Protein 9Q8F (pdb70)

B-factor: mean 22.37, std 14.83, range [6.51, 126.3]

Nearest PDB structures (foldseek):
  4dja-assembly1_A  TM=9.814E-01  e=3.054E-59  Agrobacterium fabrum str. C58
  3zxs-assembly2_B  TM=9.815E-01  e=7.595E-59  Cereibacter sphaeroides 2.4.1
  6dd6-assembly1_A  TM=9.814E-01  e=4.226E-57  Agrobacterium tumefaciens
  3zxs-assembly3_C  TM=9.795E-01  e=2.106E-57  Cereibacter sphaeroides 2.4.1
  5kcm-assembly2_B  TM=9.807E-01  e=3.064E-57  Agrobacterium fabrum str. C58

InterPro domains:
  IPR007357 Photolyase PhrB-like [PF04244] (6-226)
  IPR014729 Rossmann-like alpha/beta/alpha sandwich fold [G3DSA:3.40.50.620] (7-228)
  IPR036134 Cryptochrome/DNA photolyase, FAD-binding domain-like superfamily [SSF48173] (228-494)
  IPR052551 UV-induced DNA damage repair photolyase [PTHR38657] (4-504)

Solvent-accessible surface area: 21246 Å² total; per-residue (Å²): 174,33,10,6,0,10,2,0,16,17,22,2,4,8,73,78,0,10,0,6,99,82,27,51,76,98,102,10,20,1,0,0,8,1,5,103,76,46,6,61,62,48,87,24,0,23,3,10,9,0,0,28,10,0,0,2,40,23,2,0,98,64,0,95,94,114,43,21,70,14,54,37,4,44,15,112,47,134,98,30,78,12,35,7,7,20,0,0,101,47,0,19,138,64,78,72,15,63,85,0,5,1,1,5,13,15,42,83,40,24,6,43,95,1,116,86,33,116,22,107,28,85,48,53,47,51,83,14,103,33,33,25,9,44,62,77,89,2,32,75,34,8,142,78,104,249,80,15,76,22,41,104,2,0,73,76,6,2,126,127,29,39,4,0,28,70,71,125,107,8,1,59,57,138,48,25,58,65,49,178,119,51,113,63,19,48,145,79,66,179,10,43,158,21,70,69,17,106,49,31,118,44,1,89,68,0,23,82,24,0,43,160,48,7,108,100,8,28,8,66,9,132,69,6,5,2,2,1,24,49,120,25,0,56,37,3,2,58,26,0,13,74,88,5,0,49,34,10,15,87,37,24,37,0,1,11,134,152,53,22,24,3,22,19,14,5,8,35,2,2,11,14,0,11,12,16,53,5,46,68,0,0,138,77,0,24,36,0,63,113,109,68,132,11,59,26,88,1,0,0,2,6,0,12,50,11,0,0,59,32,2,0,1,12,5,0,0,35,67,77,22,44,86,2,27,134,121,38,34,22,106,17,117,6,150,28,1,46,23,1,91,73,11,156,25,85,4,24,11,0,26,15,0,0,98,10,0,54,53,61,1,12,1,2,90,10,4,48,14,12,0,0,0,0,0,0,11,7,3,21,5,52,5,82,32,2,9,51,1,10,4,7,0,2,1,13,11,42,19,8,25,13,8,0,39,5,7,2,9,5,12,3,5,9,23,12,49,3,7,11,72,3,56,18,9,21,1,63,36,3,37,128,2,0,72,6,22,191,55,28,119,44,52,22,175,100,70,84,39,110,67,3,14,2,2,14,0,0,20,32,5,5,0,23,138,24,19,158,115,1,67,77,40,55,102,12,132,176,25,24,126,61,4,98,144,17,87,114,79,61,49,77,32,0,71,131,33,0,118,47,20,24,68,161,27,44,3,50,92

Secondary structure (DSSP, 8-state):
---EEEE--TT---TT-TTTTT--TTT-EEEEE--HHHHHTTT--HHHHHHHHHHHHHHHHHHHHTT--EEEE-TT-TT--SSHHHHHHHHHHHS--SEEEEE--S-HHHHHHHHT---SS-EEEE--TTSSS-HHHHHHHHTT-SS--HHHHHHHHHHHH-TTEETTEEGGG-S----S---PPPTT-PPPP-------HHHHHHHHHHHHH-TTSSS--TT-----SHHHHHHHHHHIIIIIGGGTTTTTT-B-TT---TT----HHHHTTTSS-HHHHHHHHHHHHHTTSS-HHHHHHHHIIIIIIIHHHHHHHHHHTTGGGG--TT---BPPPTHHHH---S-HHHHHHHHHHHHHS---HHHIIIIIIHHHHHHTB-HHHHHHHHHHH-TT--HHHHHIIIIIIIT-TTTTTTTSS-----HHHHHHHBS-GGGSSSBTT--SSTTB-HHHHHHHHHHHHTHHHHHTTSS-HHHHHHHHHS-HHHHHHHHHHHHHHHHHTTS--

Radius of gyration: 23.61 Å; Cα contacts (8 Å, |Δi|>4): 884; chains: 1; bounding box: 49×53×78 Å

Structure (mmCIF, N/CA/C/O backbone):
data_9Q8F
#
_entry.id   9Q8F
#
_cell.length_a   48.984
_cell.length_b   102.102
_cell.length_c   102.944
_cell.angle_alpha   90.000
_cell.angle_beta   90.000
_cell.angle_gamma   90.000
#
_symmetry.space_group_name_H-M   'P 21 21 21'
#
loop_
_entity.id
_entity.type
_entity.pdbx_description
1 polymer 'Cryptochrome/photolyase family protein'
2 non-polymer 'FLAVIN-ADENINE DINUCLEOTIDE'
3 non-polymer 1-deoxy-1-(6,7-dimethyl-2,4-dioxo-3,4-dihydropteridin-8(2H)-yl)-D-ribitol
4 non-polymer 'IRON/SULFUR CLUSTER'
5 non-polymer GLYCEROL
6 non-polymer 'CHLORIDE ION'
7 non-polymer 'SULFATE ION'
8 non-polymer 'MAGNESIUM ION'
9 water water
#
loop_
_atom_site.group_PDB
_atom_site.id
_atom_site.type_symbol
_atom_site.label_atom_id
_atom_site.label_alt_id
_atom_site.label_comp_id
_atom_site.label_asym_id
_atom_site.label_entity_id
_atom_site.label_seq_id
_atom_site.pdbx_PDB_ins_code
_atom_site.Cartn_x
_atom_site.Cartn_y
_atom_site.Cartn_z
_atom_site.occupancy
_atom_site.B_iso_or_equiv
_atom_site.auth_seq_id
_atom_site.auth_comp_id
_atom_site.auth_asym_id
_atom_site.auth_atom_id
_atom_site.pdbx_PDB_model_num
ATOM 1 N N . MET A 1 1 ? -22.37299 18.58988 -52.66901 1.000 67.50220 1 MET A N 1
ATOM 2 C CA . MET A 1 1 ? -21.35928 17.59003 -53.11708 1.000 46.03550 1 MET A CA 1
ATOM 3 C C . MET A 1 1 ? -19.95578 18.16543 -53.00805 1.000 42.51318 1 MET A C 1
ATOM 4 O O . MET A 1 1 ? -19.04377 17.74990 -53.72349 1.000 46.48059 1 MET A O 1
ATOM 20 N N . ALA A 1 2 ? -19.78432 19.13687 -52.11173 1.000 27.97462 2 ALA A N 1
ATOM 21 C CA . ALA A 1 2 ? -18.47971 19.76576 -51.95600 1.000 27.72851 2 ALA A CA 1
ATOM 22 C C . ALA A 1 2 ? -17.53680 18.95146 -51.07799 1.000 24.06187 2 ALA A C 1
ATOM 23 O O . ALA A 1 2 ? -16.32126 19.16280 -51.14237 1.000 48.89522 2 ALA A O 1
ATOM 30 N N . GLY A 1 3 ? -18.06190 18.04546 -50.24970 1.000 20.99002 3 GLY A N 1
ATOM 31 C CA . GLY A 1 3 ? -17.22904 17.22319 -49.39173 1.000 23.57579 3 GLY A CA 1
ATOM 32 C C . GLY A 1 3 ? -17.21938 17.69295 -47.94862 1.000 20.24784 3 GLY A C 1
ATOM 33 O O . GLY A 1 3 ? -17.79003 18.72153 -47.57551 1.000 21.38066 3 GLY A O 1
ATOM 37 N N . ALA A 1 4 ? -16.50902 16.92090 -47.13764 1.000 17.42537 4 ALA A N 1
ATOM 38 C CA . ALA A 1 4 ? -16.44403 17.13272 -45.70187 1.000 15.84544 4 ALA A CA 1
ATOM 39 C C . ALA A 1 4 ? -15.04500 17.53503 -45.26648 1.000 15.93103 4 ALA A C 1
ATOM 40 O O . ALA A 1 4 ? -14.04475 17.01521 -45.77682 1.000 16.17989 4 ALA A O 1
ATOM 47 N N . LEU A 1 5 ? -14.99664 18.46346 -44.31721 1.000 15.75414 5 LEU A N 1
ATOM 48 C CA . LEU A 1 5 ? -13.77819 18.79502 -43.58537 1.000 14.38161 5 LEU A CA 1
ATOM 49 C C . LEU A 1 5 ? -13.72991 17.91831 -42.34136 1.000 14.37353 5 LEU A C 1
ATOM 50 O O . LEU A 1 5 ? -14.60319 18.02824 -41.47308 1.000 15.37218 5 LEU A O 1
ATOM 66 N N . ARG A 1 6 ? -12.70162 17.07361 -42.23935 1.000 13.87361 6 ARG A N 1
ATOM 67 C CA . ARG A 1 6 ? -12.59051 16.08384 -41.17133 1.000 13.02367 6 ARG A CA 1
ATOM 68 C C . ARG A 1 6 ? -11.46995 16.50904 -40.22909 1.000 12.47262 6 ARG A C 1
ATOM 69 O O . ARG A 1 6 ? -10.29209 16.49594 -40.60358 1.000 13.64307 6 ARG A O 1
ATOM 90 N N . LEU A 1 7 ? -11.84437 16.86482 -39.00076 1.000 12.19073 7 LEU A N 1
ATOM 91 C CA . LEU A 1 7 ? -10.88900 17.30443 -37.99313 1.000 11.70941 7 LEU A CA 1
ATOM 92 C C . LEU A 1 7 ? -10.25027 16.11614 -37.29223 1.000 11.28650 7 LEU A C 1
ATOM 93 O O . LEU A 1 7 ? -10.95678 15.20954 -36.84350 1.000 11.37423 7 LEU A O 1
ATOM 109 N N . VAL A 1 8 ? -8.92205 16.14935 -37.16371 1.000 10.99640 8 VAL A N 1
ATOM 110 C CA . VAL A 1 8 ? -8.14981 15.16708 -36.39528 1.000 10.58621 8 VAL A CA 1
ATOM 111 C C . VAL A 1 8 ? -7.29074 15.91372 -35.37485 1.000 10.22350 8 VAL A C 1
ATOM 112 O O . VAL A 1 8 ? -6.41711 16.70496 -35.75616 1.000 10.24312 8 VAL A O 1
ATOM 125 N N . LEU A 1 9 ? -7.54069 15.66438 -34.08137 1.000 9.92712 9 LEU A N 1
ATOM 126 C CA . LEU A 1 9 ? -6.78094 16.27006 -32.99421 1.000 9.68827 9 LEU A CA 1
ATOM 127 C C . LEU A 1 9 ? -5.53415 15.44348 -32.68892 1.000 9.31055 9 LEU A C 1
ATOM 128 O O . LEU A 1 9 ? -5.34704 14.33125 -33.18757 1.000 11.11458 9 LEU A O 1
ATOM 144 N N . GLY A 1 10 ? -4.68524 16.00766 -31.82629 1.000 9.06866 10 GLY A N 1
ATOM 145 C CA . GLY A 1 10 ? -3.39450 15.41539 -31.53974 1.000 9.21809 10 GLY A CA 1
ATOM 146 C C . GLY A 1 10 ? -3.44292 14.09723 -30.80474 1.000 8.86701 10 GLY A C 1
ATOM 147 O O . GLY A 1 10 ? -2.42530 13.38464 -30.78570 1.000 9.77430 10 GLY A O 1
ATOM 151 N N . ASP A 1 11 ? -4.58055 13.75399 -30.18455 1.000 8.60489 11 ASP A N 1
ATOM 152 C CA . ASP A 1 11 ? -4.71084 12.45784 -29.52982 1.000 8.42788 11 ASP A CA 1
ATOM 153 C C . ASP A 1 11 ? -5.61334 11.52889 -30.32729 1.000 8.64791 11 ASP A C 1
ATOM 154 O O . ASP A 1 11 ? -6.10723 10.53239 -29.79013 1.000 9.14653 11 ASP A O 1
ATOM 163 N N . GLN A 1 12 ? -5.77053 11.79613 -31.62326 1.000 8.93881 12 GLN A N 1
ATOM 164 C CA . GLN A 1 12 ? -6.69952 11.08099 -32.48938 1.000 9.23519 12 GLN A CA 1
ATOM 165 C C . GLN A 1 12 ? -5.98504 10.42712 -33.66524 1.000 9.40594 12 GLN A C 1
ATOM 166 O O . GLN A 1 12 ? -6.54498 10.29799 -34.75884 1.000 9.75528 12 GLN A O 1
ATOM 180 N N . LEU A 1 13 ? -4.76334 9.94785 -33.42205 1.000 9.19376 13 LEU A N 1
ATOM 181 C CA . LEU A 1 13 ? -3.85944 9.50077 -34.48231 1.000 9.34980 13 LEU A CA 1
ATOM 182 C C . LEU A 1 13 ? -4.03504 8.00331 -34.76225 1.000 11.02700 13 LEU A C 1
ATOM 183 O O . LEU A 1 13 ? -3.12019 7.18991 -34.61391 1.000 11.81525 13 LEU A O 1
ATOM 199 N N . SER A 1 14 ? -5.24761 7.65721 -35.20346 1.000 9.73130 14 SER A N 1
ATOM 200 C CA . SER A 1 14 ? -5.64691 6.27653 -35.46808 1.000 9.90629 14 SER A CA 1
ATOM 201 C C . SER A 1 14 ? -6.35041 6.16450 -36.81583 1.000 10.56919 14 SER A C 1
ATOM 202 O O . SER A 1 14 ? -7.23870 6.96569 -37.13006 1.000 11.82679 14 SER A O 1
ATOM 210 N N . ASP A 1 15 ? -5.96146 5.14802 -37.59811 1.000 13.86746 15 ASP A N 1
ATOM 211 C CA . ASP A 1 15 ? -6.58162 4.93905 -38.90029 1.000 13.67821 15 ASP A CA 1
ATOM 212 C C . ASP A 1 15 ? -8.09492 4.76259 -38.77690 1.000 13.49494 15 ASP A C 1
ATOM 213 O O . ASP A 1 15 ? -8.84893 5.17400 -39.67538 1.000 16.94981 15 ASP A O 1
ATOM 222 N N . ASN A 1 16 ? -8.53317 4.13129 -37.69250 1.000 14.12187 16 ASN A N 1
ATOM 223 C CA . ASN A 1 16 ? -9.91653 3.78478 -37.41196 1.000 16.05972 16 ASN A CA 1
ATOM 224 C C . ASN A 1 16 ? -10.70104 4.87829 -36.70762 1.000 17.57229 16 ASN A C 1
ATOM 225 O O . ASN A 1 16 ? -11.82086 4.62524 -36.25587 1.000 16.21758 16 ASN A O 1
ATOM 236 N N . LEU A 1 17 ? -10.15276 6.08493 -36.60132 1.000 12.15426 17 LEU A N 1
ATOM 237 C CA . LEU A 1 17 ? -10.87982 7.15784 -35.93358 1.000 11.12866 17 LEU A CA 1
ATOM 238 C C . LEU A 1 17 ? -12.24911 7.35883 -36.56410 1.000 11.33788 17 LEU A C 1
ATOM 239 O O . LEU A 1 17 ? -12.38966 7.36536 -37.78389 1.000 13.98766 17 LEU A O 1
ATOM 255 N N . SER A 1 18 ? -13.26791 7.56038 -35.72580 1.000 11.42952 18 SER A N 1
ATOM 256 C CA . SER A 1 18 ? -14.61225 7.61016 -36.27800 1.000 13.53447 18 SER A CA 1
ATOM 257 C C . SER A 1 18 ? -14.77858 8.73820 -37.29856 1.000 14.02287 18 SER A C 1
ATOM 258 O O . SER A 1 18 ? -15.56897 8.59106 -38.23024 1.000 14.75540 18 SER A O 1
ATOM 266 N N . ALA A 1 19 ? -14.05437 9.85981 -37.15411 1.000 12.59399 19 ALA A N 1
ATOM 267 C CA . ALA A 1 19 ? -14.14005 10.94803 -38.13482 1.000 14.23736 19 ALA A CA 1
ATOM 268 C C . ALA A 1 19 ? -13.52032 10.61045 -39.49066 1.000 15.30522 19 ALA A C 1
ATOM 269 O O . ALA A 1 19 ? -13.74347 11.37029 -40.44476 1.000 16.53200 19 ALA A O 1
ATOM 276 N N . LEU A 1 20 ? -12.78825 9.49702 -39.61709 1.000 14.78859 20 LEU A N 1
ATOM 277 C CA . LEU A 1 20 ? -12.09611 9.16504 -40.86168 1.000 14.82533 20 LEU A CA 1
ATOM 278 C C . LEU A 1 20 ? -12.68216 7.98732 -41.62971 1.000 22.26547 20 LEU A C 1
ATOM 279 O O . LEU A 1 20 ? -12.43549 7.88862 -42.82867 1.000 21.51660 20 LEU A O 1
ATOM 295 N N . VAL A 1 21 ? -13.44234 7.09482 -40.98934 1.000 24.30429 21 VAL A N 1
ATOM 296 C CA . VAL A 1 21 ? -13.57879 5.74649 -41.54311 1.000 29.22774 21 VAL A CA 1
ATOM 297 C C . VAL A 1 21 ? -14.41625 5.68376 -42.81560 1.000 28.02197 21 VAL A C 1
ATOM 298 O O . VAL A 1 21 ? -14.33474 4.68582 -43.55180 1.000 26.15567 21 VAL A O 1
ATOM 311 N N . ASP A 1 22 ? -15.22080 6.70968 -43.10018 1.000 23.78360 22 ASP A N 1
ATOM 312 C CA . ASP A 1 22 ? -16.07092 6.73457 -44.28438 1.000 18.45957 22 ASP A CA 1
ATOM 313 C C . ASP A 1 22 ? -15.71428 7.89047 -45.21661 1.000 18.16842 22 ASP A C 1
ATOM 314 O O . ASP A 1 22 ? -16.56790 8.39044 -45.94484 1.000 22.45573 22 ASP A O 1
ATOM 323 N N . ALA A 1 23 ? -14.45150 8.30708 -45.21239 1.000 20.57482 23 ALA A N 1
ATOM 324 C CA . ALA A 1 23 ? -14.03058 9.45792 -46.00427 1.000 19.37624 23 ALA A CA 1
ATOM 325 C C . ALA A 1 23 ? -14.16835 9.22212 -47.50609 1.000 17.63624 23 ALA A C 1
ATOM 326 O O . ALA A 1 23 ? -13.94632 8.11563 -48.00980 1.000 21.01688 23 ALA A O 1
ATOM 333 N N . ASP A 1 24 ? -14.55368 10.27827 -48.21472 1.000 16.76106 24 ASP A N 1
ATOM 334 C CA . ASP A 1 24 ? -14.52925 10.34795 -49.68293 1.000 16.90427 24 ASP A CA 1
ATOM 335 C C . ASP A 1 24 ? -13.20895 11.02294 -50.03423 1.000 18.75850 24 ASP A C 1
ATOM 336 O O . ASP A 1 24 ? -13.08176 12.24742 -49.93347 1.000 18.78907 24 ASP A O 1
ATOM 345 N N . LEU A 1 25 ? -12.20726 10.22292 -50.39521 1.000 18.67193 25 LEU A N 1
ATOM 346 C CA . LEU A 1 25 ? -10.86142 10.76406 -50.59262 1.000 17.61037 25 LEU A CA 1
ATOM 347 C C . LEU A 1 25 ? -10.79955 11.79068 -51.71782 1.000 17.94762 25 LEU A C 1
ATOM 348 O O . LEU A 1 25 ? -9.89749 12.64106 -51.72754 1.000 21.42006 25 LEU A O 1
ATOM 364 N N . SER A 1 26 ? -11.74250 11.74501 -52.64747 1.000 21.41808 26 SER A N 1
ATOM 365 C CA . SER A 1 26 ? -11.73445 12.62187 -53.80535 1.000 22.16395 26 SER A CA 1
ATOM 366 C C . SER A 1 26 ? -12.39962 13.97097 -53.55954 1.000 20.82751 26 SER A C 1
ATOM 367 O O . SER A 1 26 ? -12.28595 14.85576 -54.41925 1.000 24.55526 26 SER A O 1
ATOM 375 N N . ARG A 1 27 ? -13.07252 14.15635 -52.41782 1.000 18.59256 27 ARG A N 1
ATOM 376 C CA . ARG A 1 27 ? -13.76250 15.40401 -52.11781 1.000 17.83243 27 ARG A CA 1
ATOM 377 C C . ARG A 1 27 ? -13.40050 15.96874 -50.74758 1.000 17.18580 27 ARG A C 1
ATOM 378 O O . ARG A 1 27 ? -13.44776 17.18958 -50.54939 1.000 21.18657 27 ARG A O 1
ATOM 399 N N . ASP A 1 28 ? -13.03165 15.11000 -49.79492 1.000 16.52838 28 ASP A N 1
ATOM 400 C CA . ASP A 1 28 ? -12.87444 15.54680 -48.41149 1.000 16.23765 28 ASP A CA 1
ATOM 401 C C . ASP A 1 28 ? -11.45784 16.06519 -48.14479 1.000 15.95679 28 ASP A C 1
ATOM 402 O O . ASP A 1 28 ? -10.51611 15.81925 -48.90437 1.000 17.39260 28 ASP A O 1
ATOM 411 N N . GLN A 1 29 ? -11.31581 16.79191 -47.03210 1.000 15.11486 29 GLN A N 1
ATOM 412 C CA . GLN A 1 29 ? -10.01827 17.23150 -46.54269 1.000 14.49570 29 GLN A CA 1
ATOM 413 C C . GLN A 1 29 ? -9.91753 16.96377 -45.05026 1.000 13.85632 29 GLN A C 1
ATOM 414 O O . GLN A 1 29 ? -10.87900 17.18554 -44.31444 1.000 14.68747 29 GLN A O 1
ATOM 428 N N . VAL A 1 30 ? -8.74310 16.50668 -44.60856 1.000 13.41388 30 VAL A N 1
ATOM 429 C CA . VAL A 1 30 ? -8.43205 16.36395 -43.18585 1.000 12.82704 30 VAL A CA 1
ATOM 430 C C . VAL A 1 30 ? -7.72747 17.63472 -42.70607 1.000 14.31034 30 VAL A C 1
ATOM 431 O O . VAL A 1 30 ? -6.82478 18.14146 -43.37775 1.000 15.89236 30 VAL A O 1
ATOM 444 N N . LEU A 1 31 ? -8.14542 18.16374 -41.55173 1.000 12.33547 31 LEU A N 1
ATOM 445 C CA . LEU A 1 31 ? -7.48879 19.30724 -40.91742 1.000 12.10958 31 LEU A CA 1
ATOM 446 C C . LEU A 1 31 ? -6.76055 18.83350 -39.66885 1.000 11.55613 31 LEU A C 1
ATOM 447 O O . LEU A 1 31 ? -7.36886 18.19440 -38.80607 1.000 11.34731 31 LEU A O 1
ATOM 463 N N . MET A 1 32 ? -5.46853 19.16328 -39.56456 1.000 11.35170 32 MET A N 1
ATOM 464 C CA . MET A 1 32 ? -4.65225 18.87973 -38.39035 1.000 10.87441 32 MET A CA 1
ATOM 465 C C . MET A 1 32 ? -3.90067 20.15358 -38.04343 1.000 11.95834 32 MET A C 1
ATOM 466 O O . MET A 1 32 ? -3.26772 20.74733 -38.92541 1.000 11.74600 32 MET A O 1
ATOM 480 N N . VAL A 1 33 ? -3.97833 20.57047 -36.77853 1.000 10.81044 33 VAL A N 1
ATOM 481 C CA . VAL A 1 33 ? -3.46422 21.85610 -36.30175 1.000 10.83527 33 VAL A CA 1
ATOM 482 C C . VAL A 1 33 ? -2.51196 21.64917 -35.12736 1.000 10.87585 33 VAL A C 1
ATOM 483 O O . VAL A 1 33 ? -2.88208 21.02747 -34.12682 1.000 10.69713 33 VAL A O 1
ATOM 496 N N . GLU A 1 34 ? -1.32023 22.24578 -35.20259 1.000 11.02324 34 GLU A N 1
ATOM 497 C CA . GLU A 1 34 ? -0.44763 22.36005 -34.03738 1.000 11.21360 34 GLU A CA 1
ATOM 498 C C . GLU A 1 34 ? -0.86029 23.63953 -33.33453 1.000 11.75507 34 GLU A C 1
ATOM 499 O O . GLU A 1 34 ? -0.59067 24.73633 -33.83093 1.000 11.92527 34 GLU A O 1
ATOM 511 N N . SER A 1 35 ? -1.59099 23.48908 -32.22924 1.000 10.87650 35 SER A N 1
ATOM 512 C CA . SER A 1 35 ? -2.33367 24.57399 -31.59740 1.000 11.39467 35 SER A CA 1
ATOM 513 C C . SER A 1 35 ? -1.63381 25.04285 -30.33130 1.000 11.42906 35 SER A C 1
ATOM 514 O O . SER A 1 35 ? -1.48258 24.27486 -29.37253 1.000 10.71310 35 SER A O 1
ATOM 522 N N . ARG A 1 36 ? -1.26445 26.32203 -30.31039 1.000 10.09848 36 ARG A N 1
ATOM 523 C CA . ARG A 1 36 ? -0.66855 26.88058 -29.10924 1.000 9.96866 36 ARG A CA 1
ATOM 524 C C . ARG A 1 36 ? -1.68775 27.09515 -27.99092 1.000 10.59564 36 ARG A C 1
ATOM 525 O O . ARG A 1 36 ? -1.29635 27.07522 -26.81978 1.000 11.84902 36 ARG A O 1
ATOM 546 N N . VAL A 1 37 ? -2.98344 27.23962 -28.29394 1.000 9.94802 37 VAL A N 1
ATOM 547 C CA . VAL A 1 37 ? -3.97828 27.19907 -27.21973 1.000 10.61398 37 VAL A CA 1
ATOM 548 C C . VAL A 1 37 ? -3.88626 25.87407 -26.47338 1.000 11.74008 37 VAL A C 1
ATOM 549 O O . VAL A 1 37 ? -3.85411 25.83591 -25.23382 1.000 12.49526 37 VAL A O 1
ATOM 562 N N . GLU A 1 38 ? -3.88945 24.76999 -27.21906 1.000 11.29456 38 GLU A N 1
ATOM 563 C CA . GLU A 1 38 ? -3.85746 23.45612 -26.57995 1.000 9.43313 38 GLU A CA 1
ATOM 564 C C . GLU A 1 38 ? -2.51395 23.18598 -25.91470 1.000 13.75743 38 GLU A C 1
ATOM 565 O O . GLU A 1 38 ? -2.46720 22.55468 -24.85118 1.000 15.26800 38 GLU A O 1
ATOM 577 N N . ALA A 1 39 ? -1.41269 23.65193 -26.51006 1.000 12.31536 39 ALA A N 1
ATOM 578 C CA . ALA A 1 39 ? -0.09372 23.43045 -25.92593 1.000 12.67889 39 ALA A CA 1
ATOM 579 C C . ALA A 1 39 ? 0.12621 24.19287 -24.63107 1.000 13.24273 39 ALA A C 1
ATOM 580 O O . ALA A 1 39 ? 1.01519 23.82258 -23.85659 1.000 12.99062 39 ALA A O 1
ATOM 587 N N . THR A 1 40 ? -0.60898 25.27515 -24.40057 1.000 9.41652 40 THR A N 1
ATOM 588 C CA . THR A 1 40 ? -0.35632 26.14504 -23.26038 1.000 9.39356 40 THR A CA 1
ATOM 589 C C . THR A 1 40 ? -1.52869 26.25641 -22.29483 1.000 9.96165 40 THR A C 1
ATOM 590 O O . THR A 1 40 ? -1.37447 26.88486 -21.23788 1.000 12.66124 40 THR A O 1
ATOM 601 N N . ALA A 1 41 ? -2.67891 25.64894 -22.58814 1.000 12.52919 41 ALA A N 1
ATOM 602 C CA . ALA A 1 41 ? -3.79314 25.69092 -21.63324 1.000 12.48391 41 ALA A CA 1
ATOM 603 C C . ALA A 1 41 ? -3.32851 25.23500 -20.25132 1.000 13.15332 41 ALA A C 1
ATOM 604 O O . ALA A 1 41 ? -3.63427 25.86457 -19.23185 1.000 16.35043 41 ALA A O 1
ATOM 611 N N . TRP A 1 42 ? -2.58446 24.13705 -20.20739 1.000 12.13039 42 TRP A N 1
ATOM 612 C CA . TRP A 1 42 ? -1.55462 23.92676 -19.20039 1.000 11.74294 42 TRP A CA 1
ATOM 613 C C . TRP A 1 42 ? -0.22790 23.95524 -19.94385 1.000 10.64492 42 TRP A C 1
ATOM 614 O O . TRP A 1 42 ? -0.17146 23.56700 -21.11218 1.000 13.51418 42 TRP A O 1
ATOM 635 N N . LYS A 1 43 ? 0.84347 24.40040 -19.28967 1.000 12.82462 43 LYS A N 1
ATOM 636 C CA . LYS A 1 43 ? 2.13505 24.49366 -19.98853 1.000 13.91247 43 LYS A CA 1
ATOM 637 C C . LYS A 1 43 ? 2.80233 23.11143 -19.90840 1.000 11.47529 43 LYS A C 1
ATOM 638 O O . LYS A 1 43 ? 3.66735 22.83272 -19.07766 1.000 11.39811 43 LYS A O 1
ATOM 657 N N . HIS A 1 44 ? 2.40515 22.26112 -20.83965 1.000 9.75378 44 HIS A N 1
ATOM 658 C CA . HIS A 1 44 ? 2.78109 20.85204 -20.80987 1.000 9.29051 44 HIS A CA 1
ATOM 659 C C . HIS A 1 44 ? 4.28437 20.64191 -20.88653 1.000 8.87492 44 HIS A C 1
ATOM 660 O O . HIS A 1 44 ? 5.02780 21.39375 -21.54206 1.000 10.04001 44 HIS A O 1
ATOM 674 N N . HIS A 1 45 ? 4.71926 19.55222 -20.25617 1.000 8.32262 45 HIS A N 1
ATOM 675 C CA . HIS A 1 45 ? 6.09175 19.07131 -20.36987 1.000 7.86366 45 HIS A CA 1
ATOM 676 C C . HIS A 1 45 ? 6.59873 19.18073 -21.79381 1.000 8.18557 45 HIS A C 1
ATOM 677 O O . HIS A 1 45 ? 5.90822 18.80407 -22.74760 1.000 9.10489 45 HIS A O 1
ATOM 691 N N . LYS A 1 46 ? 7.83380 19.66841 -21.92401 1.000 8.98790 46 LYS A N 1
ATOM 692 C CA . LYS A 1 46 ? 8.45737 19.71956 -23.24096 1.000 8.58356 46 LYS A CA 1
ATOM 693 C C . LYS A 1 46 ? 8.33753 18.39156 -23.99502 1.000 8.29201 46 LYS A C 1
ATOM 694 O O . LYS A 1 46 ? 8.11177 18.37747 -25.21303 1.000 10.69473 46 LYS A O 1
ATOM 713 N N . GLN A 1 47 ? 8.51666 17.25487 -23.30722 1.000 8.76989 47 GLN A N 1
ATOM 714 C CA . GLN A 1 47 ? 8.44326 15.97084 -24.01622 1.000 7.78280 47 GLN A CA 1
ATOM 715 C C . GLN A 1 47 ? 7.04027 15.65196 -24.50392 1.000 7.69655 47 GLN A C 1
ATOM 716 O O . GLN A 1 47 ? 6.87795 14.92373 -25.49244 1.000 9.64011 47 GLN A O 1
ATOM 730 N N . ALA A 1 48 ? 6.01482 16.10715 -23.78076 1.000 7.84283 48 ALA A N 1
ATOM 731 C CA . ALA A 1 48 ? 4.65554 15.90217 -24.25883 1.000 8.85094 48 ALA A CA 1
ATOM 732 C C . ALA A 1 48 ? 4.42764 16.64555 -25.56511 1.000 8.20644 48 ALA A C 1
ATOM 733 O O . ALA A 1 48 ? 3.79633 16.11418 -26.48659 1.000 9.35895 48 ALA A O 1
ATOM 740 N N . LEU A 1 49 ? 4.92443 17.88808 -25.65810 1.000 8.26331 49 LEU A N 1
ATOM 741 C CA . LEU A 1 49 ? 4.80773 18.65086 -26.89774 1.000 8.66100 49 LEU A CA 1
ATOM 742 C C . LEU A 1 49 ? 5.52105 17.94821 -28.04625 1.000 9.90391 49 LEU A C 1
ATOM 743 O O . LEU A 1 49 ? 4.99014 17.85575 -29.16045 1.000 10.73884 49 LEU A O 1
ATOM 759 N N . VAL A 1 50 ? 6.73968 17.45486 -27.80055 1.000 9.38225 50 VAL A N 1
ATOM 760 C CA . VAL A 1 50 ? 7.49398 16.75477 -28.84809 1.000 9.86080 50 VAL A CA 1
ATOM 761 C C . VAL A 1 50 ? 6.73010 15.52383 -29.31383 1.000 11.17226 50 VAL A C 1
ATOM 762 O O . VAL A 1 50 ? 6.60095 15.25698 -30.51657 1.000 10.08882 50 VAL A O 1
ATOM 775 N N . LEU A 1 51 ? 6.25123 14.72865 -28.35684 1.000 9.44426 51 LEU A N 1
ATOM 776 C CA . LEU A 1 51 ? 5.54366 13.50312 -28.68945 1.000 8.04966 51 LEU A CA 1
ATOM 777 C C . LEU A 1 51 ? 4.34595 13.78274 -29.58342 1.000 8.81731 51 LEU A C 1
ATOM 778 O O . LEU A 1 51 ? 4.19469 13.17340 -30.64312 1.000 8.79091 51 LEU A O 1
ATOM 794 N N . VAL A 1 52 ? 3.46953 14.69546 -29.15623 1.000 8.04155 52 VAL A N 1
ATOM 795 C CA . VAL A 1 52 ? 2.23119 14.90518 -29.89359 1.000 8.19870 52 VAL A CA 1
ATOM 796 C C . VAL A 1 52 ? 2.52622 15.48800 -31.26846 1.000 8.43998 52 VAL A C 1
ATOM 797 O O . VAL A 1 52 ? 2.00699 15.01002 -32.27630 1.000 9.37232 52 VAL A O 1
ATOM 810 N N . TRP A 1 53 ? 3.37878 16.50796 -31.34743 1.000 9.61569 53 TRP A N 1
ATOM 811 C CA . TRP A 1 53 ? 3.57925 17.13576 -32.65443 1.000 9.42950 53 TRP A CA 1
ATOM 812 C C . TRP A 1 53 ? 4.39416 16.24100 -33.59910 1.000 8.89460 53 TRP A C 1
ATOM 813 O O . TRP A 1 53 ? 4.09371 16.16335 -34.80777 1.000 9.84895 53 TRP A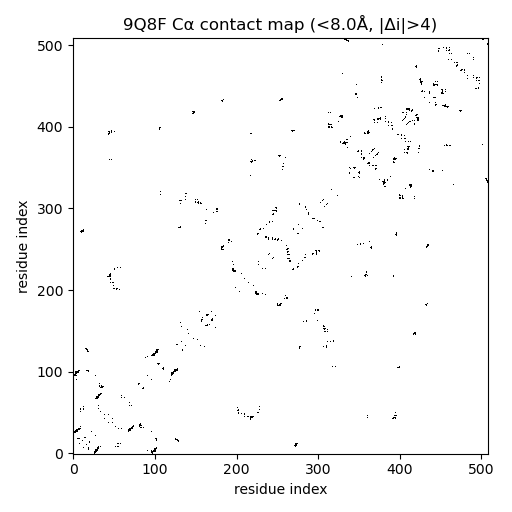 O 1
ATOM 834 N N . SER A 1 54 ? 5.38845 15.51335 -33.09053 1.000 10.00229 54 SER A N 1
ATOM 835 C CA . SER A 1 54 ? 6.05675 14.55374 -33.96963 1.000 11.33314 54 SER A CA 1
ATOM 836 C C . SER A 1 54 ? 5.08649 13.48423 -34.47004 1.000 10.54920 54 SER A C 1
ATOM 837 O O . SER A 1 54 ? 5.07978 13.14008 -35.66018 1.000 10.42533 54 SER A O 1
ATOM 845 N N . ALA A 1 55 ? 4.27153 12.91504 -33.56563 1.000 9.57522 55 ALA A N 1
ATOM 846 C CA . ALA A 1 55 ? 3.34734 11.86551 -33.97251 1.000 8.79388 55 ALA A CA 1
ATOM 847 C C . ALA A 1 55 ? 2.32419 12.41196 -34.95999 1.000 9.04767 55 ALA A C 1
ATOM 848 O O . ALA A 1 55 ? 1.92591 11.72392 -35.90300 1.000 9.27182 55 ALA A O 1
ATOM 855 N N . MET A 1 56 ? 1.89503 13.65343 -34.74993 1.000 9.96924 56 MET A N 1
ATOM 856 C CA . MET A 1 56 ? 0.89876 14.29114 -35.61300 1.000 9.32254 56 MET A CA 1
ATOM 857 C C . MET A 1 56 ? 1.45039 14.44939 -37.02920 1.000 9.64404 56 MET A C 1
ATOM 858 O O . MET A 1 56 ? 0.79616 14.09078 -38.02055 1.000 11.22680 56 MET A O 1
ATOM 872 N N . ARG A 1 57 ? 2.67851 14.95534 -37.14174 1.000 10.77700 57 ARG A N 1
ATOM 873 C CA . ARG A 1 57 ? 3.27565 15.13240 -38.45971 1.000 9.96150 57 ARG A CA 1
ATOM 874 C C . ARG A 1 57 ? 3.36896 13.80767 -39.20384 1.000 12.63578 57 ARG A C 1
ATOM 875 O O . ARG A 1 57 ? 3.13521 13.74808 -40.41914 1.000 12.78161 57 ARG A O 1
ATOM 896 N N . GLN A 1 58 ? 3.74101 12.73455 -38.50193 1.000 10.37984 58 GLN A N 1
ATOM 897 C CA . GLN A 1 58 ? 3.89774 11.44827 -39.17356 1.000 10.05274 58 GLN A CA 1
ATOM 898 C C . GLN A 1 58 ? 2.54865 10.84157 -39.54000 1.000 11.42254 58 GLN A C 1
ATOM 899 O O . GLN A 1 58 ? 2.41946 10.21203 -40.59777 1.000 13.76415 58 GLN A O 1
ATOM 913 N N . PHE A 1 59 ? 1.52747 11.02362 -38.69533 1.000 10.70207 59 PHE A N 1
ATOM 914 C CA . PHE A 1 59 ? 0.19175 10.55534 -39.05309 1.000 10.41486 59 PHE A CA 1
ATOM 915 C C . PHE A 1 59 ? -0.31397 11.23894 -40.30623 1.000 13.47479 59 PHE A C 1
ATOM 916 O O . PHE A 1 59 ? -0.92974 10.59584 -41.16270 1.000 12.09389 59 PHE A O 1
ATOM 933 N N . ALA A 1 60 ? -0.09106 12.55031 -40.41114 1.000 11.76273 60 ALA A N 1
ATOM 934 C CA . ALA A 1 60 ? -0.49593 13.26957 -41.61008 1.000 11.74971 60 ALA A CA 1
ATOM 935 C C . ALA A 1 60 ? 0.15364 12.66588 -42.85021 1.000 13.72462 60 ALA A C 1
ATOM 936 O O . ALA A 1 60 ? -0.50578 12.48856 -43.87878 1.000 15.27517 60 ALA A O 1
ATOM 943 N N . GLU A 1 61 ? 1.43849 12.31752 -42.76058 1.000 13.24407 61 GLU A N 1
ATOM 944 C CA . GLU A 1 61 ? 2.12170 11.69563 -43.89191 1.000 15.57056 61 GLU A CA 1
ATOM 945 C C . GLU A 1 61 ? 1.51801 10.33691 -44.21658 1.000 15.03534 61 GLU A C 1
ATOM 946 O O . GLU A 1 61 ? 1.37412 9.97525 -45.39129 1.000 17.41063 61 GLU A O 1
ATOM 958 N N A ARG A 1 62 ? 1.12890 9.57157 -43.18916 0.747 11.96931 62 ARG A N 1
ATOM 959 N N B ARG A 1 62 ? 1.18227 9.55616 -43.19166 0.253 12.97046 62 ARG A N 1
ATOM 960 C CA A ARG A 1 62 ? 0.50681 8.26827 -43.41895 0.747 12.44863 62 ARG A CA 1
ATOM 961 C CA B ARG A 1 62 ? 0.50386 8.29131 -43.43793 0.253 12.98969 62 ARG A CA 1
ATOM 962 C C A ARG A 1 62 ? -0.85553 8.42230 -44.09259 0.747 19.32646 62 ARG A C 1
ATOM 963 C C B ARG A 1 62 ? -0.78846 8.52671 -44.20435 0.253 18.04541 62 ARG A C 1
ATOM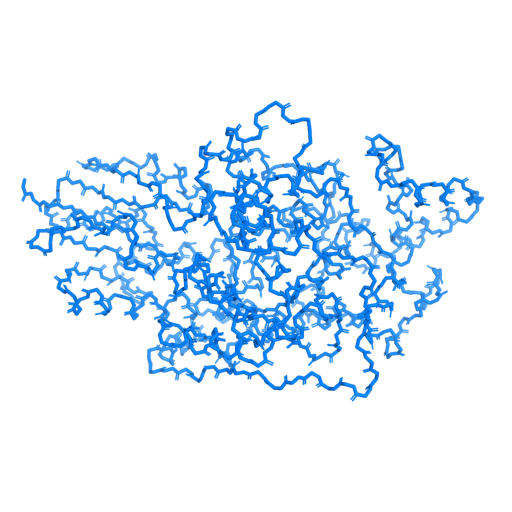 964 O O A ARG A 1 62 ? -1.22530 7.61692 -44.96341 0.747 17.82513 62 ARG A O 1
ATOM 965 O O B ARG A 1 62 ? -1.04241 7.89144 -45.23776 0.253 13.09244 62 ARG A O 1
ATOM 1006 N N . LEU A 1 63 ? -1.60328 9.47331 -43.72965 1.000 15.50267 63 LEU A N 1
ATOM 1007 C CA . LEU A 1 63 ? -2.87164 9.74597 -44.39519 1.000 15.00866 63 LEU A CA 1
ATOM 1008 C C . LEU A 1 63 ? -2.64738 10.13874 -45.85086 1.000 17.82414 63 LEU A C 1
ATOM 1009 O O . LEU A 1 63 ? -3.35420 9.66571 -46.74987 1.000 17.30151 63 LEU A O 1
ATOM 1026 N N . ARG A 1 64 ? -1.65190 10.98100 -46.11168 1.000 15.17664 64 ARG A N 1
ATOM 1027 C CA . ARG A 1 64 ? -1.38543 11.38312 -47.48766 1.000 18.53395 64 ARG A CA 1
ATOM 1028 C C . ARG A 1 64 ? -0.99915 10.18455 -48.34163 1.000 22.37252 64 ARG A C 1
ATOM 1029 O O . ARG A 1 64 ? -1.42350 10.07223 -49.50172 1.000 20.56600 64 ARG A O 1
ATOM 1050 N N . ALA A 1 65 ? -0.19934 9.27430 -47.77921 1.000 19.48684 65 ALA A N 1
ATOM 1051 C CA . ALA A 1 65 ? 0.19731 8.08310 -48.52669 1.000 18.54968 65 ALA A CA 1
ATOM 1052 C C . ALA A 1 65 ? -0.99059 7.19491 -48.85153 1.000 28.02661 65 ALA A C 1
ATOM 1053 O O . ALA A 1 65 ? -0.93811 6.42115 -49.81707 1.000 30.50155 65 ALA A O 1
ATOM 1060 N N . ARG A 1 66 ? -2.05218 7.26313 -48.05433 1.000 21.94094 66 ARG A N 1
ATOM 1061 C CA . ARG A 1 66 ? -3.27504 6.50718 -48.29230 1.000 23.04533 66 ARG A CA 1
ATOM 1062 C C . ARG A 1 66 ? -4.25165 7.25154 -49.19926 1.000 26.05116 66 ARG A C 1
ATOM 1063 O O . ARG A 1 66 ? -5.35334 6.74989 -49.44193 1.000 30.55788 66 ARG A O 1
ATOM 1084 N N . GLY A 1 67 ? -3.88490 8.44042 -49.68599 1.000 21.78136 67 GLY A N 1
ATOM 1085 C CA . GLY A 1 67 ? -4.71134 9.17346 -50.61778 1.000 23.27590 67 GLY A CA 1
ATOM 1086 C C . GLY A 1 67 ? -5.49572 10.34393 -50.06337 1.000 27.37826 67 GLY A C 1
ATOM 1087 O O . GLY A 1 67 ? -6.25325 10.96074 -50.82403 1.000 22.38104 67 GLY A O 1
ATOM 1091 N N . PHE A 1 68 ? -5.32646 10.68920 -48.78588 1.000 19.84536 68 PHE A N 1
ATOM 1092 C CA . PHE A 1 68 ? -6.05345 11.80801 -48.20389 1.000 20.87792 68 PHE A CA 1
ATOM 1093 C C . PHE A 1 68 ? -5.41860 13.14437 -48.57028 1.000 19.58198 68 PHE A C 1
ATOM 1094 O O . PHE A 1 68 ? -4.18930 13.28785 -48.58063 1.000 18.80529 68 PHE A O 1
ATOM 1111 N N . ASN A 1 69 ? -6.27006 14.14476 -48.78596 1.000 15.38093 69 ASN A N 1
ATOM 1112 C CA . ASN A 1 69 ? -5.86131 15.54468 -48.83025 1.000 14.94496 69 ASN A CA 1
ATOM 1113 C C . ASN A 1 69 ? -5.81913 16.05288 -47.39829 1.000 15.35433 69 ASN A C 1
ATOM 1114 O O . ASN A 1 69 ? -6.83283 16.01313 -46.70214 1.000 16.69636 69 ASN A O 1
ATOM 1125 N N . VAL A 1 70 ? -4.63776 16.44688 -46.92912 1.000 13.85357 70 VAL A N 1
ATOM 1126 C CA . VAL A 1 70 ? -4.44025 16.85932 -45.54137 1.000 13.00559 70 VAL A CA 1
ATOM 1127 C C . VAL A 1 70 ? -3.98343 18.30804 -45.52955 1.000 14.98377 70 VAL A C 1
ATOM 1128 O O . VAL A 1 70 ? -2.97985 18.65718 -46.16484 1.000 17.42318 70 VAL A O 1
ATOM 1141 N N . ARG A 1 71 ? -4.74168 19.15131 -44.84098 1.000 12.95188 71 ARG A N 1
ATOM 1142 C CA . ARG A 1 71 ? -4.33570 20.51883 -44.54634 1.000 12.90784 71 ARG A CA 1
ATOM 1143 C C . ARG A 1 71 ? -3.69359 20.49338 -43.16706 1.000 13.08566 71 ARG A C 1
ATOM 1144 O O . ARG A 1 71 ? -4.38349 20.27128 -42.16043 1.000 14.50360 71 ARG A O 1
ATOM 1165 N N . TYR A 1 72 ? -2.37090 20.63455 -43.12904 1.000 13.39338 72 TYR A N 1
ATOM 1166 C CA . TYR A 1 72 ? -1.58415 20.53047 -41.90199 1.000 12.45127 72 TYR A CA 1
ATOM 1167 C C . TYR A 1 72 ? -1.03305 21.90953 -41.56300 1.000 13.92903 72 TYR A C 1
ATOM 1168 O O . TYR A 1 72 ? -0.33724 22.52476 -42.38018 1.000 15.16772 72 TYR A O 1
ATOM 1186 N N . VAL A 1 73 ? -1.34835 22.40072 -40.37409 1.000 11.42497 73 VAL A N 1
ATOM 1187 C CA . VAL A 1 73 ? -0.95599 23.74534 -39.95719 1.000 11.67268 73 VAL A CA 1
ATOM 1188 C C . VAL A 1 73 ? 0.04143 23.62648 -38.80395 1.000 13.63213 73 VAL A C 1
ATOM 1189 O O . VAL A 1 73 ? -0.32579 23.25953 -37.67891 1.000 13.15892 73 VAL A O 1
ATOM 1202 N N . THR A 1 74 ? 1.30933 23.96170 -39.07001 1.000 13.22472 74 THR A N 1
ATOM 1203 C CA . THR A 1 74 ? 2.36065 23.74902 -38.08096 1.000 11.27687 74 THR A CA 1
ATOM 1204 C C . THR A 1 74 ? 2.47228 24.90900 -37.08466 1.000 13.48756 74 THR A C 1
ATOM 1205 O O . THR A 1 74 ? 1.90976 25.97834 -37.27720 1.000 14.11459 74 THR A O 1
ATOM 1216 N N . LEU A 1 75 ? 3.24024 24.66511 -36.00988 1.000 13.96987 75 LEU A N 1
ATOM 1217 C CA . LEU A 1 75 ? 3.45013 25.65294 -34.95003 1.000 16.73493 75 LEU A CA 1
ATOM 1218 C C . LEU A 1 75 ? 4.19859 26.87316 -35.45097 1.000 19.05029 75 LEU A C 1
ATOM 1219 O O . LEU A 1 75 ? 4.17542 27.91459 -34.77227 1.000 24.12035 75 LEU A O 1
ATOM 1235 N N . GLU A 1 76 ? 4.85035 26.77165 -36.61439 1.000 16.39927 76 GLU A N 1
ATOM 1236 C CA . GLU A 1 76 ? 5.65105 27.84475 -37.21114 1.000 22.55873 76 GLU A CA 1
ATOM 1237 C C . GLU A 1 76 ? 4.88467 28.64415 -38.25097 1.000 20.89111 76 GLU A C 1
ATOM 1238 O O . GLU A 1 76 ? 5.35629 29.70615 -38.67414 0.943 19.10607 76 GLU A O 1
ATOM 1250 N N . ASP A 1 77 ? 3.73088 28.16113 -38.68709 1.000 14.57995 77 ASP A N 1
ATOM 1251 C CA . ASP A 1 77 ? 2.98778 28.79350 -39.76398 1.000 12.42999 77 ASP A CA 1
ATOM 1252 C C . ASP A 1 77 ? 2.51955 30.17843 -39.33968 1.000 12.94802 77 ASP A C 1
ATOM 1253 O O . ASP A 1 77 ? 1.81751 30.29497 -38.32608 1.000 14.40995 77 ASP A O 1
ATOM 1262 N N . PRO A 1 78 ? 2.89116 31.24310 -40.05714 1.000 12.59161 78 PRO A N 1
ATOM 1263 C CA . PRO A 1 78 ? 2.59660 32.61230 -39.56041 1.000 12.81457 78 PRO A CA 1
ATOM 1264 C C . PRO A 1 78 ? 1.14598 33.01009 -39.66992 1.000 13.37021 78 PRO A C 1
ATOM 1265 O O . PRO A 1 78 ? 0.75622 34.04714 -39.10541 1.000 14.41856 78 PRO A O 1
ATOM 1276 N N A ASP A 1 79 ? 0.32558 32.24232 -40.39589 0.590 13.14661 79 ASP A N 1
ATOM 1277 N N B ASP A 1 79 ? 0.33094 32.22170 -40.35696 0.410 13.10923 79 ASP A N 1
ATOM 1278 C CA A ASP A 1 79 ? -1.10709 32.49634 -40.50592 0.590 13.31977 79 ASP A CA 1
ATOM 1279 C CA B ASP A 1 79 ? -1.09035 32.49053 -40.48344 0.410 13.31076 79 ASP A CA 1
ATOM 1280 C C A ASP A 1 79 ? -1.93668 31.64240 -39.54632 0.590 12.95875 79 ASP A C 1
ATOM 1281 C C B ASP A 1 79 ? -1.94118 31.59319 -39.59418 0.410 12.95962 79 ASP A C 1
ATOM 1282 O O A ASP A 1 79 ? -3.14912 31.86034 -39.43741 0.590 14.87961 79 ASP A O 1
ATOM 1283 O O B ASP A 1 79 ? -3.16713 31.73476 -39.57688 0.410 13.40348 79 ASP A O 1
ATOM 1300 N N . ASN A 1 80 ? -1.31981 30.68992 -38.85601 1.000 12.49935 80 ASN A N 1
ATOM 1301 C CA . ASN A 1 80 ? -2.03192 29.85105 -37.88527 1.000 12.15292 80 ASN A CA 1
ATOM 1302 C C . ASN A 1 80 ? -2.66488 30.71915 -36.80330 1.000 13.35954 80 ASN A C 1
ATOM 1303 O O . ASN A 1 80 ? -1.96936 31.49109 -36.13604 1.000 13.80249 80 ASN A O 1
ATOM 1315 N N . THR A 1 81 ? -3.99789 30.64337 -36.68132 1.000 12.28907 81 THR A N 1
ATOM 1316 C CA . THR A 1 81 ? -4.69063 31.44983 -35.68266 1.000 12.35630 81 THR A CA 1
ATOM 1317 C C . THR A 1 81 ? -4.38616 31.00747 -34.25938 1.000 14.31176 81 THR A C 1
ATOM 1318 O O . THR A 1 81 ? -4.61918 31.78973 -33.32812 1.000 14.91215 81 THR A O 1
ATOM 1329 N N . GLY A 1 82 ? -3.92378 29.76049 -34.06587 1.000 11.52686 82 GLY A N 1
ATOM 1330 C CA . GLY A 1 82 ? -3.53848 29.23865 -32.76980 1.000 11.60156 82 GLY A CA 1
ATOM 1331 C C . GLY A 1 82 ? -4.57515 28.35948 -32.10470 1.000 11.07542 82 GLY A C 1
ATOM 1332 O O . GLY A 1 82 ? -4.22559 27.62519 -31.16899 1.000 11.13179 82 GLY A O 1
ATOM 1336 N N . SER A 1 83 ? -5.81913 28.37499 -32.58264 1.000 11.46914 83 SER A N 1
ATOM 1337 C CA . SER A 1 83 ? -6.89170 27.61859 -31.95726 1.000 12.67519 83 SER A CA 1
ATOM 1338 C C . SER A 1 83 ? -7.54304 26.66058 -32.94610 1.000 11.70511 83 SER A C 1
ATOM 1339 O O . SER A 1 83 ? -7.52962 26.87714 -34.15576 1.000 13.33401 83 SER A O 1
ATOM 1347 N N A ILE A 1 84 ? -8.14872 25.60360 -32.40135 0.488 12.21114 84 ILE A N 1
ATOM 1348 N N B ILE A 1 84 ? -8.13604 25.59597 -32.40250 0.512 11.35599 84 ILE A N 1
ATOM 1349 C CA A ILE A 1 84 ? -8.89234 24.66253 -33.23413 0.488 11.50036 84 ILE A CA 1
ATOM 1350 C CA B ILE A 1 84 ? -8.89671 24.66558 -33.23096 0.512 11.54727 84 ILE A CA 1
ATOM 1351 C C A ILE A 1 84 ? -10.06039 25.36714 -33.92234 0.488 12.77614 84 ILE A C 1
ATOM 1352 C C B ILE A 1 84 ? -10.04696 25.38809 -33.92639 0.512 13.22503 84 ILE A C 1
ATOM 1353 O O A ILE A 1 84 ? -10.27286 25.22195 -35.13227 0.488 12.94860 84 ILE A O 1
ATOM 1354 O O B ILE A 1 84 ? -10.24182 25.26504 -35.14174 0.512 13.59836 84 ILE A O 1
ATOM 1385 N N . GLY A 1 85 ? -10.83599 26.14426 -33.16330 1.000 15.09682 85 GLY A N 1
ATOM 1386 C CA . GLY A 1 85 ? -11.95638 26.85425 -33.75667 1.000 15.20283 85 GLY A CA 1
ATOM 1387 C C . GLY A 1 85 ? -11.53551 27.85608 -34.81798 1.000 15.49902 85 GLY A C 1
ATOM 1388 O O . GLY A 1 85 ? -12.16180 27.95940 -35.87894 1.000 15.53981 85 GLY A O 1
ATOM 1393 N N . GLY A 1 86 ? -10.47306 28.61708 -34.55130 1.000 14.66841 86 GLY A N 1
ATOM 1394 C CA . GLY A 1 86 ? -10.01262 29.56882 -35.54343 1.000 13.83028 86 GLY A CA 1
ATOM 1395 C C . GLY A 1 86 ? -9.55530 28.89587 -36.82034 1.000 12.83791 86 GLY A C 1
ATOM 1396 O O . GLY A 1 86 ? -9.81066 29.38506 -37.92977 1.000 15.53970 86 GLY A O 1
ATOM 1400 N N . GLU A 1 87 ? -8.89021 27.75239 -36.67949 1.000 13.07937 87 GLU A N 1
ATOM 1401 C CA . GLU A 1 87 ? -8.39624 27.02349 -37.84289 1.000 12.49251 87 GLU A CA 1
ATOM 1402 C C . GLU A 1 87 ? -9.50502 26.30294 -38.60539 1.000 13.91022 87 GLU A C 1
ATOM 1403 O O . GLU A 1 87 ? -9.41655 26.17780 -39.83429 1.000 14.65838 87 GLU A O 1
ATOM 1415 N N . LEU A 1 88 ? -10.55476 25.83249 -37.92364 1.000 13.35202 88 LEU A N 1
ATOM 1416 C CA . LEU A 1 88 ? -11.73073 25.34425 -38.63768 1.000 13.09672 88 LEU A CA 1
ATOM 1417 C C . LEU A 1 88 ? -12.31042 26.43111 -39.52644 1.000 17.40347 88 LEU A C 1
ATOM 1418 O O . LEU A 1 88 ? -12.62409 26.19474 -40.69933 1.000 15.43426 88 LEU A O 1
ATOM 1434 N N . ARG A 1 89 ? -12.46365 27.63745 -38.97131 1.000 18.13259 89 ARG A N 1
ATOM 1435 C CA . ARG A 1 89 ? -13.01149 28.74891 -39.74719 1.000 16.98867 89 ARG A CA 1
ATOM 1436 C C . ARG A 1 89 ? -12.11319 29.09580 -40.92318 1.000 15.37247 89 ARG A C 1
ATOM 1437 O O . ARG A 1 89 ? -12.59633 29.33002 -42.03653 1.000 19.02890 89 ARG A O 1
ATOM 1458 N N . ARG A 1 90 ? -10.79910 29.12342 -40.70191 1.000 14.42770 90 ARG A N 1
ATOM 1459 C CA . ARG A 1 90 ? -9.88108 29.43809 -41.78876 1.000 15.81786 90 ARG A CA 1
ATOM 1460 C C . ARG A 1 90 ? -9.94342 28.38046 -42.88756 1.000 20.23332 90 ARG A C 1
ATOM 1461 O O . ARG A 1 90 ? -9.90820 28.70323 -44.07768 1.000 18.30681 90 ARG A O 1
ATOM 1482 N N . ALA A 1 91 ? -10.04442 27.10641 -42.51182 1.000 15.11941 91 ALA A N 1
ATOM 1483 C CA . ALA A 1 91 ? -10.12709 26.06462 -43.52208 1.000 15.12324 91 ALA A CA 1
ATOM 1484 C C . ALA A 1 91 ? -11.42201 26.15738 -44.31853 1.000 14.98004 91 ALA A C 1
ATOM 1485 O O . ALA A 1 91 ? -11.42719 25.92938 -45.53085 1.000 16.79637 91 ALA A O 1
ATOM 1492 N N . LEU A 1 92 ? -12.53213 26.45648 -43.65360 1.000 16.39825 92 LEU A N 1
ATOM 1493 C CA . LEU A 1 92 ? -13.80001 26.57022 -44.35968 1.000 17.39272 92 LEU A CA 1
ATOM 1494 C C . LEU A 1 92 ? -13.84641 27.77216 -45.30030 1.000 19.35459 92 LEU A C 1
ATOM 1495 O O . LEU A 1 92 ? -14.64579 27.77029 -46.24828 1.000 21.37851 92 LEU A O 1
ATOM 1511 N N . GLU A 1 93 ? -13.02397 28.80204 -45.06215 1.000 18.97474 93 GLU A N 1
ATOM 1512 C CA . GLU A 1 93 ? -13.00307 29.94384 -45.97313 1.000 19.88378 93 GLU A CA 1
ATOM 1513 C C . GLU A 1 93 ? -12.08500 29.70721 -47.16893 1.000 30.37397 93 GLU A C 1
ATOM 1514 O O . GLU A 1 93 ? -12.23979 30.37469 -48.20024 1.000 26.91474 93 GLU A O 1
ATOM 1526 N N . ALA A 1 94 ? -11.16837 28.74627 -47.07771 1.000 23.07736 94 ALA A N 1
ATOM 1527 C CA . ALA A 1 94 ? -10.23505 28.48953 -48.16597 1.000 20.00725 94 ALA A CA 1
ATOM 1528 C C . ALA A 1 94 ? -10.83702 27.69557 -49.31856 1.000 26.62519 94 ALA A C 1
ATOM 1529 O O . ALA A 1 94 ? -10.29047 27.74538 -50.42835 1.000 26.41893 94 ALA A O 1
ATOM 1536 N N . ARG A 1 95 ? -11.91418 26.94461 -49.08195 1.000 21.49312 95 ARG A N 1
ATOM 1537 C CA . ARG A 1 95 ? -12.57626 26.17832 -50.13406 1.000 22.05437 95 ARG A CA 1
ATOM 1538 C C . ARG A 1 95 ? -13.95869 25.76882 -49.64015 1.000 23.01728 95 ARG A C 1
ATOM 1539 O O . ARG A 1 95 ? -14.28184 25.89905 -48.45830 1.000 25.81953 95 ARG A O 1
ATOM 1560 N N . ALA A 1 96 ? -14.76812 25.25385 -50.56024 1.000 22.95398 96 ALA A N 1
ATOM 1561 C CA . ALA A 1 96 ? -16.13790 24.88295 -50.23575 1.000 23.11487 96 ALA A CA 1
ATOM 1562 C C . ALA A 1 96 ? -16.19067 23.51492 -49.56873 1.000 20.43999 96 ALA A C 1
ATOM 1563 O O . ALA A 1 96 ? -15.50897 22.58297 -49.99586 1.000 22.38539 96 ALA A O 1
ATOM 1570 N N . PHE A 1 97 ? -17.00035 23.41524 -48.50932 1.000 20.01513 97 PHE A N 1
ATOM 1571 C CA . PHE A 1 97 ? -17.33453 22.15989 -47.84951 1.000 20.15876 97 PHE A CA 1
ATOM 1572 C C . PHE A 1 97 ? -18.83203 22.12597 -47.56760 1.000 20.04666 97 PHE A C 1
ATOM 1573 O O . PHE A 1 97 ? -19.47157 23.17297 -47.43019 1.000 23.32989 97 PHE A O 1
ATOM 1590 N N . ASP A 1 98 ? -19.38627 20.91023 -47.44366 1.000 22.03154 98 ASP A N 1
ATOM 1591 C CA . ASP A 1 98 ? -20.77884 20.75029 -47.03944 1.000 27.34378 98 ASP A CA 1
ATOM 1592 C C . ASP A 1 98 ? -20.94875 20.63964 -45.53132 1.000 22.49957 98 ASP A C 1
ATOM 1593 O O . ASP A 1 98 ? -22.04586 20.89479 -45.01540 1.000 23.57534 98 ASP A O 1
ATOM 1602 N N . ARG A 1 99 ? -19.90572 20.23694 -44.81491 1.000 17.74510 99 ARG A N 1
ATOM 1603 C CA . ARG A 1 99 ? -20.04370 19.91348 -43.40531 1.000 17.88721 99 ARG A CA 1
ATOM 1604 C C . ARG A 1 99 ? -18.65577 19.71673 -42.82215 0.831 15.63093 99 ARG A C 1
ATOM 1605 O O . ARG A 1 99 ? -17.67982 19.47409 -43.54371 1.000 19.03956 99 ARG A O 1
ATOM 1626 N N . VAL A 1 100 ? -18.59595 19.80804 -41.50075 1.000 15.13902 100 VAL A N 1
ATOM 1627 C CA . VAL A 1 100 ? -17.44938 19.38072 -40.70580 1.000 15.06493 100 VAL A CA 1
ATOM 1628 C C . VAL A 1 100 ? -17.81826 18.07761 -40.01364 1.000 17.64427 100 VAL A C 1
ATOM 1629 O O . VAL A 1 100 ? -18.94316 17.92456 -39.52530 1.000 16.19885 100 VAL A O 1
ATOM 1642 N N . ILE A 1 101 ? -16.87943 17.14213 -39.97762 1.000 13.83957 101 ILE A N 1
ATOM 1643 C CA . ILE A 1 101 ? -17.01533 15.89916 -39.22209 1.000 13.53865 101 ILE A CA 1
ATOM 1644 C C . ILE A 1 101 ? -15.84717 15.81252 -38.24346 1.000 12.88456 101 ILE A C 1
ATOM 1645 O O . ILE A 1 101 ? -14.68925 16.03483 -38.61943 1.000 13.58937 101 ILE A O 1
ATOM 1661 N N . ARG A 1 102 ? -16.14535 15.47839 -36.98720 1.000 12.87874 102 ARG A N 1
ATOM 1662 C CA . ARG A 1 102 ? -15.09300 15.34311 -35.98029 1.000 12.46684 102 ARG A CA 1
ATOM 1663 C C . ARG A 1 102 ? -15.46546 14.24785 -34.99549 1.000 13.61169 102 ARG A C 1
ATOM 1664 O O . ARG A 1 102 ? -16.60098 13.77661 -34.96277 1.000 13.05700 102 ARG A O 1
ATOM 1685 N N . THR A 1 103 ? -14.48129 13.84586 -34.19457 1.000 11.23730 103 THR A N 1
ATOM 1686 C CA . THR A 1 103 ? -14.63558 12.86086 -33.12225 1.000 10.94927 103 THR A CA 1
ATOM 1687 C C . THR A 1 103 ? -14.56458 13.56033 -31.76744 1.000 10.63155 103 THR A C 1
ATOM 1688 O O . THR A 1 103 ? -13.64878 14.35147 -31.51182 1.000 10.40614 103 THR A O 1
ATOM 1699 N N . ALA A 1 104 ? -15.55621 13.28826 -30.91979 1.000 11.06102 104 ALA A N 1
ATOM 1700 C CA . ALA A 1 104 ? -15.58233 13.84714 -29.57636 1.000 10.98107 104 ALA A CA 1
ATOM 1701 C C . ALA A 1 104 ? -14.22724 13.65021 -28.90568 1.000 11.96110 104 ALA A C 1
ATOM 1702 O O . ALA A 1 104 ? -13.62441 12.57370 -29.00123 1.000 10.96310 104 ALA A O 1
ATOM 1709 N N . CYS A 1 105 ? -13.77789 14.68045 -28.17961 1.000 10.44158 105 CYS A N 1
ATOM 1710 C CA . CYS A 1 105 ? -12.43149 14.72258 -27.62590 1.000 10.51770 105 CYS A CA 1
ATOM 1711 C C . CYS A 1 105 ? -12.41235 14.36909 -26.14335 1.000 10.50849 105 CYS A C 1
ATOM 1712 O O . CYS A 1 105 ? -13.40200 13.89824 -25.57920 1.000 13.41783 105 CYS A O 1
ATOM 1720 N N . GLY A 1 106 ? -11.24513 14.52352 -25.52401 1.000 9.85254 106 GLY A N 1
ATOM 1721 C CA . GLY A 1 106 ? -11.05006 14.04805 -24.17596 1.000 10.33047 106 GLY A CA 1
ATOM 1722 C C . GLY A 1 106 ? -10.96843 15.13481 -23.12335 1.000 12.54431 106 GLY A C 1
ATOM 1723 O O . GLY A 1 106 ? -10.40688 14.90669 -22.05027 1.000 11.91639 106 GLY A O 1
ATOM 1727 N N . LYS A 1 107 ? -11.52835 16.30830 -23.40375 1.000 9.69733 107 LYS A N 1
ATOM 1728 C CA A LYS A 1 107 ? -11.51906 17.41909 -22.45594 0.380 11.56567 107 LYS A CA 1
ATOM 1729 C CA B LYS A 1 107 ? -11.51980 17.41817 -22.45619 0.620 11.54121 107 LYS A CA 1
ATOM 1730 C C . LYS A 1 107 ? -12.86853 18.11655 -22.53182 1.000 11.75938 107 LYS A C 1
ATOM 1731 O O . LYS A 1 107 ? -13.23801 18.64402 -23.58287 1.000 11.47355 107 LYS A O 1
ATOM 1768 N N . TRP A 1 108 ? -13.59740 18.12605 -21.41581 1.000 12.80103 108 TRP A N 1
ATOM 1769 C CA . TRP A 1 108 ? -14.96765 18.63589 -21.42875 1.000 11.13943 108 TRP A CA 1
ATOM 1770 C C . TRP A 1 108 ? -15.03370 20.07825 -21.92428 1.000 11.73454 108 TRP A C 1
ATOM 1771 O O . TRP A 1 108 ? -15.91324 20.42461 -22.71304 1.000 13.32723 108 TRP A O 1
ATOM 1792 N N . GLY A 1 109 ? -14.12528 20.93762 -21.46074 1.000 13.61285 109 GLY A N 1
ATOM 1793 C CA . GLY A 1 109 ? -14.18812 22.34251 -21.85564 1.000 14.24723 109 GLY A CA 1
ATOM 1794 C C . GLY A 1 109 ? -14.01538 22.56034 -23.34963 1.000 15.40764 109 GLY A C 1
ATOM 1795 O O . GLY A 1 109 ? -14.71000 23.39138 -23.95087 1.000 14.33698 109 GLY A O 1
ATOM 1799 N N . LEU A 1 110 ? -13.10686 21.79776 -23.97957 1.000 12.90113 110 LEU A N 1
ATOM 1800 C CA . LEU A 1 110 ? -12.92629 21.88795 -25.42482 1.000 12.06913 110 LEU A CA 1
ATOM 1801 C C . LEU A 1 110 ? -14.11305 21.27953 -26.16638 1.000 14.42754 110 LEU A C 1
ATOM 1802 O O . LEU A 1 110 ? -14.60029 21.85550 -27.14558 1.000 13.77802 110 LEU A O 1
ATOM 1818 N N . GLU A 1 111 ? -14.60138 20.12606 -25.70245 1.000 11.98425 111 GLU A N 1
ATOM 1819 C CA . GLU A 1 111 ? -15.79308 19.52445 -26.30269 1.000 10.81974 111 GLU A CA 1
ATOM 1820 C C . GLU A 1 111 ? -16.97547 20.49395 -26.25302 1.000 13.23423 111 GLU A C 1
ATOM 1821 O O . GLU A 1 111 ? -17.65981 20.70988 -27.25758 1.000 14.65336 111 GLU A O 1
ATOM 1833 N N A SER A 1 112 ? -17.20611 21.10783 -25.08992 0.845 13.78806 112 SER A N 1
ATOM 1834 N N B SER A 1 112 ? -17.20504 21.11606 -25.09459 0.155 12.80045 112 SER A N 1
ATOM 1835 C CA A SER A 1 112 ? -18.30367 22.05060 -24.93700 0.845 14.60300 112 SER A CA 1
ATOM 1836 C CA B SER A 1 112 ? -18.32782 22.03862 -24.96150 0.155 13.49851 112 SER A CA 1
ATOM 1837 C C A SER A 1 112 ? -18.14017 23.22727 -25.88257 0.845 16.16919 112 SER A C 1
ATOM 1838 C C B SER A 1 112 ? -18.14987 23.26155 -25.85393 0.155 13.25026 112 SER A C 1
ATOM 1839 O O A SER A 1 112 ? -19.10453 23.65246 -26.53598 0.845 17.42666 112 SER A O 1
ATOM 1840 O O B SER A 1 112 ? -19.12396 23.76253 -26.42947 0.155 16.46640 112 SER A O 1
ATOM 1855 N N . HIS A 1 113 ? -16.91666 23.75803 -25.98255 1.000 13.44926 113 HIS A N 1
ATOM 1856 C CA . HIS A 1 113 ? -16.66437 24.88699 -26.87032 1.000 16.02636 113 HIS A CA 1
ATOM 1857 C C . HIS A 1 113 ? -16.91842 24.51166 -28.32688 1.000 17.15149 113 HIS A C 1
ATOM 1858 O O . HIS A 1 113 ? -17.58788 25.25075 -29.06490 1.000 16.55586 113 HIS A O 1
ATOM 1873 N N . LEU A 1 114 ? -16.41521 23.34775 -28.76118 1.000 13.41215 114 LEU A N 1
ATOM 1874 C CA . LEU A 1 114 ? -16.58496 22.96776 -30.15797 1.000 14.84752 114 LEU A CA 1
ATOM 1875 C C . LEU A 1 114 ? -18.04989 22.69435 -30.48518 1.000 17.94955 114 LEU A C 1
ATOM 1876 O O . LEU A 1 114 ? -18.51530 23.00694 -31.58956 1.000 18.90862 114 LEU A O 1
ATOM 1892 N N . LEU A 1 115 ? -18.79857 22.11168 -29.54356 1.000 15.58457 115 LEU A N 1
ATOM 1893 C CA . LEU A 1 115 ? -20.21721 21.86521 -29.78442 1.000 18.20425 115 LEU A CA 1
ATOM 1894 C C . LEU A 1 115 ? -20.99204 23.16524 -29.96899 1.000 21.45912 115 LEU A C 1
ATOM 1895 O O . LEU A 1 115 ? -22.02015 23.17872 -30.65234 1.000 28.23014 115 LEU A O 1
ATOM 1911 N N . SER A 1 116 ? -20.51089 24.26445 -29.39413 1.000 18.13875 116 SER A N 1
ATOM 1912 C CA . SER A 1 116 ? -21.18407 25.56258 -29.44515 1.000 22.16045 116 SER A CA 1
ATOM 1913 C C . SER A 1 116 ? -20.70202 26.47484 -30.57002 1.000 28.79177 116 SER A C 1
ATOM 1914 O O . SER A 1 116 ? -21.23445 27.58579 -30.71702 1.000 23.00608 116 SER A O 1
ATOM 1922 N N . LEU A 1 117 ? -19.71272 26.05841 -31.35475 1.000 22.44828 117 LEU A N 1
ATOM 1923 C CA . LEU A 1 117 ? -19.16655 26.93050 -32.38327 1.000 21.86956 117 LEU A CA 1
ATOM 1924 C C . LEU A 1 117 ? -20.19777 27.21022 -33.46171 1.000 20.54329 117 LEU A C 1
ATOM 1925 O O . LEU A 1 117 ? -20.86713 26.30316 -33.95828 1.000 29.41526 117 LEU A O 1
ATOM 1941 N N . ASP A 1 118 ? -20.29785 28.47818 -33.85022 0.901 22.00041 118 ASP A N 1
ATOM 1942 C CA . ASP A 1 118 ? -21.18090 28.89801 -34.93092 0.901 25.61046 118 ASP A CA 1
ATOM 1943 C C . ASP A 1 118 ? -20.34774 28.91419 -36.20400 0.901 26.74721 118 ASP A C 1
ATOM 1944 O O . ASP A 1 118 ? -19.53378 29.81328 -36.41770 0.901 40.47933 118 ASP A O 1
ATOM 1953 N N . LEU A 1 119 ? -20.53290 27.90887 -37.03589 1.000 23.34632 119 LEU A N 1
ATOM 1954 C CA . LEU A 1 119 ? -19.81139 27.75287 -38.28009 1.000 19.51514 119 LEU A CA 1
ATOM 1955 C C . LEU A 1 119 ? -20.76851 27.89451 -39.45270 1.000 21.75476 119 LEU A C 1
ATOM 1956 O O . LEU A 1 119 ? -21.97860 27.70004 -39.30360 1.000 26.53159 119 LEU A O 1
ATOM 1972 N N . PRO A 1 120 ? -20.25652 28.21094 -40.64682 1.000 23.49881 120 PRO A N 1
ATOM 1973 C CA . PRO A 1 120 ? -21.14242 28.37162 -41.80823 1.000 28.16921 120 PRO A CA 1
ATOM 1974 C C . PRO A 1 120 ? -21.70020 27.07391 -42.35279 1.000 28.28118 120 PRO A C 1
ATOM 1975 O O . PRO A 1 120 ? -22.56262 27.12275 -43.24088 1.000 25.26174 120 PRO A O 1
ATOM 1986 N N . VAL A 1 121 ? -21.22747 25.92570 -41.87692 1.000 22.95094 121 VAL A N 1
ATOM 1987 C CA . VAL A 1 121 ? -21.76788 24.63139 -42.28311 1.000 22.29910 121 VAL A CA 1
ATOM 1988 C C . VAL A 1 121 ? -22.06907 23.81778 -41.03295 1.000 25.61270 121 VAL A C 1
ATOM 1989 O O . VAL A 1 121 ? -21.59965 24.14833 -39.93187 1.000 22.86589 121 VAL A O 1
ATOM 2002 N N . PRO A 1 122 ? -22.87078 22.76054 -41.17005 1.000 22.20032 122 PRO A N 1
ATOM 2003 C CA . PRO A 1 122 ? -23.12424 21.86254 -40.03563 1.000 22.42544 122 PRO A CA 1
ATOM 2004 C C . PRO A 1 122 ? -21.84988 21.16244 -39.57782 1.000 20.78638 122 PRO A C 1
ATOM 2005 O O . PRO A 1 122 ? -20.95548 20.88107 -40.37773 1.000 20.61590 122 PRO A O 1
ATOM 2016 N N . MET A 1 123 ? -21.78293 20.86640 -38.27623 1.000 20.12759 123 MET A N 1
ATOM 2017 C CA A MET A 1 123 ? -20.70138 20.06438 -37.70522 0.552 21.28949 123 MET A CA 1
ATOM 2018 C CA B MET A 1 123 ? -20.70800 20.06973 -37.69258 0.448 20.37787 123 MET A CA 1
ATOM 2019 C C . MET A 1 123 ? -21.31061 18.81936 -37.06755 1.000 23.05914 123 MET A C 1
ATOM 2020 O O . MET A 1 123 ? -22.17969 18.92130 -36.19501 1.000 25.50298 123 MET A O 1
ATOM 2047 N N . GLU A 1 124 ? -20.84223 17.64899 -37.50444 1.000 18.06099 124 GLU A N 1
ATOM 2048 C CA . GLU A 1 124 ? -21.26017 16.34504 -36.99821 1.000 18.23497 124 GLU A CA 1
ATOM 2049 C C . GLU A 1 124 ? -20.18453 15.80769 -36.05502 1.000 18.19861 124 GLU A C 1
ATOM 2050 O O . GLU A 1 124 ? -19.00891 15.73126 -36.43291 1.000 17.90693 124 GLU A O 1
ATOM 2062 N N . THR A 1 125 ? -20.58407 15.44751 -34.82997 1.000 15.01871 125 THR A N 1
ATOM 2063 C CA . THR A 1 125 ? -19.66248 14.95402 -33.80432 1.000 12.65847 125 THR A CA 1
ATOM 2064 C C . THR A 1 125 ? -19.96012 13.48017 -33.58209 1.000 14.99583 125 THR A C 1
ATOM 2065 O O . THR A 1 125 ? -21.10177 13.11819 -33.27834 1.000 17.81029 125 THR A O 1
ATOM 2076 N N . ARG A 1 126 ? -18.94223 12.64300 -33.73846 1.000 13.86800 126 ARG A N 1
ATOM 2077 C CA . ARG A 1 126 ? -19.05852 11.20410 -33.59796 1.000 12.39117 126 ARG A CA 1
ATOM 2078 C C . ARG A 1 126 ? -18.36024 10.75567 -32.32247 1.000 13.01604 126 ARG A C 1
ATOM 2079 O O . ARG A 1 126 ? -17.30686 11.29349 -31.94747 1.000 12.24188 126 ARG A O 1
ATOM 2100 N N . GLU A 1 127 ? -18.93371 9.75166 -31.66106 1.000 13.45275 127 GLU A N 1
ATOM 2101 C CA . GLU A 1 127 ? -18.29907 9.20598 -30.46917 1.000 11.14820 127 GLU A CA 1
ATOM 2102 C C . GLU A 1 127 ? -16.95326 8.58064 -30.81350 1.000 11.45352 127 GLU A C 1
ATOM 2103 O O . GLU A 1 127 ? -16.73857 8.08104 -31.92296 1.000 13.57522 127 GLU A O 1
ATOM 2115 N N . ASP A 1 128 ? -16.04137 8.61415 -29.84659 1.000 13.08963 128 ASP A N 1
ATOM 2116 C CA . ASP A 1 128 ? -14.71367 8.01057 -30.00562 1.000 11.63886 128 ASP A CA 1
ATOM 2117 C C . ASP A 1 128 ? -14.80965 6.52954 -29.65980 1.000 10.84912 128 ASP A C 1
ATOM 2118 O O . ASP A 1 128 ? -14.61784 6.12329 -28.50459 1.000 12.83637 128 ASP A O 1
ATOM 2127 N N . ASP A 1 129 ? -15.07481 5.71529 -30.67311 1.000 10.82491 129 ASP A N 1
ATOM 2128 C CA . ASP A 1 129 ? -15.24290 4.27580 -30.49198 1.000 11.86661 129 ASP A CA 1
ATOM 2129 C C . ASP A 1 129 ? -13.90662 3.49495 -30.43647 1.000 12.67057 129 ASP A C 1
ATOM 2130 O O . ASP A 1 129 ? -13.91352 2.24303 -30.50069 1.000 12.87722 129 ASP A O 1
ATOM 2139 N N . ARG A 1 130 ? -12.77948 4.18040 -30.22112 1.000 11.02088 130 ARG A N 1
ATOM 2140 C CA . ARG A 1 130 ? -11.55725 3.48285 -29.84956 1.000 11.21411 130 ARG A CA 1
ATOM 2141 C C . ARG A 1 130 ? -11.62885 2.97918 -28.41585 1.000 12.09218 130 ARG A C 1
ATOM 2142 O O . ARG A 1 130 ? -10.96825 1.98996 -28.08353 1.000 13.50182 130 ARG A O 1
ATOM 2163 N N . PHE A 1 131 ? -12.44242 3.61155 -27.57929 1.000 11.80181 131 PHE A N 1
ATOM 2164 C CA . PHE A 1 131 ? -12.65661 3.11948 -26.22707 1.000 10.78582 131 PHE A CA 1
ATOM 2165 C C . PHE A 1 131 ? -13.53842 1.88164 -26.24948 1.000 9.72792 131 PHE A C 1
ATOM 2166 O O . PHE A 1 131 ? -14.34781 1.66872 -27.15950 1.000 11.60848 131 PHE A O 1
ATOM 2183 N N . LEU A 1 132 ? -13.36225 1.04537 -25.22683 1.000 9.17133 132 LEU A N 1
ATOM 2184 C CA . LEU A 1 132 ? -14.08443 -0.21905 -25.14437 1.000 9.39701 132 LEU A CA 1
ATOM 2185 C C . LEU A 1 132 ? -15.47726 -0.08438 -24.54939 1.000 10.79640 132 LEU A C 1
ATOM 2186 O O . LEU A 1 132 ? -16.31997 -0.96699 -24.76771 1.000 15.04399 132 LEU A O 1
ATOM 2202 N N . CYS A 1 133 ? -15.74276 0.98818 -23.80157 1.000 9.40652 133 CYS A N 1
ATOM 2203 C CA . CYS A 1 133 ? -17.04444 1.27868 -23.21983 1.000 10.07051 133 CYS A CA 1
ATOM 2204 C C . CYS A 1 133 ? -17.46120 2.67329 -23.68518 1.000 9.95652 133 CYS A C 1
ATOM 2205 O O . CYS A 1 133 ? -16.70519 3.63447 -23.50725 1.000 10.52435 133 CYS A O 1
ATOM 2213 N N . SER A 1 134 ? -18.66313 2.79235 -24.25029 1.000 10.06990 134 SER A N 1
ATOM 2214 C CA . SER A 1 134 ? -19.11030 4.11790 -24.66918 1.000 10.20451 134 SER A CA 1
ATOM 2215 C C . SER A 1 134 ? -19.53409 4.95778 -23.46437 1.000 10.34928 134 SER A C 1
ATOM 2216 O O . SER A 1 134 ? -19.76139 4.44207 -22.36370 1.000 10.50738 134 SER A O 1
ATOM 2224 N N . ARG A 1 135 ? -19.61765 6.28016 -23.66432 1.000 12.61048 135 ARG A N 1
ATOM 2225 C CA . ARG A 1 135 ? -20.04305 7.13973 -22.56606 1.000 11.85337 135 ARG A CA 1
ATOM 2226 C C . ARG A 1 135 ? -21.44574 6.76260 -22.11574 1.000 14.03636 135 ARG A C 1
ATOM 2227 O O . ARG A 1 135 ? -21.73038 6.72304 -20.91386 1.000 14.60197 135 ARG A O 1
ATOM 2248 N N . ALA A 1 136 ? -22.32533 6.45828 -23.06844 1.000 15.97646 136 ALA A N 1
ATOM 2249 C CA . ALA A 1 136 ? -23.69331 6.07674 -22.73108 1.000 16.64011 136 ALA A CA 1
ATOM 2250 C C . ALA A 1 136 ? -23.75372 4.71641 -22.04272 1.000 15.03500 136 ALA A C 1
ATOM 2251 O O . ALA A 1 136 ? -24.56626 4.51364 -21.13040 1.000 16.47126 136 ALA A O 1
ATOM 2258 N N . GLN A 1 137 ? -22.94705 3.75811 -22.49638 1.000 15.04783 137 GLN A N 1
ATOM 2259 C CA . GLN A 1 137 ? -22.90669 2.45621 -21.82876 1.000 12.65566 137 GLN A CA 1
ATOM 2260 C C . GLN A 1 137 ? -22.46662 2.59512 -20.37658 1.000 13.04745 137 GLN A C 1
ATOM 2261 O O . GLN A 1 137 ? -22.99669 1.91028 -19.49250 1.000 14.04846 137 GLN A O 1
ATOM 2275 N N . PHE A 1 138 ? -21.51516 3.49160 -20.09943 1.000 12.56036 138 PHE A N 1
ATOM 2276 C CA . PHE A 1 138 ? -21.10520 3.65130 -18.70930 1.000 12.67657 138 PHE A CA 1
ATOM 2277 C C . PHE A 1 138 ? -22.23649 4.23803 -17.87748 1.000 13.16967 138 PHE A C 1
ATOM 2278 O O . PHE A 1 138 ? -22.48704 3.79190 -16.75047 1.000 13.42387 138 PHE A O 1
ATOM 2295 N N . ALA A 1 139 ? -22.89770 5.26870 -18.40000 1.000 14.05714 139 ALA A N 1
ATOM 2296 C CA . ALA A 1 139 ? -23.99351 5.89326 -17.67229 1.000 14.53220 139 ALA A CA 1
ATOM 2297 C C . ALA A 1 139 ? -25.07698 4.87502 -17.37717 1.000 16.30262 139 ALA A C 1
ATOM 2298 O O . ALA A 1 139 ? -25.65455 4.87640 -16.28590 1.000 18.85821 139 ALA A O 1
ATOM 2305 N N . ALA A 1 140 ? -25.32785 3.96297 -18.32238 1.000 16.16396 140 ALA A N 1
ATOM 2306 C CA . ALA A 1 140 ? -26.33259 2.92801 -18.09460 1.000 16.26931 140 ALA A CA 1
ATOM 2307 C C . ALA A 1 140 ? -25.90434 1.95409 -17.00202 1.000 15.17792 140 ALA A C 1
ATOM 2308 O O . ALA A 1 140 ? -26.72654 1.55305 -16.15900 1.000 17.81992 140 ALA A O 1
ATOM 2315 N N . TRP A 1 141 ? -24.62401 1.56520 -16.99956 1.000 13.95473 141 TRP A N 1
ATOM 2316 C CA . TRP A 1 141 ? -24.10620 0.69243 -15.95523 1.000 14.44360 141 TRP A CA 1
ATOM 2317 C C . TRP A 1 141 ? -24.23147 1.36986 -14.59318 1.000 16.23923 141 TRP A C 1
ATOM 2318 O O . TRP A 1 141 ? -24.59153 0.73066 -13.59831 1.000 14.90878 141 TRP A O 1
ATOM 2339 N N . ALA A 1 142 ? -23.93656 2.67538 -14.52885 1.000 14.21494 142 ALA A N 1
ATOM 2340 C CA . ALA A 1 142 ? -23.80743 3.35258 -13.24317 1.000 14.42663 142 ALA A CA 1
ATOM 2341 C C . ALA A 1 142 ? -25.14115 3.70283 -12.62258 1.000 14.95081 142 ALA A C 1
ATOM 2342 O O . ALA A 1 142 ? -25.19603 3.99673 -11.42003 1.000 16.48645 142 ALA A O 1
ATOM 2349 N N A GLU A 1 143 ? -26.21298 3.68618 -13.40589 0.392 16.28749 143 GLU A N 1
ATOM 2350 N N B GLU A 1 143 ? -26.21074 3.66527 -13.40312 0.608 16.23262 143 GLU A N 1
ATOM 2351 C CA A GLU A 1 143 ? -27.49212 4.20077 -12.93589 0.392 18.71873 143 GLU A CA 1
ATOM 2352 C CA B GLU A 1 143 ? -27.49086 4.17078 -12.93281 0.608 18.43096 143 GLU A CA 1
ATOM 2353 C C A GLU A 1 143 ? -28.01020 3.39704 -11.74911 0.392 17.68954 143 GLU A C 1
ATOM 2354 C C B GLU A 1 143 ? -27.99407 3.38293 -11.73033 0.608 17.11473 143 GLU A C 1
ATOM 2355 O O A GLU A 1 143 ? -28.03882 2.16386 -11.77814 0.392 21.43273 143 GLU A O 1
ATOM 2356 O O B GLU A 1 143 ? -28.00180 2.14928 -11.73193 0.608 18.75514 143 GLU A O 1
ATOM 2379 N N . GLY A 1 144 ? -28.41738 4.10806 -10.69741 1.000 20.78077 144 GLY A N 1
ATOM 2380 C CA . GLY A 1 144 ? -28.95425 3.48089 -9.50662 1.000 16.68935 144 GLY A CA 1
ATOM 2381 C C . GLY 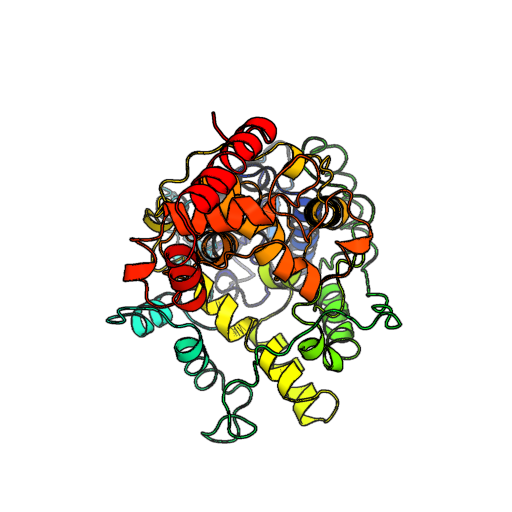A 1 144 ? -27.93504 2.99242 -8.50222 1.000 18.56905 144 GLY A C 1
ATOM 2382 O O . GLY A 1 144 ? -28.33004 2.50959 -7.43131 1.000 18.08419 144 GLY A O 1
ATOM 2387 N N . ARG A 1 145 ? -26.64355 3.08568 -8.80315 1.000 16.10642 145 ARG A N 1
ATOM 2388 C CA . ARG A 1 145 ? -25.60707 2.57166 -7.92563 1.000 15.94684 145 ARG A CA 1
ATOM 2389 C C . ARG A 1 145 ? -25.24399 3.62212 -6.88773 1.000 18.07111 145 ARG A C 1
ATOM 2390 O O . ARG A 1 145 ? -24.80675 4.71868 -7.24174 1.000 20.86788 145 ARG A O 1
ATOM 2411 N N . ARG A 1 146 ? -25.40744 3.28015 -5.60769 1.000 19.31926 146 ARG A N 1
ATOM 2412 C CA . ARG A 1 146 ? -25.03105 4.21599 -4.55377 1.000 21.07339 146 ARG A CA 1
ATOM 2413 C C . ARG A 1 146 ? -23.52963 4.46205 -4.55424 1.000 20.50806 146 ARG A C 1
ATOM 2414 O O . ARG A 1 146 ? -23.07450 5.58664 -4.30656 1.000 27.29126 146 ARG A O 1
ATOM 2435 N N . GLU A 1 147 ? -22.74390 3.43158 -4.83116 1.000 17.54209 147 GLU A N 1
ATOM 2436 C CA . GLU A 1 147 ? -21.30068 3.58096 -4.94270 1.000 21.33413 147 GLU A CA 1
ATOM 2437 C C . GLU A 1 147 ? -20.84953 2.83661 -6.19034 1.000 18.47611 147 GLU A C 1
ATOM 2438 O O . GLU A 1 147 ? -21.42159 1.80267 -6.55936 1.000 18.27481 147 GLU A O 1
ATOM 2450 N N . LEU A 1 148 ? -19.86938 3.41181 -6.89071 1.000 15.39969 148 LEU A N 1
ATOM 2451 C CA . LEU A 1 148 ? -19.35678 2.85619 -8.14018 1.000 14.03365 148 LEU A CA 1
ATOM 2452 C C . LEU A 1 148 ? -18.10552 2.05729 -7.81065 1.000 16.64737 148 LEU A C 1
ATOM 2453 O O . LEU A 1 148 ? -17.07927 2.63158 -7.43266 1.000 24.02578 148 LEU A O 1
ATOM 2469 N N . ARG A 1 149 ? -18.20399 0.74246 -7.92940 0.998 14.85347 149 ARG A N 1
ATOM 2470 C CA . ARG A 1 149 ? -17.12424 -0.17389 -7.57525 0.998 15.90948 149 ARG A CA 1
ATOM 2471 C C . ARG A 1 149 ? -16.48158 -0.69798 -8.85075 0.998 15.23902 149 ARG A C 1
ATOM 2472 O O . ARG A 1 149 ? -17.12818 -1.41511 -9.62037 0.998 15.08781 149 ARG A O 1
ATOM 2493 N N . MET A 1 150 ? -15.20726 -0.35452 -9.04980 1.000 16.26777 150 MET A N 1
ATOM 2494 C CA . MET A 1 150 ? -14.53281 -0.68758 -10.30182 1.000 14.48688 150 MET A CA 1
ATOM 2495 C C . MET A 1 150 ? -14.62910 -2.18565 -10.57967 1.000 14.34966 150 MET A C 1
ATOM 2496 O O . MET A 1 150 ? -14.84020 -2.60323 -11.72981 1.000 15.93410 150 MET A O 1
ATOM 2510 N N . GLU A 1 151 ? -14.49478 -3.01360 -9.53977 1.000 14.62402 151 GLU A N 1
ATOM 2511 C CA . GLU A 1 151 ? -14.47391 -4.46479 -9.73842 1.000 17.17480 151 GLU A CA 1
ATOM 2512 C C . GLU A 1 151 ? -15.72423 -4.96605 -10.45487 0.866 14.83683 151 GLU A C 1
ATOM 2513 O O . GLU A 1 151 ? -15.64246 -5.85783 -11.31025 0.902 15.93272 151 GLU A O 1
ATOM 2525 N N . PHE A 1 152 ? -16.89892 -4.44302 -10.09798 1.000 15.24573 152 PHE A N 1
ATOM 2526 C CA . PHE A 1 152 ? -18.12344 -4.90622 -10.74888 1.000 14.48668 152 PHE A CA 1
ATOM 2527 C C . PHE A 1 152 ? -18.21571 -4.42098 -12.19104 1.000 13.66244 152 PHE A C 1
ATOM 2528 O O . PHE A 1 152 ? -18.64573 -5.17026 -13.08510 1.000 14.39939 152 PHE A O 1
ATOM 2545 N N . PHE A 1 153 ? -17.77628 -3.18617 -12.44475 1.000 13.47752 153 PHE A N 1
ATOM 2546 C CA . PHE A 1 153 ? -17.66050 -2.69869 -13.81723 1.000 12.35585 153 PHE A CA 1
ATOM 2547 C C . PHE A 1 153 ? -16.70012 -3.56450 -14.62175 1.000 11.91487 153 PHE A C 1
ATOM 2548 O O . PHE A 1 153 ? -16.98881 -3.93804 -15.76393 1.000 11.79069 153 PHE A O 1
ATOM 2565 N N . TYR A 1 154 ? -15.56576 -3.90506 -14.01794 1.000 11.68571 154 TYR A N 1
ATOM 2566 C CA . TYR A 1 154 ? -14.55078 -4.71269 -14.68517 1.000 11.25861 154 TYR A CA 1
ATOM 2567 C C . TYR A 1 154 ? -15.09685 -6.06994 -15.09924 1.000 11.32200 154 TYR A C 1
ATOM 2568 O O . TYR A 1 154 ? -14.82784 -6.54612 -16.21336 1.000 11.04157 154 TYR A O 1
ATOM 2586 N N . ARG A 1 155 ? -15.84596 -6.72400 -14.21245 1.000 11.68809 155 ARG A N 1
ATOM 2587 C CA . ARG A 1 155 ? -16.41198 -8.02035 -14.57333 1.000 11.77210 155 ARG A CA 1
ATOM 2588 C C . ARG A 1 155 ? -17.32135 -7.90520 -15.78814 1.000 11.82308 155 ARG A C 1
ATOM 2589 O O . ARG A 1 155 ? -17.32099 -8.78011 -16.66410 1.000 12.62974 155 ARG A O 1
ATOM 2610 N N A GLU A 1 156 ? -18.12294 -6.83839 -15.85266 0.528 13.47512 156 GLU A N 1
ATOM 2611 N N B GLU A 1 156 ? -18.12091 -6.83467 -15.86189 0.472 13.97024 156 GLU A N 1
ATOM 2612 C CA A GLU A 1 156 ? -18.96095 -6.62460 -17.02699 0.528 15.11766 156 GLU A CA 1
ATOM 2613 C CA B GLU A 1 156 ? -18.96098 -6.64208 -17.04006 0.472 14.59704 156 GLU A CA 1
ATOM 2614 C C A GLU A 1 156 ? -18.11162 -6.41675 -18.27846 0.528 11.64126 156 GLU A C 1
ATOM 2615 C C B GLU A 1 156 ? -18.11275 -6.41349 -18.28932 0.472 11.92490 156 GLU A C 1
ATOM 2616 O O A GLU A 1 156 ? -18.45797 -6.91032 -19.35823 0.528 12.37922 156 GLU A O 1
ATOM 2617 O O B GLU A 1 156 ? -18.46151 -6.88450 -19.37840 0.472 14.22119 156 GLU A O 1
ATOM 2640 N N . MET A 1 157 ? -16.99643 -5.68450 -18.15679 1.000 11.34861 157 MET A N 1
ATOM 2641 C CA . MET A 1 157 ? -16.12156 -5.44179 -19.30661 1.000 10.90428 157 MET A CA 1
ATOM 2642 C C . MET A 1 157 ? -15.45144 -6.73392 -19.77950 1.000 11.35300 157 MET A C 1
ATOM 2643 O O . MET A 1 157 ? -15.22818 -6.92427 -20.98008 1.000 12.35126 157 MET A O 1
ATOM 2657 N N . ARG A 1 158 ? -15.08633 -7.60898 -18.84213 1.000 10.64991 158 ARG A N 1
ATOM 2658 C CA . ARG A 1 158 ? -14.56052 -8.92444 -19.20904 1.000 10.85044 158 ARG A CA 1
ATOM 2659 C C . ARG A 1 158 ? -15.57908 -9.70167 -20.02874 1.000 11.85088 158 ARG A C 1
ATOM 2660 O O . ARG A 1 158 ? -15.24646 -10.25331 -21.08205 1.000 14.19323 158 ARG A O 1
ATOM 2681 N N A ARG A 1 159 ? -16.82942 -9.76178 -19.55171 0.564 13.45217 159 ARG A N 1
ATOM 2682 N N B ARG A 1 159 ? -16.82439 -9.77529 -19.55310 0.436 13.38317 159 ARG A N 1
ATOM 2683 C CA A ARG A 1 159 ? -17.86622 -10.48877 -20.28133 0.564 14.88615 159 ARG A CA 1
ATOM 2684 C CA B ARG A 1 159 ? -17.84769 -10.49437 -20.30663 0.436 14.44957 159 ARG A CA 1
ATOM 2685 C C A ARG A 1 159 ? -18.11654 -9.87056 -21.65362 0.564 19.84442 159 ARG A C 1
ATOM 2686 C C B ARG A 1 159 ? -18.06597 -9.86926 -21.67823 0.436 22.12990 159 ARG A C 1
ATOM 2687 O O A ARG A 1 159 ? -18.29091 -10.59720 -22.64288 0.564 25.38270 159 ARG A O 1
ATOM 2688 O O B ARG A 1 159 ? -18.17691 -10.58522 -22.68558 0.436 19.71203 159 ARG A O 1
ATOM 2729 N N . LYS A 1 160 ? -18.11391 -8.53639 -21.73887 1.000 17.80254 160 LYS A N 1
ATOM 2730 C CA . LYS A 1 160 ? -18.42357 -7.85201 -22.99424 1.000 20.88471 160 LYS A CA 1
ATOM 2731 C C . LYS A 1 160 ? -17.31386 -8.02892 -24.01564 1.000 20.66888 160 LYS A C 1
ATOM 2732 O O . LYS A 1 160 ? -17.57884 -8.28701 -25.19851 1.000 24.54937 160 LYS A O 1
ATOM 2752 N N . THR A 1 161 ? -16.06624 -7.84528 -23.59265 1.000 15.20854 161 THR A N 1
ATOM 2753 C CA . THR A 1 161 ? -14.93159 -7.98002 -24.49679 1.000 13.60129 161 THR A CA 1
ATOM 2754 C C . THR A 1 161 ? -14.55839 -9.42530 -24.79095 1.000 17.09468 161 THR A C 1
ATOM 2755 O O . THR A 1 161 ? -13.90829 -9.67047 -25.81147 1.000 20.66269 161 THR A O 1
ATOM 2766 N N . GLY A 1 162 ? -14.93566 -10.37844 -23.93401 1.000 15.54011 162 GLY A N 1
ATOM 2767 C CA . GLY A 1 162 ? -14.48947 -11.74825 -24.05656 1.000 15.01174 162 GLY A CA 1
ATOM 2768 C C . GLY A 1 162 ? -13.06213 -11.98110 -23.62250 1.000 14.27604 162 GLY A C 1
ATOM 2769 O O . GLY A 1 162 ? -12.54924 -13.10241 -23.77027 1.000 16.34067 162 GLY A O 1
ATOM 2773 N N . LEU A 1 163 ? -12.41219 -10.96675 -23.07444 1.000 11.84739 163 LEU A N 1
ATOM 2774 C CA . LEU A 1 163 ? -11.01794 -11.11758 -22.69913 1.000 11.20696 163 LEU A CA 1
ATOM 2775 C C . LEU A 1 163 ? -10.90041 -12.04515 -21.48838 1.000 10.14952 163 LEU A C 1
ATOM 2776 O O . LEU A 1 163 ? -11.60028 -11.88396 -20.48074 1.000 12.07168 163 LEU A O 1
ATOM 2792 N N . LEU A 1 164 ? -9.98679 -13.00617 -21.58255 1.000 10.74600 164 LEU A N 1
ATOM 2793 C CA . LEU A 1 164 ? -9.72363 -13.98451 -20.51856 1.000 10.65785 164 LEU A CA 1
ATOM 2794 C C . LEU A 1 164 ? -10.99737 -14.67532 -20.05585 1.000 10.60162 164 LEU A C 1
ATOM 2795 O O . LEU A 1 164 ? -11.20510 -14.94325 -18.85798 1.000 11.77904 164 LEU A O 1
ATOM 2811 N N . MET A 1 165 ? -11.85051 -15.00107 -21.01764 1.000 13.13254 165 MET A N 1
ATOM 2812 C CA . MET A 1 165 ? -13.04491 -15.79189 -20.75430 1.000 12.97152 165 MET A CA 1
ATOM 2813 C C . MET A 1 165 ? -12.86196 -17.17042 -21.36489 1.000 15.21402 165 MET A C 1
ATOM 2814 O O . MET A 1 165 ? -12.40706 -17.29058 -22.50490 1.000 15.90049 165 MET A O 1
ATOM 2828 N N . ASP A 1 166 ? -13.17808 -18.20677 -20.59412 1.000 15.33567 166 ASP A N 1
ATOM 2829 C CA . ASP A 1 166 ? -13.18443 -19.59680 -21.08202 1.000 15.60122 166 ASP A CA 1
ATOM 2830 C C . ASP A 1 166 ? -14.65546 -20.00161 -21.06698 1.000 18.02947 166 ASP A C 1
ATOM 2831 O O . ASP A 1 166 ? -15.20667 -20.36078 -20.02282 1.000 18.94058 166 ASP A O 1
ATOM 2840 N N . GLY A 1 167 ? -15.30677 -19.88080 -22.21854 1.000 20.17839 167 GLY A N 1
ATOM 2841 C CA . GLY A 1 167 ? -16.75579 -19.96739 -22.21097 1.000 24.21920 167 GLY A CA 1
ATOM 2842 C C . GLY A 1 167 ? -17.32802 -18.82272 -21.40431 1.000 23.96873 167 GLY A C 1
ATOM 2843 O O . GLY A 1 167 ? -16.88155 -17.67334 -21.50245 1.000 24.64283 167 GLY A O 1
ATOM 2847 N N . ASP A 1 168 ? -18.30942 -19.13306 -20.56548 1.000 26.78671 168 ASP A N 1
ATOM 2848 C CA . ASP A 1 168 ? -18.96017 -18.11770 -19.75185 1.000 24.39265 168 ASP A CA 1
ATOM 2849 C C . ASP A 1 168 ? -18.28822 -17.91389 -18.39180 1.000 20.21069 168 ASP A C 1
ATOM 2850 O O . ASP A 1 168 ? -18.82497 -17.18202 -17.55698 1.000 25.77618 168 ASP A O 1
ATOM 2859 N N A GLN A 1 169 ? -17.11932 -18.52311 -18.15897 0.555 21.13245 169 GLN A N 1
ATOM 2860 N N B GLN A 1 169 ? -17.13159 -18.54142 -18.16244 0.445 18.75939 169 GLN A N 1
ATOM 2861 C CA A GLN A 1 169 ? -16.43029 -18.40008 -16.88189 0.555 18.62466 169 GLN A CA 1
ATOM 2862 C CA B GLN A 1 169 ? -16.40386 -18.40471 -16.91473 0.445 20.07580 169 GLN A CA 1
ATOM 2863 C C A GLN A 1 169 ? -15.08947 -17.68959 -17.05108 0.555 17.61291 169 GLN A C 1
ATOM 2864 C C B GLN A 1 169 ? -15.16289 -17.53937 -17.12535 0.445 11.03748 169 GLN A C 1
ATOM 2865 O O A GLN A 1 169 ? -14.39672 -17.90229 -18.05550 0.555 12.97109 169 GLN A O 1
ATOM 2866 O O B GLN A 1 169 ? -14.65108 -17.44083 -18.24476 0.445 14.66884 169 GLN A O 1
ATOM 2893 N N . PRO A 1 170 ? -14.68738 -16.86162 -16.08598 1.000 15.14431 170 PRO A N 1
ATOM 2894 C CA . PRO A 1 170 ? -13.36281 -16.23858 -16.17181 1.000 13.38321 170 PRO A CA 1
ATOM 2895 C C . PRO A 1 170 ? -12.27618 -17.30580 -16.17544 1.000 13.40833 170 PRO A C 1
ATOM 2896 O O . PRO A 1 170 ? -12.36573 -18.31498 -15.46605 1.000 15.76511 170 PRO A O 1
ATOM 2907 N N . ALA A 1 171 ? -11.23911 -17.06897 -16.96975 1.000 11.81888 171 ALA A N 1
ATOM 2908 C CA . ALA A 1 171 ? -10.06634 -17.92920 -16.97480 1.000 14.39001 171 ALA A CA 1
ATOM 2909 C C . ALA A 1 171 ? -9.54413 -18.15950 -15.56294 1.000 14.12055 171 ALA A C 1
ATOM 2910 O O . ALA A 1 171 ? -9.40915 -17.23236 -14.76435 1.000 14.78069 171 ALA A O 1
ATOM 2917 N N . GLY A 1 172 ? -9.25732 -19.42345 -15.24855 1.000 14.73914 172 GLY A N 1
ATOM 2918 C CA . GLY A 1 172 ? -8.78170 -19.76260 -13.92907 1.000 15.74409 172 GLY A CA 1
ATOM 2919 C C . GLY A 1 172 ? -9.83850 -19.81974 -12.84994 1.000 17.59293 172 GLY A C 1
ATOM 2920 O O . GLY A 1 172 ? -9.50492 -20.12628 -11.69896 1.000 21.61728 172 GLY A O 1
ATOM 2924 N N . GLY A 1 173 ? -11.08969 -19.51233 -13.16489 1.000 17.45786 173 GLY A N 1
ATOM 2925 C CA . GLY A 1 173 ? -12.16269 -19.65516 -12.19831 1.000 18.07309 173 GLY A CA 1
ATOM 2926 C C . GLY A 1 173 ? -12.30019 -18.54960 -11.17521 1.000 18.99324 173 GLY A C 1
ATOM 2927 O O . GLY A 1 173 ? -13.08809 -18.70435 -10.23357 1.000 19.97416 173 GLY A O 1
ATOM 2931 N N . ARG A 1 174 ? -11.53637 -17.46046 -11.30619 1.000 14.16508 174 ARG A N 1
ATOM 2932 C CA . ARG A 1 174 ? -11.66428 -16.24552 -10.51585 1.000 16.68971 174 ARG A CA 1
ATOM 2933 C C . ARG A 1 174 ? -11.58952 -15.05920 -11.47167 1.000 14.69786 174 ARG A C 1
ATOM 2934 O O . ARG A 1 174 ? -10.83555 -15.09758 -12.44367 1.000 14.72397 174 ARG A O 1
ATOM 2955 N N . TRP A 1 175 ? -12.31226 -13.97137 -11.16582 1.000 16.43362 175 TRP A N 1
ATOM 2956 C CA . TRP A 1 175 ? -12.22311 -12.77854 -12.00685 1.000 14.87052 175 TRP A CA 1
ATOM 2957 C C . TRP A 1 175 ? -10.87911 -12.07326 -11.84359 1.000 15.43543 175 TRP A C 1
ATOM 2958 O O . TRP A 1 175 ? -10.27004 -11.62802 -12.82475 1.000 14.68820 175 TRP A O 1
ATOM 2979 N N . ASN A 1 176 ? -10.40879 -11.95164 -10.60840 1.000 15.62916 176 ASN A N 1
ATOM 2980 C CA . ASN A 1 176 ? -9.33303 -11.04848 -10.22648 1.000 14.74619 176 ASN A CA 1
ATOM 2981 C C . ASN A 1 176 ? -8.34893 -11.83137 -9.37828 1.000 18.60676 176 ASN A C 1
ATOM 2982 O O . ASN A 1 176 ? -8.75324 -12.52040 -8.43916 1.000 21.12582 176 ASN A O 1
ATOM 2993 N N . PHE A 1 177 ? -7.06640 -11.73494 -9.70537 1.000 13.73650 177 PHE A N 1
ATOM 2994 C CA . PHE A 1 177 ? -6.02598 -12.38919 -8.92136 1.000 14.37836 177 PHE A CA 1
ATOM 2995 C C . PHE A 1 177 ? -5.23814 -11.39693 -8.09460 1.000 16.79646 177 PHE A C 1
ATOM 2996 O O . PHE A 1 177 ? -4.20174 -11.75725 -7.54057 1.000 23.00193 177 PHE A O 1
ATOM 3013 N N . ASP A 1 178 ? -5.73105 -10.16525 -7.97243 1.000 18.47053 178 ASP A N 1
ATOM 3014 C CA . ASP A 1 178 ? -5.08098 -9.14954 -7.15271 1.000 20.03992 178 ASP A CA 1
ATOM 3015 C C . ASP A 1 178 ? -5.06452 -9.58287 -5.69275 1.000 22.12260 178 ASP A C 1
ATOM 3016 O O . ASP A 1 178 ? -5.95809 -10.29278 -5.22198 1.000 23.56012 178 ASP A O 1
ATOM 3025 N N . ALA A 1 179 ? -4.03989 -9.12997 -4.97062 1.000 31.70914 179 ALA A N 1
ATOM 3026 C CA . ALA A 1 179 ? -3.91695 -9.41377 -3.54588 1.000 48.29656 179 ALA A CA 1
ATOM 3027 C C . ALA A 1 179 ? -3.05525 -8.34106 -2.90006 1.000 40.25325 179 ALA A C 1
ATOM 3028 O O . ALA A 1 179 ? -2.21854 -7.71780 -3.55369 1.000 35.20690 179 ALA A O 1
ATOM 3035 N N . GLU A 1 180 ? -3.25120 -8.14713 -1.59931 0.860 35.26314 180 GLU A N 1
ATOM 3036 C CA . GLU A 1 180 ? -2.49857 -7.12313 -0.87276 0.860 35.46117 180 GLU A CA 1
ATOM 3037 C C . GLU A 1 180 ? -1.23403 -7.68024 -0.23389 0.860 39.98620 180 GLU A C 1
ATOM 3038 O O . GLU A 1 180 ? -0.90102 -7.35112 0.91043 0.860 45.46938 180 GLU A O 1
ATOM 3050 N N . ASN A 1 181 ? -0.49850 -8.51600 -0.96898 0.875 31.81073 181 ASN A N 1
ATOM 3051 C CA . ASN A 1 181 ? 0.72965 -9.13278 -0.48459 0.875 57.45585 181 ASN A CA 1
ATOM 3052 C C . ASN A 1 181 ? 1.97161 -8.65711 -1.23711 0.875 44.10702 181 ASN A C 1
ATOM 3053 O O . ASN A 1 181 ? 3.02437 -9.29473 -1.14672 0.875 44.30724 181 ASN A O 1
ATOM 3064 N N . ARG A 1 182 ? 1.87700 -7.55479 -1.97476 1.000 43.95102 182 ARG A N 1
ATOM 3065 C CA . ARG A 1 182 ? 3.02200 -7.07448 -2.73711 1.000 43.99623 182 ARG A CA 1
ATOM 3066 C C . ARG A 1 182 ? 4.05810 -6.43852 -1.81617 1.000 36.11957 182 ARG A C 1
ATOM 3067 O O . ARG A 1 182 ? 3.74119 -5.92610 -0.73930 1.000 33.40330 182 ARG A O 1
ATOM 3088 N N . ARG A 1 183 ? 5.31460 -6.47987 -2.24850 0.952 30.38342 183 ARG A N 1
ATOM 3089 C CA . ARG A 1 183 ? 6.41024 -6.00325 -1.42250 0.952 30.95177 183 ARG A CA 1
ATOM 3090 C C . ARG A 1 183 ? 7.40416 -5.23094 -2.27911 0.952 17.21071 183 ARG A C 1
ATOM 3091 O O . ARG A 1 183 ? 7.30592 -5.18658 -3.50713 0.952 24.96573 183 ARG A O 1
ATOM 3112 N N . LYS A 1 184 ? 8.35610 -4.59459 -1.60107 1.000 23.14213 184 LYS A N 1
ATOM 3113 C CA . LYS A 1 184 ? 9.45071 -3.94050 -2.29447 1.000 20.54957 184 LYS A CA 1
ATOM 3114 C C . LYS A 1 184 ? 10.32107 -4.98920 -2.99285 1.000 27.59418 184 LYS A C 1
ATOM 3115 O O . LYS A 1 184 ? 10.22460 -6.19563 -2.72939 1.000 26.28496 184 LYS A O 1
ATOM 3134 N N . LEU A 1 185 ? 11.19018 -4.51801 -3.87776 1.000 20.57356 185 LEU A N 1
ATOM 3135 C CA . LEU A 1 185 ? 12.12836 -5.41917 -4.54572 1.000 17.55444 185 LEU A CA 1
ATOM 3136 C C . LEU A 1 185 ? 13.09507 -6.02953 -3.52963 1.000 22.82176 185 LEU A C 1
ATOM 3137 O O . LEU A 1 185 ? 13.49340 -5.36397 -2.56199 1.000 24.10059 185 LEU A O 1
ATOM 3153 N N . PRO A 1 186 ? 13.50824 -7.28223 -3.73407 1.000 26.71429 186 PRO A N 1
ATOM 3154 C CA . PRO A 1 186 ? 14.59846 -7.82935 -2.92403 1.000 26.81066 186 PRO A CA 1
ATOM 3155 C C . PRO A 1 186 ? 15.87950 -7.07413 -3.18745 1.000 25.55728 186 PRO A C 1
ATOM 3156 O O . PRO A 1 186 ? 16.11015 -6.57398 -4.30522 1.000 27.66341 186 PRO A O 1
ATOM 3167 N N . PRO A 1 187 ? 16.77597 -7.00109 -2.19993 1.000 41.32114 187 PRO A N 1
ATOM 3168 C CA . PRO A 1 187 ? 17.97444 -6.15956 -2.36842 1.000 38.47101 187 PRO A CA 1
ATOM 3169 C C . PRO A 1 187 ? 18.82975 -6.51781 -3.57356 1.000 50.55212 187 PRO A C 1
ATOM 3170 O O . PRO A 1 187 ? 19.41439 -5.61969 -4.19393 1.000 61.95472 187 PRO A O 1
ATOM 3181 N N . GLY A 1 188 ? 18.92658 -7.79476 -3.92746 1.000 38.21515 188 GLY A N 1
ATOM 3182 C CA . GLY A 1 188 ? 19.78233 -8.20062 -5.02185 1.000 43.00663 188 GLY A CA 1
ATOM 3183 C C . GLY A 1 188 ? 19.17460 -8.14151 -6.40549 1.000 53.73876 188 GLY A C 1
ATOM 3184 O O . GLY A 1 188 ? 19.81967 -8.55359 -7.37544 1.000 44.85387 188 GLY A O 1
ATOM 3188 N N . LEU A 1 189 ? 17.95160 -7.64394 -6.54370 1.000 41.94529 189 LEU A N 1
ATOM 3189 C CA . LEU A 1 189 ? 17.24367 -7.66618 -7.81795 1.000 31.59040 189 LEU A CA 1
ATOM 3190 C C . LEU A 1 189 ? 17.37762 -6.30098 -8.47113 1.000 25.87756 189 LEU A C 1
ATOM 3191 O O . LEU A 1 189 ? 16.84101 -5.30104 -7.97880 1.000 29.89574 189 LEU A O 1
ATOM 3207 N N . ARG A 1 190 ? 18.08163 -6.26002 -9.57887 1.000 26.99139 190 ARG A N 1
ATOM 3208 C CA . ARG A 1 190 ? 18.25615 -5.01300 -10.28941 1.000 32.92126 190 ARG A CA 1
ATOM 3209 C C . ARG A 1 190 ? 17.19627 -4.91793 -11.37182 1.000 27.98267 190 ARG A C 1
ATOM 3210 O O . ARG A 1 190 ? 17.11100 -5.81882 -12.22205 1.000 22.19276 190 ARG A O 1
ATOM 3231 N N . PRO A 1 191 ? 16.35961 -3.88181 -11.37905 1.000 23.38950 191 PRO A N 1
ATOM 3232 C CA . PRO A 1 191 ? 15.37613 -3.76732 -12.44644 1.000 18.92232 191 PRO A CA 1
ATOM 3233 C C . PRO A 1 191 ? 16.06543 -3.74608 -13.79870 1.000 26.03882 191 PRO A C 1
ATOM 3234 O O . PRO A 1 191 ? 17.16974 -3.18649 -13.94575 1.000 22.88718 191 PRO A O 1
ATOM 3245 N N . PRO A 1 192 ? 15.43956 -4.32407 -14.81413 1.000 22.07589 192 PRO A N 1
ATOM 3246 C CA . PRO A 1 192 ? 16.12053 -4.48811 -16.10203 1.000 23.37872 192 PRO A CA 1
ATOM 3247 C C . PRO A 1 192 ? 16.15337 -3.19672 -16.92253 1.000 27.98176 192 PRO A C 1
ATOM 3248 O O . PRO A 1 192 ? 15.42909 -2.22638 -16.67223 1.000 22.25333 192 PRO A O 1
ATOM 3259 N N . GLU A 1 193 ? 17.03947 -3.19444 -17.91644 0.775 17.33371 193 GLU A N 1
ATOM 3260 C CA . GLU A 1 193 ? 17.10296 -2.08940 -18.86411 0.822 18.59512 193 GLU A CA 1
ATOM 3261 C C . GLU A 1 193 ? 15.90246 -2.10564 -19.80823 1.000 20.15318 193 GLU A C 1
ATOM 3262 O O . GLU A 1 193 ? 15.47609 -3.16052 -20.28311 1.000 24.41325 193 GLU A O 1
ATOM 3274 N N . ARG A 1 194 ? 15.39238 -0.92082 -20.12063 1.000 15.43399 194 ARG A N 1
ATOM 3275 C CA . ARG A 1 194 ? 14.18400 -0.77054 -20.91271 1.000 15.21805 194 ARG A CA 1
ATOM 3276 C C . ARG A 1 194 ? 14.49765 -0.22977 -22.30056 1.000 18.62961 194 ARG A C 1
ATOM 3277 O O . ARG A 1 194 ? 15.43017 0.55759 -22.48680 1.000 21.26080 194 ARG A O 1
ATOM 3298 N N . LEU A 1 195 ? 13.70998 -0.68067 -23.27028 1.000 14.44816 195 LEU A N 1
ATOM 3299 C CA . LEU A 1 195 ? 13.81097 -0.18111 -24.63646 1.000 17.49193 195 LEU A CA 1
ATOM 3300 C C . LEU A 1 195 ? 13.37879 1.27701 -24.71904 1.000 14.84342 195 LEU A C 1
ATOM 3301 O O . LEU A 1 195 ? 12.30801 1.66474 -24.22325 1.000 15.49989 195 LEU A O 1
ATOM 3317 N N . ARG A 1 196 ? 14.21511 2.07941 -25.37158 1.000 15.62252 196 ARG A N 1
ATOM 3318 C CA . ARG A 1 196 ? 13.91069 3.47064 -25.65864 1.000 19.39778 196 ARG A CA 1
ATOM 3319 C C . ARG A 1 196 ? 14.05936 3.68115 -27.15689 1.000 16.53884 196 ARG A C 1
ATOM 3320 O O . ARG A 1 196 ? 14.78492 2.95086 -27.83445 1.000 18.55655 196 ARG A O 1
ATOM 3341 N N . ILE A 1 197 ? 13.32491 4.65625 -27.67971 1.000 13.06462 197 ILE A N 1
ATOM 3342 C CA . ILE A 1 197 ? 13.26393 4.90483 -29.11736 1.000 13.48921 197 ILE A CA 1
ATOM 3343 C C . ILE A 1 197 ? 14.13569 6.12142 -29.43080 1.000 13.64003 197 ILE A C 1
ATOM 3344 O O . ILE A 1 197 ? 13.77129 7.24391 -29.04820 1.000 13.77333 197 ILE A O 1
ATOM 3360 N N . PRO A 1 198 ? 15.25584 5.96588 -30.12817 1.000 13.09357 198 PRO A N 1
ATOM 3361 C CA . PRO A 1 198 ? 16.01643 7.14475 -30.53657 1.000 15.71344 198 PRO A CA 1
ATOM 3362 C C . PRO A 1 198 ? 15.19253 8.00180 -31.47981 1.000 14.02350 198 PRO A C 1
ATOM 3363 O O . PRO A 1 198 ? 14.49216 7.47034 -32.35249 1.000 14.55280 198 PRO A O 1
ATOM 3374 N N . PRO A 1 199 ? 15.21704 9.32640 -31.31929 1.000 15.19676 199 PRO A N 1
ATOM 3375 C CA . PRO A 1 199 ? 14.38943 10.18148 -32.17865 1.000 13.13599 199 PRO A CA 1
ATOM 3376 C C . PRO A 1 199 ? 14.66316 9.94638 -33.65948 1.000 13.18374 199 PRO A C 1
ATOM 3377 O O . PRO A 1 199 ? 15.81238 9.99746 -34.11787 1.000 14.25854 199 PRO A O 1
ATOM 3388 N N . ASN A 1 200 ? 13.59205 9.70277 -34.40942 1.000 13.03914 200 ASN A N 1
ATOM 3389 C CA . ASN A 1 200 ? 13.67781 9.61948 -35.87185 1.000 14.94663 200 ASN A CA 1
ATOM 3390 C C . ASN A 1 200 ? 13.79734 11.03911 -36.41835 1.000 13.45652 200 ASN A C 1
ATOM 3391 O O . ASN A 1 200 ? 13.77293 12.02220 -35.66104 1.000 12.53821 200 ASN A O 1
ATOM 3402 N N . PRO A 1 201 ? 13.96806 11.19918 -37.73982 1.000 13.10726 201 PRO A N 1
ATOM 3403 C CA . PRO A 1 201 ? 14.22535 12.55473 -38.26020 1.000 16.01760 201 PRO A CA 1
ATOM 3404 C C . PRO A 1 201 ? 13.12129 13.55608 -37.96298 1.000 15.19886 201 PRO A C 1
ATOM 3405 O O . PRO A 1 201 ? 13.41853 14.73054 -37.68782 1.000 14.42567 201 PRO A O 1
ATOM 3416 N N . THR A 1 202 ? 11.85221 13.13660 -38.02091 1.000 13.85102 202 THR A N 1
ATOM 3417 C CA . THR A 1 202 ? 10.76611 14.06167 -37.71171 1.000 13.76606 202 THR A CA 1
ATOM 3418 C C . THR A 1 202 ? 10.80043 14.44609 -36.23885 1.000 12.39583 202 THR A C 1
ATOM 3419 O O . THR A 1 202 ? 10.66756 15.62560 -35.87719 1.000 12.49443 202 THR A O 1
ATOM 3430 N N . THR A 1 203 ? 10.97808 13.45095 -35.36799 1.000 12.23006 203 THR A N 1
ATOM 3431 C CA . THR A 1 203 ? 11.08201 13.72219 -33.94087 1.000 12.09959 203 THR A CA 1
ATOM 3432 C C . THR A 1 203 ? 12.24667 14.66175 -33.64289 1.000 12.88881 203 THR A C 1
ATOM 3433 O O . THR A 1 203 ? 12.11041 15.57310 -32.82114 1.000 14.04108 203 THR A O 1
ATOM 3444 N N . GLN A 1 204 ? 13.38415 14.48353 -34.32291 1.000 13.17549 204 GLN A N 1
ATOM 3445 C CA . GLN A 1 204 ? 14.52108 15.36397 -34.07795 1.000 14.02805 204 GLN A CA 1
ATOM 3446 C C . GLN A 1 204 ? 14.18894 16.80710 -34.43517 1.000 13.55581 204 GLN A C 1
ATOM 3447 O O . GLN A 1 204 ? 14.55115 17.73591 -33.70478 1.000 13.97157 204 GLN A O 1
ATOM 3461 N N A THR A 1 205 ? 13.50107 17.01474 -35.55877 0.963 13.67117 205 THR A N 1
ATOM 3462 N N B THR A 1 205 ? 13.48444 17.01639 -35.54981 0.037 14.44702 205 THR A N 1
ATOM 3463 C CA A THR A 1 205 ? 13.11917 18.37106 -35.95120 0.963 13.40139 205 THR A CA 1
ATOM 3464 C CA B THR A 1 205 ? 13.13241 18.37537 -35.94861 0.037 14.01575 205 THR A CA 1
ATOM 3465 C C A THR A 1 205 ? 12.21494 19.01076 -34.90281 0.963 13.07692 205 THR A C 1
ATOM 3466 C C B THR A 1 205 ? 12.19070 19.02092 -34.93958 0.037 13.72345 205 THR A C 1
ATOM 3467 O O A THR A 1 205 ? 12.40188 20.17894 -34.52584 0.963 14.41565 205 THR A O 1
ATOM 3468 O O B THR A 1 205 ? 12.34167 20.20231 -34.60570 0.037 13.84824 205 THR A O 1
ATOM 3489 N N . VAL A 1 206 ? 11.20933 18.26330 -34.44399 1.000 12.67610 206 VAL A N 1
ATOM 3490 C CA . VAL A 1 206 ? 10.29110 18.80831 -33.45467 1.000 12.40255 206 VAL A CA 1
ATOM 3491 C C . VAL A 1 206 ? 11.01693 19.07891 -32.14512 1.000 13.21954 206 VAL A C 1
ATOM 3492 O O . VAL A 1 206 ? 10.76218 20.09136 -31.48559 1.000 13.28618 206 VAL A O 1
ATOM 3506 N N . LEU A 1 207 ? 11.89898 18.16543 -31.73341 1.000 12.50857 207 LEU A N 1
ATOM 3507 C CA . LEU A 1 207 ? 12.67411 18.36871 -30.51512 1.000 12.59147 207 LEU A CA 1
ATOM 3508 C C . LEU A 1 207 ? 13.44636 19.67822 -30.57537 1.000 16.17384 207 LEU A C 1
ATOM 3509 O O . LEU A 1 207 ? 13.46889 20.43734 -29.59709 1.000 13.49140 207 LEU A O 1
ATOM 3525 N N . GLU A 1 208 ? 14.08039 19.96557 -31.71873 1.000 15.28954 208 GLU A N 1
ATOM 3526 C CA . GLU A 1 208 ? 14.81798 21.21326 -31.85945 1.000 16.04212 208 GLU A CA 1
ATOM 3527 C C . GLU A 1 208 ? 13.88460 22.40844 -31.74198 1.000 14.50887 208 GLU A C 1
ATOM 3528 O O . GLU A 1 208 ? 14.22194 23.40145 -31.08188 0.925 15.72322 208 GLU A O 1
ATOM 3540 N N . GLN A 1 209 ? 12.70506 22.32579 -32.36718 1.000 13.35332 209 GLN A N 1
ATOM 3541 C CA . GLN A 1 209 ? 11.76187 23.44546 -32.32539 1.000 14.21339 209 GLN A CA 1
ATOM 3542 C C . GLN A 1 209 ? 11.24506 23.67180 -30.91144 1.000 14.72087 209 GLN A C 1
ATOM 3543 O O . GLN A 1 209 ? 11.07486 24.81789 -30.48404 1.000 16.61129 209 GLN A O 1
ATOM 3557 N N . VAL A 1 210 ? 10.97271 22.59542 -30.17892 1.000 12.73327 210 VAL A N 1
ATOM 3558 C CA . VAL A 1 210 ? 10.44062 22.74473 -28.82906 1.000 14.07529 210 VAL A CA 1
ATOM 3559 C C . VAL A 1 210 ? 11.51272 23.25396 -27.88309 1.000 13.72523 210 VAL A C 1
ATOM 3560 O O . VAL A 1 210 ? 11.25102 24.10505 -27.02858 1.000 13.92794 210 VAL A O 1
ATOM 3573 N N A SER A 1 211 ? 12.73605 22.74891 -28.01365 0.448 12.97762 211 SER A N 1
ATOM 3574 N N B SER A 1 211 ? 12.74231 22.76338 -28.03329 0.552 14.29721 211 SER A N 1
ATOM 3575 C CA A SER A 1 211 ? 13.83428 23.26710 -27.20659 0.448 15.80734 211 SER A CA 1
ATOM 3576 C CA B SER A 1 211 ? 13.83939 23.24172 -27.19964 0.552 13.29995 211 SER A CA 1
ATOM 3577 C C A SER A 1 211 ? 13.93970 24.78431 -27.32483 0.448 17.75217 211 SER A C 1
ATOM 3578 C C B SER A 1 211 ? 14.07540 24.74637 -27.35335 0.552 16.69752 211 SER A C 1
ATOM 3579 O O A SER A 1 211 ? 14.06981 25.49154 -26.32088 0.448 15.50460 211 SER A O 1
ATOM 3580 O O B SER A 1 211 ? 14.45410 25.40966 -26.38396 0.552 21.30791 211 SER A O 1
ATOM 3595 N N . ARG A 1 212 ? 13.87635 25.30205 -28.55324 1.000 16.14277 212 ARG A N 1
ATOM 3596 C CA . ARG A 1 212 ? 14.08043 26.73352 -28.77170 1.000 16.61452 212 ARG A CA 1
ATOM 3597 C C . ARG A 1 212 ? 12.86098 27.58085 -28.44226 1.000 19.90676 212 ARG A C 1
ATOM 3598 O O . ARG A 1 212 ? 13.02001 28.73010 -27.99079 1.000 19.57793 212 ARG A O 1
ATOM 3620 N N . GLY A 1 213 ? 11.66178 27.05756 -28.66959 1.000 15.16470 213 GLY A N 1
ATOM 3621 C CA . GLY A 1 213 ? 10.44082 27.83115 -28.61453 1.000 16.88528 213 GLY A CA 1
ATOM 3622 C C . GLY A 1 213 ? 9.58186 27.70638 -27.37527 1.000 16.96996 213 GLY A C 1
ATOM 3623 O O . GLY A 1 213 ? 8.62954 28.47769 -27.19863 1.000 16.94411 213 GLY A O 1
ATOM 3627 N N . PHE A 1 214 ? 9.87304 26.72986 -26.51225 1.000 15.93275 214 PHE A N 1
ATOM 3628 C CA . PHE A 1 214 ? 9.06979 26.47981 -25.32057 1.000 13.39676 214 PHE A CA 1
ATOM 3629 C C . PHE A 1 214 ? 9.97493 26.27311 -24.12407 1.000 19.22845 214 PHE A C 1
ATOM 3630 O O . PHE A 1 214 ? 9.73821 25.39602 -23.27959 1.000 17.12018 214 PHE A O 1
ATOM 3647 N N . ASP A 1 215 ? 11.04230 27.08128 -24.04365 0.845 18.81972 215 ASP A N 1
ATOM 3648 C CA . ASP A 1 215 ? 12.08460 26.82056 -23.05851 0.845 18.93984 215 ASP A CA 1
ATOM 3649 C C . ASP A 1 215 ? 11.57543 26.99304 -21.63393 0.845 19.27548 215 ASP A C 1
ATOM 3650 O O . ASP A 1 215 ? 12.13389 26.37664 -20.71850 0.845 25.30253 215 ASP A O 1
ATOM 3659 N N . ASP A 1 216 ? 10.49268 27.75701 -21.43784 1.000 17.36445 216 ASP A N 1
ATOM 3660 C CA . ASP A 1 216 ? 9.88408 27.98554 -20.13445 1.000 22.98762 216 ASP A CA 1
ATOM 3661 C C . ASP A 1 216 ? 8.94831 26.86523 -19.67678 1.000 19.88699 216 ASP A C 1
ATOM 3662 O O . ASP A 1 216 ? 8.43620 26.93038 -18.55458 1.000 25.02964 216 ASP A O 1
ATOM 3671 N N . HIS A 1 217 ? 8.62571 25.90744 -20.53494 1.000 14.85105 217 HIS A N 1
ATOM 3672 C CA . HIS A 1 217 ? 7.80770 24.77821 -20.10068 1.000 12.52201 217 HIS A CA 1
ATOM 3673 C C . HIS A 1 217 ? 8.64037 23.85086 -19.22556 1.000 13.13600 217 HIS A C 1
ATOM 3674 O O . HIS A 1 217 ? 9.85097 23.71852 -19.39868 1.000 14.98730 217 HIS A O 1
ATOM 3688 N N . PHE A 1 218 ? 7.96797 23.20395 -18.28259 1.000 14.41741 218 PHE A N 1
ATOM 3689 C CA . PHE A 1 218 ? 8.59489 22.21894 -17.40447 1.000 11.63945 218 PHE A CA 1
ATOM 3690 C C . PHE A 1 218 ? 9.27108 21.10572 -18.19071 1.000 11.81388 218 PHE A C 1
ATOM 3691 O O . PHE A 1 218 ? 8.76091 20.64905 -19.21434 1.000 12.12252 218 PHE A O 1
ATOM 3708 N N . GLY A 1 219 ? 10.40632 20.64914 -17.68413 1.000 11.64568 219 GLY A N 1
ATOM 3709 C CA . GLY A 1 219 ? 10.92621 19.35514 -18.05745 1.000 11.60144 219 GLY A CA 1
ATOM 3710 C C . GLY A 1 219 ? 12.14939 19.44291 -18.94705 1.000 13.10196 219 GLY A C 1
ATOM 3711 O O . GLY A 1 219 ? 12.42786 20.45729 -19.59703 1.000 15.80774 219 GLY A O 1
ATOM 3715 N N . GLU A 1 220 ? 12.88001 18.34321 -18.98544 1.000 12.37145 220 GLU A N 1
ATOM 3716 C CA . GLU A 1 220 ? 14.01097 18.20950 -19.88825 1.000 14.75820 220 GLU A CA 1
ATOM 3717 C C . GLU A 1 220 ? 13.54965 17.50934 -21.16259 1.000 12.05063 220 GLU A C 1
ATOM 3718 O O . GLU A 1 220 ? 12.76283 16.56667 -21.12173 1.000 12.14417 220 GLU A O 1
ATOM 3730 N N . VAL A 1 221 ? 14.04498 17.97994 -22.29569 1.000 16.45900 221 VAL A N 1
ATOM 3731 C CA . VAL A 1 221 ? 13.68874 17.39546 -23.57539 1.000 19.76564 221 VAL A CA 1
ATOM 3732 C C . VAL A 1 221 ? 14.82150 16.55123 -24.14046 1.000 22.19877 221 VAL A C 1
ATOM 3733 O O . VAL A 1 221 ? 14.55456 15.62367 -24.91557 1.000 27.64153 221 VAL A O 1
ATOM 3746 N N . GLU A 1 222 ? 16.06533 16.80156 -23.74441 0.733 18.33350 222 GLU A N 1
ATOM 3747 C CA . GLU A 1 222 ? 17.14896 15.91197 -24.12453 0.733 27.52693 222 GLU A CA 1
ATOM 3748 C C . GLU A 1 222 ? 16.90074 14.53470 -23.52730 0.733 27.58262 222 GLU A C 1
ATOM 3749 O O . GLU A 1 222 ? 16.39131 14.40032 -22.40884 0.733 31.04065 222 GLU A O 1
ATOM 3761 N N . GLY A 1 223 ? 17.26411 13.50794 -24.27673 1.000 26.17103 223 GLY A N 1
ATOM 3762 C CA . GLY A 1 223 ? 17.03378 12.15463 -23.85044 1.000 25.01160 223 GLY A CA 1
ATOM 3763 C C . GLY A 1 223 ? 15.69170 11.58712 -24.25385 1.000 21.47377 223 GLY A C 1
ATOM 3764 O O . GLY A 1 223 ? 15.43322 10.41157 -23.98526 1.000 21.70464 223 GLY A O 1
ATOM 3768 N N . PHE A 1 224 ? 14.84303 12.38854 -24.88731 1.000 18.34353 224 PHE A N 1
ATOM 3769 C CA . PHE A 1 224 ? 13.53710 11.92991 -25.37139 1.000 15.05037 224 PHE A CA 1
ATOM 3770 C C . PHE A 1 224 ? 13.64054 10.55271 -26.00831 1.000 15.76011 224 PHE A C 1
ATOM 3771 O O . PHE A 1 224 ? 14.44412 10.32641 -26.92565 1.000 16.82785 224 PHE A O 1
ATOM 3788 N N . GLY A 1 225 ? 12.80318 9.63401 -25.53111 1.000 12.47004 225 GLY A N 1
ATOM 3789 C CA . GLY A 1 225 ? 12.85425 8.26674 -25.98555 1.000 12.37416 225 GLY A CA 1
ATOM 3790 C C . GLY A 1 225 ? 11.51220 7.60315 -26.19992 1.000 11.10639 225 GLY A C 1
ATOM 3791 O O . GLY A 1 225 ? 11.44279 6.37779 -26.26406 1.000 12.01597 225 GLY A O 1
ATOM 3795 N N . TRP A 1 226 ? 10.42640 8.40244 -26.30290 1.000 11.04197 226 TRP A N 1
ATOM 3796 C CA . TRP A 1 226 ? 9.08315 7.87803 -26.48043 1.000 10.61342 226 TRP A CA 1
ATOM 3797 C C . TRP A 1 226 ? 8.82114 7.48600 -27.93268 1.000 10.63861 226 TRP A C 1
ATOM 3798 O O . TRP A 1 226 ? 9.31727 8.12912 -28.86327 1.000 10.83662 226 TRP A O 1
ATOM 3819 N N . PRO A 1 227 ? 8.00585 6.45348 -28.15392 1.000 10.45308 227 PRO A N 1
ATOM 3820 C CA . PRO A 1 227 ? 7.60514 6.12480 -29.52936 1.000 10.46374 227 PRO A CA 1
ATOM 3821 C C . PRO A 1 227 ? 6.63602 7.15795 -30.08925 1.000 10.33957 227 PRO A C 1
ATOM 3822 O O . PRO A 1 227 ? 5.78190 7.68948 -29.37452 1.000 10.17010 227 PRO A O 1
ATOM 3833 N N . THR A 1 228 ? 6.75819 7.41906 -31.40877 1.000 10.48717 228 THR A N 1
ATOM 3834 C CA . THR A 1 228 ? 6.01060 8.49492 -32.05481 1.000 10.43580 228 THR A CA 1
ATOM 3835 C C . THR A 1 228 ? 5.26020 8.04094 -33.30125 1.000 10.38794 228 THR A C 1
ATOM 3836 O O . THR A 1 228 ? 4.64461 8.87838 -33.97234 1.000 11.80468 228 THR A O 1
ATOM 3847 N N . ASN A 1 229 ? 5.27546 6.75561 -33.61384 1.000 10.37874 229 ASN A N 1
ATOM 3848 C CA . ASN A 1 229 ? 4.52146 6.21624 -34.73708 1.000 12.19922 229 ASN A CA 1
ATOM 3849 C C . ASN A 1 229 ? 4.19257 4.76561 -34.42598 1.000 12.38588 229 ASN A C 1
ATOM 3850 O O . ASN A 1 229 ? 4.63973 4.21998 -33.40952 1.000 10.93520 229 ASN A O 1
ATOM 3861 N N . PRO A 1 230 ? 3.34436 4.13035 -35.24281 1.000 12.64183 230 PRO A N 1
ATOM 3862 C CA . PRO A 1 230 ? 2.91766 2.75346 -34.91968 1.000 14.18043 230 PRO A CA 1
ATOM 3863 C C . PRO A 1 230 ? 4.05487 1.75041 -34.84394 1.000 13.13915 230 PRO A C 1
ATOM 3864 O O . PRO A 1 230 ? 4.00282 0.87004 -33.97974 1.000 14.77551 230 PRO A O 1
ATOM 3875 N N . ASP A 1 231 ? 5.05657 1.82764 -35.71811 1.000 13.62548 231 ASP A N 1
ATOM 3876 C CA . ASP A 1 231 ? 6.17020 0.88156 -35.65206 1.000 14.09893 231 ASP A CA 1
ATOM 3877 C C . ASP A 1 231 ? 6.93994 1.02547 -34.34475 1.000 11.21831 231 ASP A C 1
ATOM 3878 O O . ASP A 1 231 ? 7.29336 0.02374 -33.69765 1.000 13.02202 231 ASP A O 1
ATOM 3887 N N . GLU A 1 232 ? 7.23359 2.26929 -33.94809 1.000 10.75018 232 GLU A N 1
ATOM 3888 C CA . GLU A 1 232 ? 7.96075 2.49831 -32.70813 1.000 12.08610 232 GLU A CA 1
ATOM 3889 C C . GLU A 1 232 ? 7.13231 2.07761 -31.50554 1.000 11.77702 232 GLU A C 1
ATOM 3890 O O . GLU A 1 232 ? 7.65413 1.47650 -30.56448 1.000 10.96168 232 GLU A O 1
ATOM 3902 N N . ALA A 1 233 ? 5.83292 2.36502 -31.53316 1.000 10.95774 233 ALA A N 1
ATOM 3903 C CA . ALA A 1 233 ? 4.97866 1.98819 -30.41960 1.000 11.59474 233 ALA A CA 1
ATOM 3904 C C . ALA A 1 233 ? 4.82243 0.47678 -30.32205 1.000 11.62779 233 ALA A C 1
ATOM 3905 O O . ALA A 1 233 ? 4.80533 -0.07613 -29.22081 1.000 10.86185 233 ALA A O 1
ATOM 3912 N N . THR A 1 234 ? 4.70934 -0.20586 -31.47202 1.000 11.90055 234 THR A N 1
ATOM 3913 C CA . THR A 1 234 ? 4.65134 -1.66270 -31.46755 1.000 11.35673 234 THR A CA 1
ATOM 3914 C C . THR A 1 234 ? 5.95186 -2.26249 -30.94189 1.000 12.06011 234 THR A C 1
ATOM 3915 O O . THR A 1 234 ? 5.92547 -3.27215 -30.23231 1.000 13.09123 234 THR A O 1
ATOM 3926 N N . ALA A 1 235 ? 7.09750 -1.64395 -31.24247 1.000 10.58779 235 ALA A N 1
ATOM 3927 C CA . ALA A 1 235 ? 8.35512 -2.13262 -30.67698 1.000 12.31469 235 ALA A CA 1
ATOM 3928 C C . ALA A 1 235 ? 8.35121 -2.07048 -29.14959 1.000 11.58348 235 ALA A C 1
ATOM 3929 O O . ALA A 1 235 ? 8.82279 -2.99861 -28.47497 1.000 11.89576 235 ALA A O 1
ATOM 3936 N N . ILE A 1 236 ? 7.84708 -0.97082 -28.59118 1.000 11.01694 236 ILE A N 1
ATOM 3937 C CA . ILE A 1 236 ? 7.77037 -0.82173 -27.14342 1.000 10.36967 236 ILE A CA 1
ATOM 3938 C C . ILE A 1 236 ? 6.81748 -1.85629 -26.56251 1.000 10.79253 236 ILE A C 1
ATOM 3939 O O . ILE A 1 236 ? 7.10070 -2.47809 -25.53072 1.000 10.95011 236 ILE A O 1
ATOM 3955 N N . LEU A 1 237 ? 5.67506 -2.06936 -27.21659 1.000 10.74237 237 LEU A N 1
ATOM 3956 C CA . LEU A 1 237 ? 4.72826 -3.06761 -26.71752 1.000 11.38965 237 LEU A CA 1
ATOM 3957 C C . LEU A 1 237 ? 5.29625 -4.47789 -26.80593 1.000 10.59461 237 LEU A C 1
ATOM 3958 O O . LEU A 1 237 ? 5.16092 -5.26637 -25.85574 1.000 12.15075 237 LEU A O 1
ATOM 3974 N N . ASP A 1 238 ? 5.93236 -4.81281 -27.93203 1.000 10.32858 238 ASP A N 1
ATOM 3975 C CA . ASP A 1 238 ? 6.56546 -6.11782 -28.09425 1.000 12.65195 238 ASP A CA 1
ATOM 3976 C C . ASP A 1 238 ? 7.56219 -6.38232 -26.96211 1.000 11.56823 238 ASP A C 1
ATOM 3977 O O . ASP A 1 238 ? 7.64065 -7.49784 -26.42709 1.000 11.56921 238 ASP A O 1
ATOM 3986 N N . HIS A 1 239 ? 8.40169 -5.38315 -26.65087 1.000 10.71548 239 HIS A N 1
ATOM 3987 C CA . HIS A 1 239 ? 9.38752 -5.49358 -25.57017 1.000 11.35629 239 HIS A CA 1
ATOM 3988 C C . HIS A 1 239 ? 8.70422 -5.73199 -24.23396 1.000 10.64537 239 HIS A C 1
ATOM 3989 O O . HIS A 1 239 ? 9.11701 -6.59364 -23.45342 1.000 11.66476 239 HIS A O 1
ATOM 4003 N N . PHE A 1 240 ? 7.63898 -4.99531 -23.95536 1.000 10.38789 240 PHE A N 1
ATOM 4004 C CA . PHE A 1 240 ? 6.93651 -5.23471 -22.70263 1.000 10.24377 240 PHE A CA 1
ATOM 4005 C C . PHE A 1 240 ? 6.39739 -6.66084 -22.63850 1.000 10.25070 240 PHE A C 1
ATOM 4006 O O . PHE A 1 240 ? 6.60677 -7.37784 -21.65152 1.000 10.33241 240 PHE A O 1
ATOM 4023 N N A ILE A 1 241 ? 5.70120 -7.08243 -23.69433 0.538 10.18424 241 ILE A N 1
ATOM 4024 N N B ILE A 1 241 ? 5.69092 -7.09204 -23.67789 0.462 10.30343 241 ILE A N 1
ATOM 4025 C CA A ILE A 1 241 ? 5.02904 -8.38077 -23.67730 0.538 12.23108 241 ILE A CA 1
ATOM 4026 C CA B ILE A 1 241 ? 5.05305 -8.40770 -23.62664 0.462 10.18679 241 ILE A CA 1
ATOM 4027 C C A ILE A 1 241 ? 6.04526 -9.50653 -23.52081 0.538 13.24903 241 ILE A C 1
ATOM 4028 C C B ILE A 1 241 ? 6.09779 -9.50054 -23.46417 0.462 14.67356 241 ILE A C 1
ATOM 4029 O O A ILE A 1 241 ? 5.84614 -10.43633 -22.72499 0.538 13.92610 241 ILE A O 1
ATOM 4030 O O B ILE A 1 241 ? 5.95694 -10.41076 -22.63450 0.462 12.50166 241 ILE A O 1
ATOM 4061 N N . ALA A 1 242 ? 7.15935 -9.43467 -24.26900 1.000 10.83914 242 ALA A N 1
ATOM 4062 C CA . ALA A 1 242 ? 8.14352 -10.51018 -24.25971 1.000 12.93640 242 ALA A CA 1
ATOM 4063 C C . ALA A 1 242 ? 9.00937 -10.51270 -23.00807 1.000 14.86076 242 ALA A C 1
ATOM 4064 O O . ALA A 1 242 ? 9.30286 -11.58982 -22.46616 1.000 15.74548 242 ALA A O 1
ATOM 4072 N N . ASP A 1 243 ? 9.42160 -9.33065 -22.51952 1.000 11.55763 243 ASP A N 1
ATOM 4073 C CA . ASP A 1 243 ? 10.50872 -9.24014 -21.54831 1.000 11.21121 243 ASP A CA 1
ATOM 4074 C C . ASP A 1 243 ? 10.06424 -8.82632 -20.14717 1.000 13.83583 243 ASP A C 1
ATOM 4075 O O . ASP A 1 243 ? 10.76553 -9.11879 -19.17286 1.000 14.93487 243 ASP A O 1
ATOM 4084 N N . MET A 1 244 ? 8.95469 -8.10193 -20.02635 1.000 11.78606 244 MET A N 1
ATOM 4085 C CA . MET A 1 244 ? 8.52153 -7.51098 -18.76235 1.000 11.23832 244 MET A CA 1
ATOM 4086 C C . MET A 1 244 ? 7.24306 -8.11317 -18.20493 1.000 12.30262 244 MET A C 1
ATOM 4087 O O . MET A 1 244 ? 7.12825 -8.30025 -16.98682 1.000 11.56646 244 MET A O 1
ATOM 4101 N N . LEU A 1 245 ? 6.27145 -8.38996 -19.06585 1.000 10.36442 245 LEU A N 1
ATOM 4102 C CA . LEU A 1 245 ? 4.97665 -8.87498 -18.60537 1.000 10.20337 245 LEU A CA 1
ATOM 4103 C C . LEU A 1 245 ? 5.06726 -10.06782 -17.66021 1.000 11.96435 245 LEU A C 1
ATOM 4104 O O . LEU A 1 245 ? 4.25468 -10.13120 -16.72220 1.000 11.01877 245 LEU A O 1
ATOM 4120 N N . PRO A 1 246 ? 5.95774 -11.04309 -17.84564 1.000 11.99959 246 PRO A N 1
ATOM 4121 C CA . PRO A 1 246 ? 5.95975 -12.18198 -16.90754 1.000 13.42919 246 PRO A CA 1
ATOM 4122 C C . PRO A 1 246 ? 6.16563 -11.78937 -15.45024 1.000 13.45908 246 PRO A C 1
ATOM 4123 O O . PRO A 1 246 ? 5.70379 -12.51138 -14.55973 1.000 17.12172 246 PRO A O 1
ATOM 4134 N N . SER A 1 247 ? 6.81612 -10.64869 -15.17280 1.000 11.29286 247 SER A N 1
ATOM 4135 C CA . SER A 1 247 ? 7.05727 -10.16061 -13.82719 1.000 13.23302 247 SER A CA 1
ATOM 4136 C C . SER A 1 247 ? 6.18394 -8.97378 -13.44497 1.000 14.31858 247 SER A C 1
ATOM 4137 O O . SER A 1 247 ? 6.33522 -8.42082 -12.34704 1.000 16.59934 247 SER A O 1
ATOM 4145 N N . PHE A 1 248 ? 5.27147 -8.56968 -14.32604 1.000 13.38461 248 PHE A N 1
ATOM 4146 C CA . PHE A 1 248 ? 4.49986 -7.34897 -14.12045 1.000 13.03425 248 PHE A CA 1
ATOM 4147 C C . PHE A 1 248 ? 3.68994 -7.39068 -12.83705 1.000 13.63428 248 PHE A C 1
ATOM 4148 O O . PHE A 1 248 ? 3.59517 -6.38030 -12.13125 1.000 14.82042 248 PHE A O 1
ATOM 4165 N N . GLY A 1 249 ? 3.11555 -8.54599 -12.50278 1.000 13.97718 249 GLY A N 1
ATOM 4166 C CA . GLY A 1 249 ? 2.28955 -8.62445 -11.31084 1.000 21.95627 249 GLY A CA 1
ATOM 4167 C C . GLY A 1 249 ? 3.09374 -8.53698 -10.02693 1.000 17.62365 249 GLY A C 1
ATOM 4168 O O . GLY A 1 249 ? 2.66628 -7.89907 -9.06192 1.000 22.02410 249 GLY A O 1
ATOM 4172 N N . ASP A 1 250 ? 4.27453 -9.15718 -10.00702 1.000 12.74159 250 ASP A N 1
ATOM 4173 C CA . ASP A 1 250 ? 5.07126 -9.21144 -8.78559 1.000 12.06439 250 ASP A CA 1
ATOM 4174 C C . ASP A 1 250 ? 5.45132 -7.82760 -8.28229 1.000 12.95380 250 ASP A C 1
ATOM 4175 O O . ASP A 1 250 ? 5.45061 -7.58321 -7.07226 1.000 16.09309 250 ASP A O 1
ATOM 4184 N N . TRP A 1 251 ? 5.78326 -6.90598 -9.19336 1.000 12.37016 251 TRP A N 1
ATOM 4185 C CA . TRP A 1 251 ? 6.44314 -5.65446 -8.81295 1.000 14.35786 251 TRP A CA 1
ATOM 4186 C C . TRP A 1 251 ? 5.57655 -4.43502 -9.11330 1.000 12.95667 251 TRP A C 1
ATOM 4187 O O . TRP A 1 251 ? 6.08415 -3.29269 -9.16526 1.000 12.91664 251 TRP A O 1
ATOM 4208 N N . GLN A 1 252 ? 4.25936 -4.63400 -9.22802 1.000 14.54074 252 GLN A N 1
ATOM 4209 C CA . GLN A 1 252 ? 3.37003 -3.57518 -9.69870 1.000 14.83835 252 GLN A CA 1
ATOM 4210 C C . GLN A 1 252 ? 3.30899 -2.37643 -8.75979 1.000 14.99954 252 GLN A C 1
ATOM 4211 O O . GLN A 1 252 ? 2.97849 -1.26965 -9.20528 1.000 14.53071 252 GLN A O 1
ATOM 4225 N N . ASP A 1 253 ? 3.56891 -2.57333 -7.45981 1.000 13.86652 253 ASP A N 1
ATOM 4226 C CA . ASP A 1 253 ? 3.44915 -1.51327 -6.46611 1.000 13.14145 253 ASP A CA 1
ATOM 4227 C C . ASP A 1 253 ? 4.78770 -1.13591 -5.84756 1.000 13.09276 253 ASP A C 1
ATOM 4228 O O . ASP A 1 253 ? 4.82148 -0.29371 -4.95585 1.000 14.86222 253 ASP A O 1
ATOM 4237 N N . ALA A 1 254 ? 5.88382 -1.75210 -6.26826 1.000 11.77678 254 ALA A N 1
ATOM 4238 C CA . ALA A 1 254 ? 7.18792 -1.44866 -5.70644 1.000 11.34892 254 ALA A CA 1
ATOM 4239 C C . ALA A 1 254 ? 7.71890 -0.11400 -6.21530 1.000 12.01268 254 ALA A C 1
ATOM 4240 O O . ALA A 1 254 ? 7.36501 0.34497 -7.30098 1.000 11.69195 254 ALA A O 1
ATOM 4247 N N . MET A 1 255 ? 8.59636 0.49738 -5.42194 1.000 12.46685 255 MET A N 1
ATOM 4248 C CA . MET A 1 255 ? 9.29514 1.72419 -5.79204 1.000 12.20767 255 MET A CA 1
ATOM 4249 C C . MET A 1 255 ? 10.78538 1.54291 -5.54198 1.000 13.47148 255 MET A C 1
ATOM 4250 O O . MET A 1 255 ? 11.18361 1.01381 -4.49429 1.000 12.61263 255 MET A O 1
ATOM 4264 N N . SER A 1 256 ? 11.61284 1.95710 -6.50515 1.000 13.35400 256 SER A N 1
ATOM 4265 C CA . SER A 1 256 ? 13.05733 1.87000 -6.34131 1.000 13.18451 256 SER A CA 1
ATOM 4266 C C . SER A 1 256 ? 13.73651 3.15950 -6.77505 1.000 12.05467 256 SER A C 1
ATOM 4267 O O . SER A 1 256 ? 13.51813 3.64577 -7.88795 1.000 12.27140 256 SER A O 1
ATOM 4275 N N . TRP A 1 257 ? 14.58745 3.68590 -5.90543 1.000 12.35964 257 TRP A N 1
ATOM 4276 C CA . TRP A 1 257 ? 15.27910 4.94695 -6.14208 1.000 12.00460 257 TRP A CA 1
ATOM 4277 C C . TRP A 1 257 ? 15.97005 4.97451 -7.49618 1.000 13.81476 257 TRP A C 1
ATOM 4278 O O . TRP A 1 257 ? 16.83306 4.13449 -7.80394 1.000 12.20555 257 TRP A O 1
ATOM 4299 N N . ARG A 1 258 ? 15.62740 6.00013 -8.27164 1.000 11.94007 258 ARG A N 1
ATOM 4300 C CA . ARG A 1 258 ? 16.20404 6.29587 -9.57956 1.000 11.99399 258 ARG A CA 1
ATOM 4301 C C . ARG A 1 258 ? 16.05510 5.16162 -10.57737 1.000 12.86190 258 ARG A C 1
ATOM 4302 O O . ARG A 1 258 ? 16.78121 5.10759 -11.56381 1.000 15.75952 258 ARG A O 1
ATOM 4323 N N . ARG A 1 259 ? 15.07287 4.28841 -10.37529 1.000 11.69314 259 ARG A N 1
ATOM 4324 C CA . ARG A 1 259 ? 14.67556 3.25591 -11.33845 1.000 12.96666 259 ARG A CA 1
ATOM 4325 C C . ARG A 1 259 ? 13.19042 3.49312 -11.61560 1.000 12.52839 259 ARG A C 1
ATOM 4326 O O . ARG A 1 259 ? 12.31480 2.83361 -11.03034 1.000 14.09659 259 ARG A O 1
ATOM 4347 N N . PRO A 1 260 ? 12.87383 4.42899 -12.51897 1.000 14.04500 260 PRO A N 1
ATOM 4348 C CA . PRO A 1 260 ? 11.50232 4.92507 -12.63418 1.000 14.95974 260 PRO A CA 1
ATOM 4349 C C . PRO A 1 260 ? 10.55007 4.03842 -13.40432 1.000 15.13337 260 PRO A C 1
ATOM 4350 O O . PRO A 1 260 ? 9.33821 4.26680 -13.31832 1.000 15.67057 260 PRO A O 1
ATOM 4361 N N . PHE A 1 261 ? 11.04653 3.04825 -14.15111 1.000 10.74161 261 PHE A N 1
ATOM 4362 C CA . PHE A 1 261 ? 10.20835 2.27961 -15.05537 1.000 10.56419 261 PHE A CA 1
ATOM 4363 C C . PHE A 1 261 ? 9.88326 0.87535 -14.54165 1.000 10.54238 261 PHE A C 1
ATOM 4364 O O . PHE A 1 261 ? 8.79628 0.35490 -14.83399 1.000 10.34675 261 PHE A O 1
ATOM 4381 N N . LEU A 1 262 ? 10.80052 0.24941 -13.80417 1.000 10.75492 262 LEU A N 1
ATOM 4382 C CA . LEU A 1 262 ? 10.66084 -1.12171 -13.30989 1.000 10.79306 262 LEU A CA 1
ATOM 4383 C C . LEU A 1 262 ? 10.12373 -2.01747 -14.42860 1.000 10.69243 262 LEU A C 1
ATOM 4384 O O . LEU A 1 262 ? 10.71672 -2.05807 -15.50743 1.000 10.77587 262 LEU A O 1
ATOM 4400 N N . TRP A 1 263 ? 9.04047 -2.76533 -14.19041 1.000 10.60886 263 TRP A N 1
ATOM 4401 C CA . TRP A 1 263 ? 8.48497 -3.68290 -15.17659 1.000 9.22002 263 TRP A CA 1
ATOM 4402 C C . TRP A 1 263 ? 7.17890 -3.16651 -15.77110 1.000 9.65122 263 TRP A C 1
ATOM 4403 O O . TRP A 1 263 ? 6.39904 -3.94654 -16.35174 1.000 10.32107 263 TRP A O 1
ATOM 4424 N N . HIS A 1 264 ? 6.93057 -1.86349 -15.66040 1.000 8.43585 264 HIS A N 1
ATOM 4425 C CA . HIS A 1 264 ? 5.72178 -1.29410 -16.25387 1.000 8.93351 264 HIS A CA 1
ATOM 4426 C C . HIS A 1 264 ? 5.84580 -1.21128 -17.77631 1.000 8.38760 264 HIS A C 1
ATOM 4427 O O . HIS A 1 264 ? 6.94002 -1.24028 -18.34102 1.000 9.50793 264 HIS A O 1
ATOM 4441 N N . SER A 1 265 ? 4.68968 -1.08835 -18.44736 1.000 8.80697 265 SER A N 1
ATOM 4442 C CA . SER A 1 265 ? 4.67094 -1.18637 -19.90288 1.000 8.34109 265 SER A CA 1
ATOM 4443 C C . SER A 1 265 ? 5.15454 0.08067 -20.59728 1.000 8.27637 265 SER A C 1
ATOM 4444 O O . SER A 1 265 ? 5.65836 -0.00067 -21.72272 1.000 9.16546 265 SER A O 1
ATOM 4452 N N . LEU A 1 266 ? 4.99656 1.24918 -19.96486 1.000 7.93099 266 LEU A N 1
ATOM 4453 C CA . LEU A 1 266 ? 5.38685 2.54360 -20.53652 1.000 7.88140 266 LEU A CA 1
ATOM 4454 C C . LEU A 1 266 ? 4.63994 2.86141 -21.83250 1.000 8.50139 266 LEU A C 1
ATOM 4455 O O . LEU A 1 266 ? 5.14606 3.59947 -22.70272 1.000 10.04004 266 LEU A O 1
ATOM 4471 N N . ILE A 1 267 ? 3.41365 2.34384 -21.97665 1.000 8.42732 267 ILE A N 1
ATOM 4472 C CA . ILE A 1 267 ? 2.64041 2.57437 -23.19666 1.000 8.51397 267 ILE A CA 1
ATOM 4473 C C . ILE A 1 267 ? 1.61360 3.69354 -23.08464 1.000 8.58179 267 ILE A C 1
ATOM 4474 O O . ILE A 1 267 ? 1.07111 4.09747 -24.12650 1.000 8.35459 267 ILE A O 1
ATOM 4490 N N . SER A 1 268 ? 1.34071 4.22702 -21.89049 1.000 7.78075 268 SER A N 1
ATOM 4491 C CA . SER A 1 268 ? 0.24086 5.18384 -21.80281 1.000 7.59800 268 SER A CA 1
ATOM 4492 C C . SER A 1 268 ? 0.42545 6.39086 -22.71625 1.000 7.90957 268 SER A C 1
ATOM 4493 O O . SER A 1 268 ? -0.57670 6.84258 -23.29785 1.000 8.25448 268 SER A O 1
ATOM 4501 N N . PRO A 1 269 ? 1.61361 6.96684 -22.89437 1.000 7.77952 269 PRO A N 1
ATOM 4502 C CA . PRO A 1 269 ? 1.68168 8.13849 -23.79812 1.000 7.74758 269 PRO A CA 1
ATOM 4503 C C . PRO A 1 269 ? 1.31293 7.80762 -25.22637 1.000 10.85327 269 PRO A C 1
ATOM 4504 O O . PRO A 1 269 ? 0.73115 8.65457 -25.91075 1.000 12.08163 269 PRO A O 1
ATOM 4515 N N . ALA A 1 270 ? 1.63112 6.59474 -25.69335 1.000 8.92103 270 ALA A N 1
ATOM 4516 C CA . ALA A 1 270 ? 1.30151 6.18046 -27.05009 1.000 8.29855 270 ALA A CA 1
ATOM 4517 C C . ALA A 1 270 ? -0.16039 5.76452 -27.17177 1.000 8.90772 270 ALA A C 1
ATOM 4518 O O . ALA A 1 270 ? -0.83322 6.09263 -28.15827 1.000 8.81925 270 ALA A O 1
ATOM 4525 N N . LEU A 1 271 ? -0.66027 4.98690 -26.21273 1.000 8.80328 271 LEU A N 1
ATOM 4526 C CA . LEU A 1 271 ? -2.05871 4.57829 -26.25043 1.000 8.58790 271 LEU A CA 1
ATOM 4527 C C . LEU A 1 271 ? -2.98422 5.79128 -26.17979 1.000 7.69794 271 LEU A C 1
ATOM 4528 O O . LEU A 1 271 ? -3.99572 5.85643 -26.88185 1.000 8.37094 271 LEU A O 1
ATOM 4544 N N . ASN A 1 272 ? -2.64661 6.77674 -25.35384 1.000 7.90967 272 ASN A N 1
ATOM 4545 C CA . ASN A 1 272 ? -3.56487 7.89824 -25.18577 1.000 7.50643 272 ASN A CA 1
ATOM 4546 C C . ASN A 1 272 ? -3.64433 8.81579 -26.40514 1.000 7.58840 272 ASN A C 1
ATOM 4547 O O . ASN A 1 272 ? -4.59100 9.60344 -26.47306 1.000 12.11384 272 ASN A O 1
ATOM 4558 N N . ILE A 1 273 ? -2.73018 8.71852 -27.37314 1.000 7.59326 273 ILE A N 1
ATOM 4559 C CA . ILE A 1 273 ? -2.85821 9.46991 -28.61213 1.000 7.61886 273 ILE A CA 1
ATOM 4560 C C . ILE A 1 273 ? -3.23847 8.60415 -29.80602 1.000 9.90566 273 ILE A C 1
ATOM 4561 O O . ILE A 1 273 ? -3.37311 9.13705 -30.92972 1.000 10.13267 273 ILE A O 1
ATOM 4577 N N . GLY A 1 274 ? -3.47822 7.31038 -29.61245 1.000 7.79576 274 GLY A N 1
ATOM 4578 C CA . GLY A 1 274 ? -4.01422 6.48864 -30.68120 1.000 8.50029 274 GLY A CA 1
ATOM 4579 C C . GLY A 1 274 ? -3.04037 5.59315 -31.40232 1.000 8.69864 274 GLY A C 1
ATOM 4580 O O . GLY A 1 274 ? -3.45886 4.87796 -32.32623 1.000 10.16698 274 GLY A O 1
ATOM 4584 N N . LEU A 1 275 ? -1.77113 5.58389 -31.00880 1.000 8.03323 275 LEU A N 1
ATOM 4585 C CA . LEU A 1 275 ? -0.77451 4.80549 -31.72836 1.000 8.57336 275 LEU A CA 1
ATOM 4586 C C . LEU A 1 275 ? -0.85857 3.31711 -31.42762 1.000 10.17858 275 LEU A C 1
ATOM 4587 O O . LEU A 1 275 ? -0.30799 2.51135 -32.19341 1.000 12.21975 275 LEU A O 1
ATOM 4603 N N . LEU A 1 276 ? -1.52572 2.95955 -30.32848 1.000 10.34003 276 LEU A N 1
ATOM 4604 C CA . LEU A 1 276 ? -1.86526 1.59098 -29.97316 1.000 9.83920 276 LEU A CA 1
ATOM 4605 C C . LEU A 1 276 ? -3.36000 1.55989 -29.69898 1.000 9.36095 276 LEU A C 1
ATOM 4606 O O . LEU A 1 276 ? -3.96371 2.59502 -29.39583 1.000 10.87216 276 LEU A O 1
ATOM 4622 N N . ASP A 1 277 ? -3.94561 0.36342 -29.79681 1.000 10.28165 277 ASP A N 1
ATOM 4623 C CA . ASP A 1 277 ? -5.36700 0.13682 -29.59040 1.000 10.04525 277 ASP A CA 1
ATOM 4624 C C . ASP A 1 277 ? -5.59864 -0.66676 -28.32222 1.000 10.65507 277 ASP A C 1
ATOM 4625 O O . ASP A 1 277 ? -4.93113 -1.68938 -28.13840 1.000 10.48638 277 ASP A O 1
ATOM 4634 N N . PRO A 1 278 ? -6.52205 -0.26163 -27.43668 1.000 8.79120 278 PRO A N 1
ATOM 4635 C CA . PRO A 1 278 ? -6.65361 -0.99437 -26.16081 1.000 8.41606 278 PRO A CA 1
ATOM 4636 C C . PRO A 1 278 ? -7.05848 -2.44667 -26.31278 1.000 11.15261 278 PRO A C 1
ATOM 4637 O O . PRO A 1 278 ? -6.58084 -3.28384 -25.54077 1.000 10.45490 278 PRO A O 1
ATOM 4648 N N . LEU A 1 279 ? -7.96895 -2.77312 -27.24061 1.000 9.17023 279 LEU A N 1
ATOM 4649 C CA . LEU A 1 279 ? -8.35182 -4.17879 -27.39894 1.000 9.36559 279 LEU A CA 1
ATOM 4650 C C . LEU A 1 279 ? -7.17560 -5.00687 -27.92627 1.000 9.53777 279 LEU A C 1
ATOM 4651 O O . LEU A 1 279 ? -6.91217 -6.11302 -27.43783 1.000 10.71601 279 LEU A O 1
ATOM 4667 N N . ASP A 1 280 ? -6.42598 -4.47517 -28.89413 1.000 9.55626 280 ASP A N 1
ATOM 4668 C CA . ASP A 1 280 ? -5.25688 -5.19275 -29.40493 1.000 10.73703 280 ASP A CA 1
ATOM 4669 C C . ASP A 1 280 ? -4.22914 -5.45717 -28.31130 1.000 12.06262 280 ASP A C 1
ATOM 4670 O O . ASP A 1 280 ? -3.68658 -6.56445 -28.20621 1.000 10.79467 280 ASP A O 1
ATOM 4679 N N . ILE A 1 281 ? -3.92758 -4.44099 -27.49998 1.000 8.66520 281 ILE A N 1
ATOM 4680 C CA . ILE A 1 281 ? -2.96290 -4.61719 -26.42448 1.000 9.27951 281 ILE A CA 1
ATOM 4681 C C . ILE A 1 281 ? -3.39897 -5.75046 -25.51455 1.000 10.39832 281 ILE A C 1
ATOM 4682 O O . ILE A 1 281 ? -2.59063 -6.60563 -25.11541 1.000 9.99631 281 ILE A O 1
ATOM 4698 N N . CYS A 1 282 ? -4.68024 -5.77406 -25.16348 1.000 8.52573 282 CYS A N 1
ATOM 4699 C CA . CYS A 1 282 ? -5.14897 -6.78766 -24.22169 1.000 8.49009 282 CYS A CA 1
ATOM 4700 C C . CYS A 1 282 ? -5.16671 -8.16905 -24.86694 1.000 9.35442 282 CYS A C 1
ATOM 4701 O O . CYS A 1 282 ? -4.86507 -9.15997 -24.20247 1.000 10.38348 282 CYS A O 1
ATOM 4709 N N . ARG A 1 283 ? -5.51564 -8.25523 -26.16156 1.000 10.51128 283 ARG A N 1
ATOM 4710 C CA . ARG A 1 283 ? -5.48607 -9.54377 -26.83726 1.000 9.86268 283 ARG A CA 1
ATOM 4711 C C . ARG A 1 283 ? -4.06801 -10.08589 -26.90352 1.000 10.09324 283 ARG A C 1
ATOM 4712 O O . ARG A 1 283 ? -3.85463 -11.30090 -26.79209 1.000 10.73875 283 ARG A O 1
ATOM 4733 N N . ARG A 1 284 ? -3.08703 -9.20148 -27.10848 1.000 10.79226 284 ARG A N 1
ATOM 4734 C CA . ARG A 1 284 ? -1.68619 -9.63667 -27.13184 1.000 11.41493 284 ARG A CA 1
ATOM 4735 C C . ARG A 1 284 ? -1.24866 -10.18242 -25.77737 1.000 11.77009 284 ARG A C 1
ATOM 4736 O O . ARG A 1 284 ? -0.54333 -11.20135 -25.70195 1.000 11.81842 284 ARG A O 1
ATOM 4757 N N . ALA A 1 285 ? -1.66490 -9.52938 -24.69245 1.000 9.68443 285 ALA A N 1
ATOM 4758 C CA . ALA A 1 285 ? -1.34164 -10.03214 -23.35941 1.000 9.69978 285 ALA A CA 1
ATOM 4759 C C . ALA A 1 285 ? -2.04224 -11.35815 -23.10567 1.000 9.54939 285 ALA A C 1
ATOM 4760 O O . ALA A 1 285 ? -1.43488 -12.29592 -22.57394 1.000 10.14452 285 ALA A O 1
ATOM 4767 N N . GLU A 1 286 ? -3.32127 -11.46447 -23.47415 1.000 9.76548 286 GLU A N 1
ATOM 4768 C CA . GLU A 1 286 ? -4.02202 -12.72960 -23.30624 1.000 9.24007 286 GLU A CA 1
ATOM 4769 C C . GLU A 1 286 ? -3.31433 -13.84271 -24.06077 1.000 11.87213 286 GLU A C 1
ATOM 4770 O O . GLU A 1 286 ? -3.16971 -14.95603 -23.53546 1.000 11.44055 286 GLU A O 1
ATOM 4782 N N . ALA A 1 287 ? -2.84475 -13.55642 -25.28143 1.000 9.52833 287 ALA A N 1
ATOM 4783 C CA . ALA A 1 287 ? -2.17970 -14.58835 -26.07977 1.000 10.74946 287 ALA A CA 1
ATOM 4784 C C . ALA A 1 287 ? -0.89678 -15.05411 -25.40385 1.000 13.06793 287 ALA A C 1
ATOM 4785 O O . ALA A 1 287 ? -0.52995 -16.23740 -25.47278 1.000 12.48331 287 ALA A O 1
ATOM 4792 N N . ALA A 1 288 ? -0.18668 -14.13634 -24.75600 1.000 10.41206 288 ALA A N 1
ATOM 4793 C CA . ALA A 1 288 ? 1.00752 -14.52047 -24.02305 1.000 9.36725 288 ALA A CA 1
ATOM 4794 C C . ALA A 1 288 ? 0.70315 -15.53923 -22.93612 1.000 11.98047 288 ALA A C 1
ATOM 4795 O O . ALA A 1 288 ? 1.46813 -16.50222 -22.76185 1.000 13.49293 288 ALA A O 1
ATOM 4802 N N . TRP A 1 289 ? -0.40075 -15.36555 -22.20448 1.000 10.14332 289 TRP A N 1
ATOM 4803 C CA . TRP A 1 289 ? -0.78350 -16.37231 -21.21577 1.000 10.45751 289 TRP A CA 1
ATOM 4804 C C . TRP A 1 289 ? -1.20928 -17.66381 -21.90803 1.000 13.12103 289 TRP A C 1
ATOM 4805 O O . TRP A 1 289 ? -0.78215 -18.76530 -21.51854 1.000 11.68966 289 TRP A O 1
ATOM 4826 N N . ARG A 1 290 ? -2.00938 -17.55274 -22.96964 1.000 11.07568 290 ARG A N 1
ATOM 4827 C CA . ARG A 1 290 ? -2.54004 -18.76840 -23.58085 1.000 13.21105 290 ARG A CA 1
ATOM 4828 C C . ARG A 1 290 ? -1.44620 -19.59196 -24.24051 1.000 15.60345 290 ARG A C 1
ATOM 4829 O O . ARG A 1 290 ? -1.59224 -20.82786 -24.38062 1.000 17.01952 290 ARG A O 1
ATOM 4850 N N . GLU A 1 291 ? -0.36482 -18.96560 -24.67026 1.000 13.92990 291 GLU A N 1
ATOM 4851 C CA . GLU A 1 291 ? 0.74186 -19.67718 -25.29133 1.000 13.99156 291 GLU A CA 1
ATOM 4852 C C . GLU A 1 291 ? 1.85363 -20.02024 -24.30524 1.000 10.77070 291 GLU A C 1
ATOM 4853 O O . GLU A 1 291 ? 2.90323 -20.51746 -24.72334 1.000 14.22343 291 GLU A O 1
ATOM 4865 N N . GLY A 1 292 ? 1.64687 -19.78402 -23.01219 1.000 10.69586 292 GLY A N 1
ATOM 4866 C CA . GLY A 1 292 ? 2.59862 -20.24007 -22.01381 1.000 10.33252 292 GLY A CA 1
ATOM 4867 C C . GLY A 1 292 ? 3.79905 -19.35080 -21.76462 1.000 10.58748 292 GLY A C 1
ATOM 4868 O O . GLY A 1 292 ? 4.80449 -19.82532 -21.22889 1.000 12.33302 292 GLY A O 1
ATOM 4872 N N . ARG A 1 293 ? 3.72396 -18.07476 -22.13816 1.000 9.93086 293 ARG A N 1
ATOM 4873 C CA . ARG A 1 293 ? 4.84800 -17.15024 -22.03366 1.000 10.67822 293 ARG A CA 1
ATOM 4874 C C . ARG A 1 293 ? 4.67738 -16.13762 -20.91214 1.000 13.87832 293 ARG A C 1
ATOM 4875 O O . ARG A 1 293 ? 5.55517 -15.28394 -20.73513 1.000 16.61420 293 ARG A O 1
ATOM 4896 N N . ALA A 1 294 ? 3.56094 -16.17583 -20.18061 1.000 9.40340 294 ALA A N 1
ATOM 4897 C CA . ALA A 1 294 ? 3.36432 -15.33898 -19.00785 1.000 10.09032 294 ALA A CA 1
ATOM 4898 C C . ALA A 1 294 ? 2.33675 -15.98495 -18.09718 1.000 10.15467 294 ALA A C 1
ATOM 4899 O O . ALA A 1 294 ? 1.48309 -16.73724 -18.57015 1.000 11.03005 294 ALA A O 1
ATOM 4906 N N . PRO A 1 295 ? 2.39267 -15.71832 -16.79673 1.000 9.78563 295 PRO A N 1
ATOM 4907 C CA . PRO A 1 295 ? 1.40174 -16.28172 -15.87680 1.000 11.04235 295 PRO A CA 1
ATOM 4908 C C . PRO A 1 295 ? 0.10593 -15.48855 -15.90793 1.000 9.83724 295 PRO A C 1
ATOM 4909 O O . PRO A 1 295 ? 0.07242 -14.28918 -16.21328 1.000 10.09646 295 PRO A O 1
ATOM 4920 N N . LEU A 1 296 ? -0.98357 -16.18979 -15.57791 1.000 11.14775 296 LEU A N 1
ATOM 4921 C CA . LEU A 1 296 ? -2.30055 -15.56620 -15.64027 1.000 9.56296 296 LEU A CA 1
ATOM 4922 C C . LEU A 1 296 ? -2.42382 -14.38730 -14.67236 1.000 9.95478 296 LEU A C 1
ATOM 4923 O O . LEU A 1 296 ? -3.07063 -13.38593 -14.99449 1.000 10.80483 296 LEU A O 1
ATOM 4939 N N . ASN A 1 297 ? -1.83319 -14.47180 -13.47462 1.000 10.75526 297 ASN A N 1
ATOM 4940 C CA . ASN A 1 297 ? -2.03696 -13.35832 -12.55621 1.000 10.43942 297 ASN A CA 1
ATOM 4941 C C . ASN A 1 297 ? -1.44866 -12.06757 -13.12472 1.000 10.45236 297 ASN A C 1
ATOM 4942 O O . ASN A 1 297 ? -2.02780 -10.98475 -12.96205 1.000 11.54083 297 ASN A O 1
ATOM 4953 N N . ALA A 1 298 ? -0.30468 -12.15795 -13.80590 1.000 9.73084 298 ALA A N 1
ATOM 4954 C CA . ALA A 1 298 ? 0.30085 -10.96568 -14.39931 1.000 10.15906 298 ALA A CA 1
ATOM 4955 C C . ALA A 1 298 ? -0.55134 -10.42914 -15.54762 1.000 9.81742 298 ALA A C 1
ATOM 4956 O O . ALA A 1 298 ? -0.76573 -9.21515 -15.68157 1.000 9.73066 298 ALA A O 1
ATOM 4963 N N . VAL A 1 299 ? -1.00846 -11.33333 -16.41961 1.000 8.91386 299 VAL A N 1
ATOM 4964 C CA . VAL A 1 299 ? -1.78114 -10.92721 -17.59087 1.000 9.12405 299 VAL A CA 1
ATOM 4965 C C . VAL A 1 299 ? -3.12117 -10.34267 -17.17236 1.000 10.36918 299 VAL A C 1
ATOM 4966 O O . VAL A 1 299 ? -3.55658 -9.30502 -17.69866 1.000 8.42625 299 VAL A O 1
ATOM 4979 N N . GLU A 1 300 ? -3.79583 -10.99254 -16.21746 1.000 8.98340 300 GLU A N 1
ATOM 4980 C CA . GLU A 1 300 ? -5.06163 -10.45703 -15.72519 1.000 8.40199 300 GLU A CA 1
ATOM 4981 C C . GLU A 1 300 ? -4.86353 -9.10372 -15.04601 1.000 10.01028 300 GLU A C 1
ATOM 4982 O O . GLU A 1 300 ? -5.65649 -8.17037 -15.24583 1.000 10.04359 300 GLU A O 1
ATOM 4994 N N . GLY A 1 301 ? -3.78689 -8.95280 -14.27335 1.000 8.81403 301 GLY A N 1
ATOM 4995 C CA . GLY A 1 301 ? -3.54872 -7.67510 -13.63492 1.000 8.63728 301 GLY A CA 1
ATOM 4996 C C . GLY A 1 301 ? -3.31262 -6.56093 -14.63019 1.000 10.56056 301 GLY A C 1
ATOM 4997 O O . GLY A 1 301 ? -3.77476 -5.44042 -14.43213 1.000 11.68880 301 GLY A O 1
ATOM 5001 N N . PHE A 1 302 ? -2.59226 -6.85784 -15.71290 1.000 8.60554 302 PHE A N 1
ATOM 5002 C CA . PHE A 1 302 ? -2.35116 -5.86868 -16.76081 1.000 9.39875 302 PHE A CA 1
ATOM 5003 C C . PHE A 1 302 ? -3.64367 -5.49577 -17.48072 1.000 8.18000 302 PHE A C 1
ATOM 5004 O O . PHE A 1 302 ? -3.95882 -4.30912 -17.62588 1.000 8.40481 302 PHE A O 1
ATOM 5021 N N . ILE A 1 303 ? -4.43498 -6.50299 -17.88400 1.000 8.16136 303 ILE A N 1
ATOM 5022 C CA . ILE A 1 303 ? -5.68678 -6.23618 -18.59599 1.000 8.14588 303 ILE A CA 1
ATOM 5023 C C . ILE A 1 303 ? -6.66059 -5.45186 -17.71803 1.000 8.02834 303 ILE A C 1
ATOM 5024 O O . ILE A 1 303 ? -7.37801 -4.57024 -18.19910 1.000 8.18619 303 ILE A O 1
ATOM 5040 N N . ARG A 1 304 ? -6.67541 -5.73907 -16.41306 1.000 7.99964 304 ARG A N 1
ATOM 5041 C CA A ARG A 1 304 ? -7.56820 -5.02873 -15.49440 0.451 7.89629 304 ARG A CA 1
ATOM 5042 C CA B ARG A 1 304 ? -7.57172 -5.02716 -15.50164 0.549 7.89637 304 ARG A CA 1
ATOM 5043 C C . ARG A 1 304 ? -7.28916 -3.53549 -15.48017 1.000 7.78605 304 ARG A C 1
ATOM 5044 O O . ARG A 1 304 ? -8.20508 -2.73624 -15.26200 1.000 9.68901 304 ARG A O 1
ATOM 5085 N N . GLN A 1 305 ? -6.03352 -3.13460 -15.68945 1.000 8.21255 305 GLN A N 1
ATOM 5086 C CA . GLN A 1 305 ? -5.73377 -1.70361 -15.65867 1.000 9.78236 305 GLN A CA 1
ATOM 5087 C C . GLN A 1 305 ? -6.30991 -0.98943 -16.87630 1.000 8.04159 305 GLN A C 1
ATOM 5088 O O . GLN A 1 305 ? -6.60903 0.21918 -16.80355 1.000 8.19266 305 GLN A O 1
ATOM 5102 N N . ILE A 1 306 ? -6.42266 -1.70143 -18.00558 1.000 7.85906 306 ILE A N 1
ATOM 5103 C CA . ILE A 1 306 ? -6.83541 -1.08772 -19.27176 1.000 8.37315 306 ILE A CA 1
ATOM 5104 C C . ILE A 1 306 ? -8.33757 -1.17650 -19.48875 1.000 8.51140 306 ILE A C 1
ATOM 5105 O O . ILE A 1 306 ? -8.97981 -0.19686 -19.88829 1.000 9.11389 306 ILE A O 1
ATOM 5121 N N . ILE A 1 307 ? -8.93570 -2.35545 -19.29586 1.000 7.82409 307 ILE A N 1
ATOM 5122 C CA . ILE A 1 307 ? -10.38042 -2.46696 -19.50880 1.000 9.29058 307 ILE A CA 1
ATOM 5123 C C . ILE A 1 307 ? -11.15824 -2.16912 -18.23135 1.000 9.20904 307 ILE A C 1
ATOM 5124 O O . ILE A 1 307 ? -12.37261 -1.94317 -18.30626 1.000 10.26249 307 ILE A O 1
ATOM 5140 N N . GLY A 1 308 ? -10.49833 -2.19336 -17.06708 1.000 9.07669 308 GLY A N 1
ATOM 5141 C CA . GLY A 1 308 ? -11.09281 -1.83314 -15.79576 1.000 9.73399 308 GLY A CA 1
ATOM 5142 C C . GLY A 1 308 ? -10.81691 -0.37039 -15.47156 1.000 10.10787 308 GLY A C 1
ATOM 5143 O O . GLY A 1 308 ? -11.64299 0.48535 -15.79765 1.000 10.05844 308 GLY A O 1
ATOM 5147 N N . TRP A 1 309 ? -9.64850 -0.04444 -14.90323 1.000 8.65996 309 TRP A N 1
ATOM 5148 C CA . TRP A 1 309 ? -9.42080 1.32719 -14.42588 1.000 8.41448 309 TRP A CA 1
ATOM 5149 C C . TRP A 1 309 ? -9.53302 2.36639 -15.54476 1.000 8.72621 309 TRP A C 1
ATOM 5150 O O . TRP A 1 309 ? -10.19081 3.39867 -15.37776 1.000 8.58896 309 TRP A O 1
ATOM 5171 N N . ARG A 1 310 ? -8.86995 2.15084 -16.68772 1.000 8.43511 310 ARG A N 1
ATOM 5172 C CA . ARG A 1 310 ? -8.84207 3.20879 -17.70094 1.000 7.12732 310 ARG A CA 1
ATOM 5173 C C . ARG A 1 310 ? -10.24204 3.52396 -18.21047 1.000 8.93377 310 ARG A C 1
ATOM 5174 O O . ARG A 1 310 ? -10.61344 4.69599 -18.35959 1.000 8.90218 310 ARG A O 1
ATOM 5195 N N . GLU A 1 311 ? -11.04852 2.48950 -18.45531 1.000 9.15172 311 GLU A N 1
ATOM 5196 C CA . GLU A 1 311 ? -12.40661 2.71815 -18.94544 1.000 7.98993 311 GLU A CA 1
ATOM 5197 C C . GLU A 1 311 ? -13.29409 3.27719 -17.84414 1.000 8.20766 311 GLU A C 1
ATOM 5198 O O . GLU A 1 311 ? -14.18562 4.08846 -18.12223 1.000 9.99203 311 GLU A O 1
ATOM 5210 N N . PHE A 1 312 ? -13.06530 2.86272 -16.60165 1.000 8.27758 312 PHE A N 1
ATOM 5211 C CA . PHE A 1 312 ? -13.85494 3.31450 -15.46070 1.000 7.68345 312 PHE A CA 1
ATOM 5212 C C . PHE A 1 312 ? -13.65484 4.79781 -15.19014 1.000 9.27407 312 PHE A C 1
ATOM 5213 O O . PHE A 1 312 ? -14.63230 5.53606 -14.96935 1.000 9.43791 312 PHE A O 1
ATOM 5230 N N . VAL A 1 313 ? -12.40252 5.26319 -15.19979 1.000 8.90202 313 VAL A N 1
ATOM 5231 C CA . VAL A 1 313 ? -12.16457 6.67668 -14.90930 1.000 8.11107 313 VAL A CA 1
ATOM 5232 C C . VAL A 1 313 ? -12.71601 7.55463 -16.02583 1.000 9.60913 313 VAL A C 1
ATOM 5233 O O . VAL A 1 313 ? -13.28623 8.62275 -15.75689 1.000 9.41899 313 VAL A O 1
ATOM 5246 N N . ARG A 1 314 ? -12.60443 7.11398 -17.28022 1.000 9.75739 314 ARG A N 1
ATOM 5247 C CA . ARG A 1 314 ? -13.22793 7.85700 -18.37788 1.000 7.37332 314 ARG A CA 1
ATOM 5248 C C . ARG A 1 314 ? -14.73620 7.93227 -18.20821 1.000 9.79695 314 ARG A C 1
ATOM 5249 O O . ARG A 1 314 ? -15.34491 9.00099 -18.40742 1.000 10.03724 314 ARG A O 1
ATOM 5270 N N . GLY A 1 315 ? -15.34840 6.80590 -17.84880 1.000 8.87413 315 GLY A N 1
ATOM 5271 C CA . GLY A 1 315 ? -16.78367 6.77284 -17.59813 1.000 9.83448 315 GLY A CA 1
ATOM 5272 C C . GLY A 1 315 ? -17.21444 7.77737 -16.54635 1.000 9.02389 315 GLY A C 1
ATOM 5273 O O . GLY A 1 315 ? -18.17210 8.53270 -16.75235 1.000 10.42567 315 GLY A O 1
ATOM 5277 N N A ILE A 1 316 ? -16.52459 7.77520 -15.39374 0.379 8.04274 316 ILE A N 1
ATOM 5278 N N B ILE A 1 316 ? -16.50495 7.82419 -15.41968 0.621 9.84775 316 ILE A N 1
ATOM 5279 C CA A ILE A 1 316 ? -16.79667 8.72945 -14.31593 0.379 8.44493 316 ILE A CA 1
ATOM 5280 C CA B ILE A 1 316 ? -16.89353 8.73755 -14.34808 0.621 9.88921 316 ILE A CA 1
ATOM 5281 C C A ILE A 1 316 ? -16.70036 10.16149 -14.83417 0.379 8.41632 316 ILE A C 1
ATOM 5282 C C B ILE A 1 316 ? -16.67129 10.19701 -14.76341 0.621 8.42593 316 ILE A C 1
ATOM 5283 O O A ILE A 1 316 ? -17.60435 10.98458 -14.63193 0.379 8.75817 316 ILE A O 1
ATOM 5284 O O B ILE A 1 316 ? -17.49651 11.07199 -14.45766 0.621 11.46312 316 ILE A O 1
ATOM 5315 N N . TYR A 1 317 ? -15.58449 10.48655 -15.48311 1.000 9.29602 317 TYR A N 1
ATOM 5316 C CA . TYR A 1 317 ? -15.35470 11.85332 -15.95754 1.000 8.70158 317 TYR A CA 1
ATOM 5317 C C . TYR A 1 317 ? -16.53654 12.36456 -16.75943 1.000 9.32685 317 TYR A C 1
ATOM 5318 O O . TYR A 1 317 ? -17.07889 13.44053 -16.47082 1.000 10.12382 317 TYR A O 1
ATOM 5337 N N . TRP A 1 318 ? -16.96962 11.59830 -17.76228 1.000 9.36479 318 TRP A N 1
ATOM 5338 C CA . TRP A 1 318 ? -18.04076 12.12646 -18.59716 1.000 11.19300 318 TRP A CA 1
ATOM 5339 C C . TRP A 1 318 ? -19.37013 12.05982 -17.88166 1.000 11.68659 318 TRP A C 1
ATOM 5340 O O . TRP A 1 318 ? -20.25404 12.87129 -18.17308 1.000 13.12063 318 TRP A O 1
ATOM 5361 N N . LEU A 1 319 ? -19.54108 11.11658 -16.94243 1.000 10.62383 319 LEU A N 1
ATOM 5362 C CA . LEU A 1 319 ? -20.78655 11.06436 -16.18770 1.000 9.33535 319 LEU A CA 1
ATOM 5363 C C . LEU A 1 319 ? -20.95795 12.28885 -15.30319 1.000 12.01411 319 LEU A C 1
ATOM 5364 O O . LEU A 1 319 ? -22.08508 12.74092 -15.07673 1.000 12.49257 319 LEU A O 1
ATOM 5380 N N . LYS A 1 320 ? -19.87098 12.79763 -14.73892 1.000 10.25608 320 LYS A N 1
ATOM 5381 C CA . LYS A 1 320 ? -19.94960 13.75903 -13.65897 1.000 9.94390 320 LYS A CA 1
ATOM 5382 C C . LYS A 1 320 ? -19.53310 15.17380 -14.04761 1.000 12.45185 320 LYS A C 1
ATOM 5383 O O . LYS A 1 320 ? -19.83931 16.10257 -13.30166 1.000 12.97249 320 LYS A O 1
ATOM 5402 N N . MET A 1 321 ? -18.88246 15.37228 -15.19164 1.000 12.22510 321 MET A N 1
ATOM 5403 C CA . MET A 1 321 ? -18.49982 16.71132 -15.58969 1.000 11.26908 321 MET A CA 1
ATOM 5404 C C . MET A 1 321 ? -19.73750 17.49502 -16.04038 1.000 14.26530 321 MET A C 1
ATOM 5405 O O . MET A 1 321 ? -20.70103 16.90911 -16.53390 1.000 14.42439 321 MET A O 1
ATOM 5419 N N . PRO A 1 322 ? -19.71865 18.83668 -15.90972 1.000 13.59592 322 PRO A N 1
ATOM 5420 C CA . PRO A 1 322 ? -18.58893 19.65977 -15.47978 1.000 12.06068 322 PRO A CA 1
ATOM 5421 C C . PRO A 1 322 ? -18.46949 19.86249 -13.98063 1.000 12.51554 322 PRO A C 1
ATOM 5422 O O . PRO A 1 322 ? -17.44633 20.36622 -13.53495 1.000 13.28046 322 PRO A O 1
ATOM 5433 N N . GLU A 1 323 ? -19.46785 19.48745 -13.18380 1.000 13.50495 323 GLU A N 1
ATOM 5434 C CA . GLU A 1 323 ? -19.38897 19.74548 -11.74859 1.000 13.20260 323 GLU A CA 1
ATOM 5435 C C . GLU A 1 323 ? -18.24296 18.98263 -11.10033 1.000 12.13886 323 GLU A C 1
ATOM 5436 O O . GLU A 1 323 ? -17.69753 19.43344 -10.08256 1.000 12.52457 323 GLU A O 1
ATOM 5448 N N . TYR A 1 324 ? -17.86486 17.83189 -11.66777 1.000 12.64486 324 TYR A N 1
ATOM 5449 C CA . TYR A 1 324 ? -16.77471 17.04595 -11.09310 1.000 11.17438 324 TYR A CA 1
ATOM 5450 C C . TYR A 1 324 ? -15.53301 17.89716 -10.87902 1.000 12.35248 324 TYR A C 1
ATOM 5451 O O . TYR A 1 324 ? -14.83449 17.76809 -9.85868 1.000 12.44628 324 TYR A O 1
ATOM 5469 N N . ALA A 1 325 ? -15.23107 18.76831 -11.84202 1.000 12.77368 325 ALA A N 1
ATOM 5470 C CA . ALA A 1 325 ? -14.02681 19.57480 -11.81555 1.000 10.41844 325 ALA A CA 1
ATOM 5471 C C . ALA A 1 325 ? -14.07743 20.68784 -10.79025 1.000 14.75456 325 ALA A C 1
ATOM 5472 O O . ALA A 1 325 ? -13.09364 21.40848 -10.65498 1.000 15.49643 325 ALA A O 1
ATOM 5479 N N . GLN A 1 326 ? -15.18971 20.83016 -10.07975 1.000 15.20983 326 GLN A N 1
ATOM 5480 C CA A GLN A 1 326 ? -15.37452 21.83295 -9.03967 0.471 21.26173 326 GLN A CA 1
ATOM 5481 C CA B GLN A 1 326 ? -15.32025 21.83108 -9.02958 0.529 18.45836 326 GLN A CA 1
ATOM 5482 C C . GLN A 1 326 ? -15.43954 21.21757 -7.64044 1.000 21.66293 326 GLN A C 1
ATOM 5483 O O . GLN A 1 326 ? -15.49048 21.96506 -6.64844 1.000 25.71448 326 GLN A O 1
ATOM 5510 N N . ARG A 1 327 ? -15.42412 19.88394 -7.52779 0.868 20.06788 327 ARG A N 1
ATOM 5511 C CA . ARG A 1 327 ? -15.57248 19.20645 -6.24418 0.868 22.10716 327 ARG A CA 1
ATOM 5512 C C . ARG A 1 327 ? -14.33539 19.36977 -5.37489 0.868 21.41521 327 ARG A C 1
ATOM 5513 O O . ARG A 1 327 ? -13.20518 19.29071 -5.85238 0.868 16.73216 327 ARG A O 1
ATOM 5534 N N . ASN A 1 328 ? -14.55914 19.58299 -4.07329 1.000 22.48362 328 ASN A N 1
ATOM 5535 C CA . ASN A 1 328 ? -13.50271 19.78093 -3.08499 1.000 18.22300 328 ASN A CA 1
ATOM 5536 C C . ASN A 1 328 ? -14.07312 19.28357 -1.75181 1.000 20.51151 328 ASN A C 1
ATOM 5537 O O . ASN A 1 328 ? -14.36392 20.05279 -0.80648 1.000 18.82458 328 ASN A O 1
ATOM 5548 N N . ALA A 1 329 ? -14.25381 17.96051 -1.68132 1.000 17.23402 329 ALA A N 1
ATOM 5549 C CA . ALA A 1 329 ? -14.97805 17.34492 -0.57864 1.000 15.85412 329 ALA A CA 1
ATOM 5550 C C . ALA A 1 329 ? -14.35588 17.61711 0.78499 1.000 20.00122 329 ALA A C 1
ATOM 5551 O O . ALA A 1 329 ? -15.07989 17.69712 1.78930 1.000 20.93315 329 ALA A O 1
ATOM 5558 N N . LEU A 1 330 ? -13.03803 17.75947 0.86026 1.000 18.04580 330 LEU A N 1
ATOM 5559 C CA . LEU A 1 330 ? -12.34730 17.97400 2.12600 1.000 20.06099 330 LEU A CA 1
ATOM 5560 C C . LEU A 1 330 ? -12.01099 19.44434 2.37192 1.000 16.72082 330 LEU A C 1
ATOM 5561 O O . LEU A 1 330 ? -11.33610 19.75631 3.35677 1.000 23.70192 330 LEU A O 1
ATOM 5577 N N . ASP A 1 331 ? -12.48856 20.34855 1.52532 1.000 16.73620 331 ASP A N 1
ATOM 5578 C CA . ASP A 1 331 ? -12.26805 21.78243 1.70819 1.000 16.43096 331 ASP A CA 1
ATOM 5579 C C . ASP A 1 331 ? -10.78273 22.11508 1.78108 1.000 18.76158 331 ASP A C 1
ATOM 5580 O O . ASP A 1 331 ? -10.33007 22.88411 2.63708 1.000 20.92636 331 ASP A O 1
ATOM 5589 N N . ALA A 1 332 ? -10.02940 21.53434 0.85181 1.000 15.18969 332 ALA A N 1
ATOM 5590 C CA . ALA A 1 332 ? -8.59478 21.78077 0.72747 1.000 18.27230 332 ALA A CA 1
ATOM 5591 C C . ALA A 1 332 ? -8.36118 23.13386 0.06943 1.000 17.79392 332 ALA A C 1
ATOM 5592 O O . ALA A 1 332 ? -8.86550 23.40074 -1.02313 1.000 15.46362 332 ALA A O 1
ATOM 5599 N N . GLN A 1 333 ? -7.61001 24.01313 0.75187 1.000 18.48796 333 GLN A N 1
ATOM 5600 C CA . GLN A 1 333 ? -7.36793 25.36282 0.25729 1.000 14.00795 333 GLN A CA 1
ATOM 5601 C C . GLN A 1 333 ? -5.89466 25.74774 0.22069 1.000 17.66161 333 GLN A C 1
ATOM 5602 O O . GLN A 1 333 ? -5.58682 26.92204 0.00185 1.000 22.90124 333 GLN A O 1
ATOM 5616 N N . GLY A 1 334 ? -4.97581 24.80070 0.40126 1.000 14.50745 334 GLY A N 1
ATOM 5617 C CA . GLY A 1 334 ? -3.56897 25.13645 0.46804 1.000 15.25942 334 GLY A CA 1
ATOM 5618 C C . GLY A 1 334 ? -2.90600 25.35105 -0.88999 1.000 15.76151 334 GLY A C 1
ATOM 5619 O O . GLY A 1 334 ? -3.43174 24.99722 -1.95237 1.000 15.41842 334 GLY A O 1
ATOM 5623 N N . LYS A 1 335 ? -1.71376 25.95806 -0.83492 1.000 15.77205 335 LYS A N 1
ATOM 5624 C CA . LYS A 1 335 ? -0.85752 26.14390 -2.00248 1.000 14.36551 335 LYS A CA 1
ATOM 5625 C C . LYS A 1 335 ? 0.01794 24.90877 -2.21275 1.000 13.39951 335 LYS A C 1
ATOM 5626 O O . LYS A 1 335 ? 0.39148 24.22407 -1.25275 1.000 15.53788 335 LYS A O 1
ATOM 5645 N N . LEU A 1 336 ? 0.35635 24.63848 -3.47701 1.000 14.12111 336 LEU A N 1
ATOM 5646 C CA . LEU A 1 336 ? 1.25955 23.52708 -3.78953 1.000 13.71780 336 LEU A CA 1
ATOM 5647 C C . LEU A 1 336 ? 2.69300 23.92633 -3.43908 1.000 13.39659 336 LEU A C 1
ATOM 5648 O O . LEU A 1 336 ? 3.14759 25.00186 -3.84768 1.000 14.18660 336 LEU A O 1
ATOM 5664 N N . PRO A 1 337 ? 3.42474 23.10025 -2.68552 1.000 11.37290 337 PRO A N 1
ATOM 5665 C CA . PRO A 1 337 ? 4.81633 23.43952 -2.37842 1.000 12.50591 337 PRO A CA 1
ATOM 5666 C C . PRO A 1 337 ? 5.67366 23.60484 -3.62102 1.000 14.16842 337 PRO A C 1
ATOM 5667 O O . PRO A 1 337 ? 5.51833 22.87698 -4.61596 1.000 12.49404 337 PRO A O 1
ATOM 5678 N N . GLY A 1 338 ? 6.61497 24.55657 -3.54050 1.000 13.86795 338 GLY A N 1
ATOM 5679 C CA . GLY A 1 338 ? 7.49122 24.80574 -4.67005 1.000 13.69939 338 GLY A CA 1
ATOM 5680 C C . GLY A 1 338 ? 8.31877 23.60477 -5.07804 1.000 13.26655 338 GLY A C 1
ATOM 5681 O O . GLY A 1 338 ? 8.67025 23.46088 -6.25011 1.000 12.49426 338 GLY A O 1
ATOM 5685 N N . PHE A 1 339 ? 8.61031 22.70578 -4.13611 1.000 12.63896 339 PHE A N 1
ATOM 5686 C CA . PHE A 1 339 ? 9.43678 21.55162 -4.48908 1.000 11.44065 339 PHE A CA 1
ATOM 5687 C C . PHE A 1 339 ? 8.73548 20.55770 -5.41180 1.000 12.21875 339 PHE A C 1
ATOM 5688 O O . PHE A 1 339 ? 9.41769 19.70012 -5.98808 1.000 11.43807 339 PHE A O 1
ATOM 5705 N N . TYR A 1 340 ? 7.41609 20.65476 -5.60258 1.000 11.20918 340 TYR A N 1
ATOM 5706 C CA . TYR A 1 340 ? 6.78404 19.86402 -6.65451 1.000 9.91351 340 TYR A CA 1
ATOM 5707 C C . TYR A 1 340 ? 7.34430 20.23835 -8.01536 1.000 9.65238 340 TYR A C 1
ATOM 5708 O O . TYR A 1 340 ? 7.43146 19.38595 -8.89997 1.000 10.35033 340 TYR A O 1
ATOM 5726 N N . TRP A 1 341 ? 7.75600 21.50625 -8.19812 1.000 10.94214 341 TRP A N 1
ATOM 5727 C CA . TRP A 1 341 ? 8.31330 21.94745 -9.47707 1.000 13.23755 341 TRP A CA 1
ATOM 5728 C C . TRP A 1 341 ? 9.83301 21.83768 -9.53435 1.000 13.37317 341 TRP A C 1
ATOM 5729 O O . TRP A 1 341 ? 10.40021 21.53631 -10.59185 1.000 15.50366 341 TRP A O 1
ATOM 5750 N N . THR A 1 342 ? 10.51159 22.10795 -8.42659 1.000 13.28822 342 THR A N 1
ATOM 5751 C CA . THR A 1 342 ? 11.96355 22.17974 -8.41608 1.000 14.55280 342 THR A CA 1
ATOM 5752 C C . THR A 1 342 ? 12.64064 20.89410 -7.97271 1.000 14.73919 342 THR A C 1
ATOM 5753 O O . THR A 1 342 ? 13.84206 20.74117 -8.20170 1.000 16.86723 342 THR A O 1
ATOM 5764 N N . GLY A 1 343 ? 11.93417 20.01448 -7.27179 1.000 12.35619 343 GLY A N 1
ATOM 5765 C CA . GLY A 1 343 ? 12.55052 18.86354 -6.66946 1.000 15.91110 343 GLY A CA 1
ATOM 5766 C C . GLY A 1 343 ? 13.39736 19.14349 -5.45420 1.000 18.33099 343 GLY A C 1
ATOM 5767 O O . GLY A 1 343 ? 14.00188 18.21400 -4.92280 1.000 16.44510 343 GLY A O 1
ATOM 5771 N N . GLN A 1 344 ? 13.44172 20.38561 -4.96260 1.000 14.89092 344 GLN A N 1
ATOM 5772 C CA . GLN A 1 344 ? 14.34612 20.72391 -3.85725 1.000 15.11214 344 GLN A CA 1
ATOM 5773 C C . GLN A 1 344 ? 13.65767 20.47810 -2.51482 1.000 17.12193 344 GLN A C 1
ATOM 5774 O O . GLN A 1 344 ? 13.25782 21.38526 -1.78325 1.000 17.79061 344 GLN A O 1
ATOM 5788 N N . THR A 1 345 ? 13.53891 19.19743 -2.19133 1.000 14.47670 345 THR A N 1
ATOM 5789 C CA . THR A 1 345 ? 13.06648 18.73649 -0.89919 1.000 13.38953 345 THR A CA 1
ATOM 5790 C C . THR A 1 345 ? 13.98498 17.62334 -0.41079 1.000 15.70944 345 THR A C 1
ATOM 5791 O O . THR A 1 345 ? 14.52798 16.85612 -1.21316 1.000 16.61643 345 THR A O 1
ATOM 5802 N N . ASP A 1 346 ? 14.14698 17.53733 0.90919 1.000 15.65127 346 ASP A N 1
ATOM 5803 C CA . ASP A 1 346 ? 14.87017 16.43568 1.53110 1.000 17.66164 346 ASP A CA 1
ATOM 5804 C C . ASP A 1 346 ? 14.03485 15.16608 1.67285 1.000 18.21906 346 ASP A C 1
ATOM 5805 O O . ASP A 1 346 ? 14.56559 14.15651 2.14111 1.000 17.72640 346 ASP A O 1
ATOM 5814 N N . MET A 1 347 ? 12.75483 15.17352 1.29837 1.000 14.91028 347 MET A N 1
ATOM 5815 C CA . MET A 1 347 ? 11.97857 13.93700 1.25939 1.000 13.87007 347 MET A CA 1
ATOM 5816 C C . MET A 1 347 ? 12.41891 13.14865 0.02706 1.000 14.34076 347 MET A C 1
ATOM 5817 O O . MET A 1 347 ? 12.09083 13.51897 -1.09942 1.000 13.61737 347 MET A O 1
ATOM 5831 N N . ALA A 1 348 ? 13.15319 12.05672 0.24755 1.000 13.28980 348 ALA A N 1
ATOM 5832 C CA . ALA A 1 348 ? 13.81185 11.36609 -0.85248 1.000 12.36883 348 ALA A CA 1
ATOM 5833 C C . ALA A 1 348 ? 12.80490 10.80897 -1.84597 1.000 11.60742 348 ALA A C 1
ATOM 5834 O O . ALA A 1 348 ? 13.02542 10.85688 -3.05641 1.000 11.66851 348 ALA A O 1
ATOM 5841 N N . CYS A 1 349 ? 11.69083 10.27970 -1.34263 1.000 12.52063 349 CYS A N 1
ATOM 5842 C CA . CYS A 1 349 ? 10.65357 9.70932 -2.19497 1.000 10.24633 349 CYS A CA 1
ATOM 5843 C C . CYS A 1 349 ? 10.04519 10.76585 -3.11472 1.000 11.48193 349 CYS A C 1
ATOM 5844 O O . CYS A 1 349 ? 9.84881 10.53693 -4.31801 1.000 11.63501 349 CYS A O 1
ATOM 5851 N N . VAL A 1 350 ? 9.70855 11.92519 -2.54394 1.000 11.45041 350 VAL A N 1
ATOM 5852 C CA . VAL A 1 350 ? 9.13002 13.01826 -3.31988 1.000 10.53971 350 VAL A CA 1
ATOM 5853 C C . VAL A 1 350 ? 10.13236 13.53736 -4.33927 1.000 9.72708 350 VAL A C 1
ATOM 5854 O O . VAL A 1 350 ? 9.80643 13.74340 -5.52110 1.000 11.17715 350 VAL A O 1
ATOM 5867 N N . ALA A 1 351 ? 11.37144 13.75400 -3.89984 1.000 11.37958 351 ALA A N 1
ATOM 5868 C CA . ALA A 1 351 ? 12.40242 14.26172 -4.79065 1.000 10.24854 351 ALA A CA 1
ATOM 5869 C C . ALA A 1 351 ? 12.59174 13.33906 -5.98702 1.000 12.42617 351 ALA A C 1
ATOM 5870 O O . ALA A 1 351 ? 12.76530 13.80633 -7.11797 1.000 12.18112 351 ALA A O 1
ATOM 5877 N N . ASP A 1 352 ? 12.54908 12.02609 -5.76101 1.000 10.81383 352 ASP A N 1
ATOM 5878 C CA . ASP A 1 352 ? 12.76028 11.08339 -6.86621 1.000 11.77616 352 ASP A CA 1
ATOM 5879 C C . ASP A 1 352 ? 11.57791 11.07048 -7.82576 1.000 12.11677 352 ASP A C 1
ATOM 5880 O O . ASP A 1 352 ? 11.76369 10.89316 -9.03567 1.000 11.78894 352 ASP A O 1
ATOM 5889 N N . THR A 1 353 ? 10.36352 11.24701 -7.30703 1.000 10.41704 353 THR A N 1
ATOM 5890 C CA . THR A 1 353 ? 9.18905 11.32083 -8.15895 1.000 12.36893 353 THR A CA 1
ATOM 5891 C C . THR A 1 353 ? 9.25189 12.55466 -9.05368 1.000 10.09362 353 THR A C 1
ATOM 5892 O O . THR A 1 353 ? 8.98742 12.46630 -10.25970 1.000 9.38666 353 THR A O 1
ATOM 5903 N N . VAL A 1 354 ? 9.61407 13.71805 -8.48254 1.000 10.43848 354 VAL A N 1
ATOM 5904 C CA . VAL A 1 354 ? 9.75525 14.93194 -9.29281 1.000 8.61194 354 VAL A CA 1
ATOM 5905 C C . VAL A 1 354 ? 10.87131 14.77761 -10.32505 1.000 9.80904 354 VAL A C 1
ATOM 5906 O O . VAL A 1 354 ? 10.74635 15.21954 -11.47669 1.000 10.98442 354 VAL A O 1
ATOM 5919 N N . ARG A 1 355 ? 11.96710 14.11666 -9.93984 1.000 10.06493 355 ARG A N 1
ATOM 5920 C CA . ARG A 1 355 ? 13.07158 13.88103 -10.86076 0.859 9.45058 355 ARG A CA 1
ATOM 5921 C C . ARG A 1 355 ? 12.62747 13.06324 -12.06245 1.000 10.93197 355 ARG A C 1
ATOM 5922 O O . ARG A 1 355 ? 12.99605 13.37142 -13.20642 1.000 10.51194 355 ARG A O 1
ATOM 5943 N N . ALA A 1 356 ? 11.86788 11.99028 -11.82247 1.000 10.11087 356 ALA A N 1
ATOM 5944 C CA . ALA A 1 356 ? 11.39936 11.17493 -12.93481 1.000 10.03415 356 ALA A CA 1
ATOM 5945 C C . ALA A 1 356 ? 10.45761 11.96489 -13.83237 1.000 10.11663 356 ALA A C 1
ATOM 5946 O O . ALA A 1 356 ? 10.54503 11.88966 -15.06035 1.000 9.24536 356 ALA A O 1
ATOM 5953 N N . ALA A 1 357 ? 9.55669 12.74528 -13.24096 1.000 8.97032 357 ALA A N 1
ATOM 5954 C CA . ALA A 1 357 ? 8.69345 13.60078 -14.04929 1.000 8.93284 357 ALA A CA 1
ATOM 5955 C C . ALA A 1 357 ? 9.52591 14.54699 -14.90648 1.000 9.02728 357 ALA A C 1
ATOM 5956 O O . ALA A 1 357 ? 9.28508 14.71046 -16.11037 1.000 9.08021 357 ALA A O 1
ATOM 5963 N N . HIS A 1 358 ? 10.50451 15.20218 -14.28946 1.000 9.78109 358 HIS A N 1
ATOM 5964 C CA . HIS A 1 358 ? 11.32749 16.16255 -15.02237 1.000 11.30491 358 HIS A CA 1
ATOM 5965 C C . HIS A 1 358 ? 12.12346 15.50813 -16.14818 1.000 9.65829 358 HIS A C 1
ATOM 5966 O O . HIS A 1 358 ? 12.13787 16.01087 -17.27920 1.000 10.21421 358 HIS A O 1
ATOM 5980 N N . ASP A 1 359 ? 12.79386 14.38629 -15.86411 1.000 9.59791 359 ASP A N 1
ATOM 5981 C CA . ASP A 1 359 ? 13.70865 13.79834 -16.83601 1.000 10.90490 359 ASP A CA 1
ATOM 5982 C C . ASP A 1 359 ? 13.00746 12.94311 -17.88152 1.000 10.50663 359 ASP A C 1
ATOM 5983 O O . ASP A 1 359 ? 13.49511 12.84922 -19.01102 1.000 12.50981 359 ASP A O 1
ATOM 5992 N N . HIS A 1 360 ? 11.88511 12.30694 -17.53124 1.000 9.62580 360 HIS A N 1
ATOM 5993 C CA . HIS A 1 360 ? 11.23430 11.33367 -18.40370 1.000 11.39010 360 HIS A CA 1
ATOM 5994 C C . HIS A 1 360 ? 9.78694 11.64674 -18.73854 1.000 11.11143 360 HIS A C 1
ATOM 5995 O O . HIS A 1 360 ? 9.21593 10.96427 -19.59939 1.000 10.86213 360 HIS A O 1
ATOM 6009 N N . ALA A 1 361 ? 9.17981 12.63874 -18.09359 1.000 8.90123 361 ALA A N 1
ATOM 6010 C CA . ALA A 1 361 ? 7.75503 12.90818 -18.22401 1.000 7.69535 361 ALA A CA 1
ATOM 6011 C C . ALA A 1 361 ? 6.92621 11.67743 -17.83277 1.000 6.68790 361 ALA A C 1
ATOM 6012 O O . ALA A 1 361 ? 5.86351 11.42446 -18.39241 1.000 8.81311 361 ALA A O 1
ATOM 6019 N N . TYR A 1 362 ? 7.38750 10.93360 -16.82341 1.000 7.88093 362 TYR A N 1
ATOM 6020 C CA . TYR A 1 362 ? 6.76263 9.67210 -16.43359 1.000 7.15545 362 TYR A CA 1
ATOM 6021 C C . TYR A 1 362 ? 7.08294 9.36079 -14.98405 1.000 11.22229 362 TYR A C 1
ATOM 6022 O O . TYR A 1 362 ? 8.20591 9.59061 -14.52906 1.000 11.58318 362 TYR A O 1
ATOM 6040 N N . ALA A 1 363 ? 6.09001 8.82392 -14.27656 1.000 8.51251 363 ALA A N 1
ATOM 6041 C CA . ALA A 1 363 ? 6.24282 8.10281 -13.02235 1.000 7.71973 363 ALA A CA 1
ATOM 6042 C C . ALA A 1 363 ? 5.15162 7.03218 -13.02277 1.000 8.08431 363 ALA A C 1
ATOM 6043 O O . ALA A 1 363 ? 4.10228 7.20884 -13.65175 1.000 9.33021 363 ALA A O 1
ATOM 6050 N N . HIS A 1 364 ? 5.41119 5.89616 -12.36970 1.000 9.10718 364 HIS A N 1
ATOM 6051 C CA . HIS A 1 364 ? 4.41076 4.84091 -12.41691 1.000 8.45648 364 HIS A CA 1
ATOM 6052 C C . HIS A 1 364 ? 3.33631 5.05871 -11.34921 1.000 9.37769 364 HIS A C 1
ATOM 6053 O O . HIS A 1 364 ? 3.37413 6.01007 -10.55776 1.000 9.41054 364 HIS A O 1
ATOM 6067 N N . HIS A 1 365 ? 2.30652 4.22514 -11.40768 1.000 8.29248 365 HIS A N 1
ATOM 6068 C CA . HIS A 1 365 ? 1.04782 4.53193 -10.74448 1.000 7.21631 365 HIS A CA 1
ATOM 6069 C C . HIS A 1 365 ? 1.19605 4.72887 -9.24248 1.000 9.05024 365 HIS A C 1
ATOM 6070 O O . HIS A 1 365 ? 0.67695 5.69868 -8.67707 1.000 9.29830 365 HIS A O 1
ATOM 6084 N N A ILE A 1 366 ? 1.88242 3.80144 -8.57237 0.517 9.76476 366 ILE A N 1
ATOM 6085 N N B ILE A 1 366 ? 1.87054 3.80468 -8.55479 0.483 7.75006 366 ILE A N 1
ATOM 6086 C CA A ILE A 1 366 ? 1.97178 3.86647 -7.12117 0.517 8.43127 366 ILE A CA 1
ATOM 6087 C CA B ILE A 1 366 ? 1.91287 3.90770 -7.10167 0.483 8.85139 366 ILE A CA 1
ATOM 6088 C C A ILE A 1 366 ? 2.71548 5.12017 -6.69138 0.517 9.54187 366 ILE A C 1
ATOM 6089 C C B ILE A 1 366 ? 2.75537 5.09754 -6.65726 0.483 12.19102 366 ILE A C 1
ATOM 6090 O O A ILE A 1 366 ? 2.40831 5.70143 -5.64357 0.517 9.84505 366 ILE A O 1
ATOM 6091 O O B ILE A 1 366 ? 2.54689 5.61429 -5.55355 0.483 11.99318 366 ILE A O 1
ATOM 6122 N N . GLN A 1 367 ? 3.69181 5.57354 -7.48892 1.000 10.65802 367 GLN A N 1
ATOM 6123 C CA . GLN A 1 367 ? 4.39488 6.80829 -7.15063 1.000 9.56341 367 GLN A CA 1
ATOM 6124 C C . GLN A 1 367 ? 3.46685 8.00594 -7.28079 1.000 9.31138 367 GLN A C 1
ATOM 6125 O O . GLN A 1 367 ? 3.39382 8.85122 -6.38069 1.000 11.21582 367 GLN A O 1
ATOM 6140 N N . ARG A 1 368 ? 2.73000 8.08788 -8.39095 1.000 8.55004 368 ARG A N 1
ATOM 6141 C CA . ARG A 1 368 ? 1.73884 9.15396 -8.54000 1.000 8.72572 368 ARG A CA 1
ATOM 6142 C C . ARG A 1 368 ? 0.71224 9.14350 -7.41328 1.000 8.04578 368 ARG A C 1
ATOM 6143 O O . ARG A 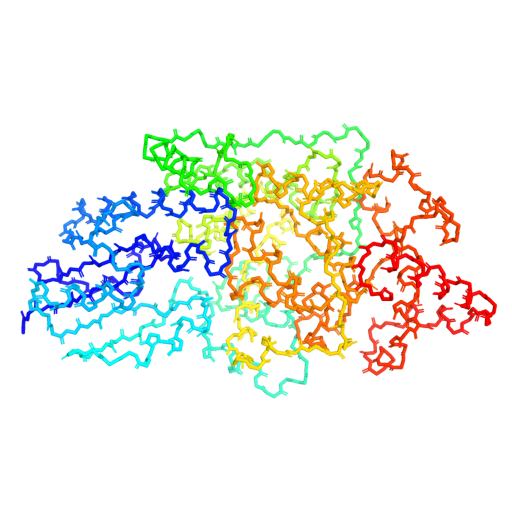1 368 ? 0.24218 10.20289 -6.96674 1.000 8.70110 368 ARG A O 1
ATOM 6164 N N . LEU A 1 369 ? 0.26741 7.95261 -7.01042 1.000 8.09711 369 LEU A N 1
ATOM 6165 C CA . LEU A 1 369 ? -0.81163 7.80717 -6.04278 1.000 8.67956 369 LEU A CA 1
ATOM 6166 C C . LEU A 1 369 ? -0.33534 8.01062 -4.61362 1.000 10.65182 369 LEU A C 1
ATOM 6167 O O . LEU A 1 369 ? -0.91430 8.81274 -3.86575 1.000 10.44226 369 LEU A O 1
ATOM 6183 N N . MET A 1 370 ? 0.71779 7.29487 -4.21708 1.000 9.22018 370 MET A N 1
ATOM 6184 C CA . MET A 1 370 ? 1.03790 7.14601 -2.79900 1.000 10.97610 370 MET A CA 1
ATOM 6185 C C . MET A 1 370 ? 2.16957 8.05715 -2.32605 1.000 9.45018 370 MET A C 1
ATOM 6186 O O . MET A 1 370 ? 2.35040 8.20058 -1.10289 1.000 10.91687 370 MET A O 1
ATOM 6200 N N . VAL A 1 371 ? 2.91927 8.67677 -3.25023 1.000 9.88051 371 VAL A N 1
ATOM 6201 C CA . VAL A 1 371 ? 3.95429 9.64030 -2.87391 1.000 9.40035 371 VAL A CA 1
ATOM 6202 C C . VAL A 1 371 ? 3.39936 11.04506 -3.09904 1.000 9.37219 371 VAL A C 1
ATOM 6203 O O . VAL A 1 371 ? 2.94691 11.68533 -2.13997 1.000 11.31635 371 VAL A O 1
ATOM 6216 N N . THR A 1 372 ? 3.38081 11.54051 -4.34390 1.000 9.35348 372 THR A N 1
ATOM 6217 C CA . THR A 1 372 ? 3.03157 12.94938 -4.55192 1.000 9.07700 372 THR A CA 1
ATOM 6218 C C . THR A 1 372 ? 1.53214 13.20415 -4.43278 1.000 10.08596 372 THR A C 1
ATOM 6219 O O . THR A 1 372 ? 1.12867 14.29990 -4.02176 1.000 10.45758 372 THR A O 1
ATOM 6230 N N . GLY A 1 373 ? 0.71020 12.19663 -4.70206 1.000 9.12886 373 GLY A N 1
ATOM 6231 C CA . GLY A 1 373 ? -0.72899 12.36295 -4.60924 1.000 9.02033 373 GLY A CA 1
ATOM 6232 C C . GLY A 1 373 ? -1.19563 12.38801 -3.16840 1.000 10.08127 373 GLY A C 1
ATOM 6233 O O . GLY A 1 373 ? -1.78541 13.36250 -2.68977 1.000 10.57251 373 GLY A O 1
ATOM 6237 N N . ASN A 1 374 ? -0.89163 11.30059 -2.45797 1.000 10.32915 374 ASN A N 1
ATOM 6238 C CA . ASN A 1 374 ? -1.09538 11.21051 -1.00971 1.000 11.95788 374 ASN A CA 1
ATOM 6239 C C . ASN A 1 374 ? -0.55942 12.44333 -0.28088 1.000 11.47832 374 ASN A C 1
ATOM 6240 O O . ASN A 1 374 ? -1.27665 13.05362 0.51887 1.000 11.86003 374 ASN A O 1
ATOM 6251 N N . LEU A 1 375 ? 0.67502 12.86515 -0.57482 1.000 10.55012 375 LEU A N 1
ATOM 6252 C CA . LEU A 1 375 ? 1.22259 14.03394 0.12074 1.000 10.56158 375 LEU A CA 1
ATOM 6253 C C . LEU A 1 375 ? 0.35661 15.27638 -0.08254 1.000 12.00131 375 LEU A C 1
ATOM 6254 O O . LEU A 1 375 ? 0.06164 16.00756 0.86711 1.000 12.45226 375 LEU A O 1
ATOM 6270 N N . ALA A 1 376 ? -0.03335 15.55045 -1.32727 1.000 10.27164 376 ALA A N 1
ATOM 6271 C CA . ALA A 1 376 ? -0.87263 16.71872 -1.58528 1.000 12.64177 376 ALA A CA 1
ATOM 6272 C C . ALA A 1 376 ? -2.18620 16.63585 -0.81818 1.000 12.52109 376 ALA A C 1
ATOM 6273 O O . ALA A 1 376 ? -2.67679 17.64358 -0.29484 1.000 12.10693 376 ALA A O 1
ATOM 6280 N N . MET A 1 377 ? -2.78150 15.44835 -0.76118 1.000 11.64515 377 MET A N 1
ATOM 6281 C CA . MET A 1 377 ? -4.02594 15.28370 -0.02025 1.000 11.19443 377 MET A CA 1
ATOM 6282 C C . MET A 1 377 ? -3.79631 15.53985 1.47247 1.000 13.43495 377 MET A C 1
ATOM 6283 O O . MET A 1 377 ? -4.56006 16.28116 2.11859 1.000 14.92178 377 MET A O 1
ATOM 6297 N N . LEU A 1 378 ? -2.71721 14.96906 2.03350 1.000 13.21196 378 LEU A N 1
ATOM 6298 C CA . LEU A 1 378 ? -2.46289 15.14090 3.46571 1.000 13.70901 378 LEU A CA 1
ATOM 6299 C C . LEU A 1 378 ? -2.18822 16.60042 3.80125 1.000 14.10433 378 LEU A C 1
ATOM 6300 O O . LEU A 1 378 ? -2.54862 17.08549 4.89119 1.000 14.24980 378 LEU A O 1
ATOM 6316 N N . LEU A 1 379 ? -1.48862 17.30108 2.90993 1.000 13.74534 379 LEU A N 1
ATOM 6317 C CA . LEU A 1 379 ? -1.21129 18.71655 3.10604 1.000 12.25202 379 LEU A CA 1
ATOM 6318 C C . LEU A 1 379 ? -2.44874 19.58500 2.95754 1.000 15.93339 379 LEU A C 1
ATOM 6319 O O . LEU A 1 379 ? -2.45537 20.72488 3.43959 1.000 18.08904 379 LEU A O 1
ATOM 6335 N N . GLY A 1 380 ? -3.47542 19.10399 2.27843 1.000 13.64797 380 GLY A N 1
ATOM 6336 C CA . GLY A 1 380 ? -4.63521 19.93757 2.02186 1.000 14.58676 380 GLY A CA 1
ATOM 6337 C C . GLY A 1 380 ? -4.43592 20.93316 0.89807 1.000 12.68562 380 GLY A C 1
ATOM 6338 O O . GLY A 1 380 ? -4.96639 22.04521 0.95326 1.000 14.35818 380 GLY A O 1
ATOM 6342 N N . VAL A 1 381 ? -3.68233 20.55509 -0.13637 1.000 14.47385 381 VAL A N 1
ATOM 6343 C CA . VAL A 1 381 ? -3.47881 21.42753 -1.28426 1.000 13.27918 381 VAL A CA 1
ATOM 6344 C C . VAL A 1 381 ? -4.78780 21.51655 -2.06492 1.000 12.24722 381 VAL A C 1
ATOM 6345 O O . VAL A 1 381 ? -5.46683 20.50476 -2.29462 1.000 14.37307 381 VAL A O 1
ATOM 6358 N N . HIS A 1 382 ? -5.13529 22.73253 -2.48861 1.000 12.92351 382 HIS A N 1
ATOM 6359 C CA . HIS A 1 382 ? -6.35534 22.95161 -3.25651 1.000 13.68128 382 HIS A CA 1
ATOM 6360 C C . HIS A 1 382 ? -6.35295 22.06977 -4.50369 1.000 12.88311 382 HIS A C 1
ATOM 6361 O O . HIS A 1 382 ? -5.34460 22.00565 -5.21614 1.000 12.66331 382 HIS A O 1
ATOM 6375 N N . PRO A 1 383 ? -7.46271 21.41379 -4.82727 1.000 12.49728 383 PRO A N 1
ATOM 6376 C CA . PRO A 1 383 ? -7.42196 20.45469 -5.94547 1.000 10.32862 383 PRO A CA 1
ATOM 6377 C C . PRO A 1 383 ? -7.08411 21.06262 -7.29857 1.000 12.22413 383 PRO A C 1
ATOM 6378 O O . PRO A 1 383 ? -6.55532 20.35480 -8.16979 1.000 10.93576 383 PRO A O 1
ATOM 6389 N N . ASP A 1 384 ? -7.36643 22.34119 -7.53128 1.000 11.77977 384 ASP A N 1
ATOM 6390 C CA . ASP A 1 384 ? -6.98891 22.92490 -8.81454 1.000 14.45639 384 ASP A CA 1
ATOM 6391 C C . ASP A 1 384 ? -5.47587 22.92279 -8.99142 1.000 11.98764 384 ASP A C 1
ATOM 6392 O O . ASP A 1 384 ? -4.96617 22.73182 -10.10463 1.000 12.83577 384 ASP A O 1
ATOM 6401 N N . ALA A 1 385 ? -4.74025 23.20065 -7.91003 1.000 10.96393 385 ALA A N 1
ATOM 6402 C CA . ALA A 1 385 ? -3.28174 23.22886 -7.99234 1.000 10.25563 385 ALA A CA 1
ATOM 6403 C C . ALA A 1 385 ? -2.71900 21.83703 -8.19136 1.000 11.46499 385 ALA A C 1
ATOM 6404 O O . ALA A 1 385 ? -1.69252 21.67100 -8.86911 1.000 13.93480 385 ALA A O 1
ATOM 6411 N N . VAL A 1 386 ? -3.37536 20.82119 -7.61674 1.000 11.55506 386 VAL A N 1
ATOM 6412 C CA . VAL A 1 386 ? -2.90675 19.45004 -7.80295 1.000 9.89752 386 VAL A CA 1
ATOM 6413 C C . VAL A 1 386 ? -3.15352 19.00137 -9.23529 1.000 10.16193 386 VAL A C 1
ATOM 6414 O O . VAL A 1 386 ? -2.28436 18.39301 -9.86764 1.000 10.19740 386 VAL A O 1
ATOM 6427 N N . ASP A 1 387 ? -4.35180 19.28025 -9.76365 1.000 10.27489 387 ASP A N 1
ATOM 6428 C CA . ASP A 1 387 ? -4.64380 18.95912 -11.16305 1.000 10.91135 387 ASP A CA 1
ATOM 6429 C C . ASP A 1 387 ? -3.65191 19.64431 -12.09562 1.000 10.67477 387 ASP A C 1
ATOM 6430 O O . ASP A 1 387 ? -3.18982 19.04181 -13.07065 1.000 11.36253 387 ASP A O 1
ATOM 6439 N N A ASP A 1 388 ? -3.34414 20.91168 -11.84410 0.449 11.17687 388 ASP A N 1
ATOM 6440 N N B ASP A 1 388 ? -3.29266 20.90131 -11.78973 0.551 13.99975 388 ASP A N 1
ATOM 6441 C CA A ASP A 1 388 ? -2.39672 21.59627 -12.71376 0.449 14.86168 388 ASP A CA 1
ATOM 6442 C CA B ASP A 1 388 ? -2.40542 21.66653 -12.66421 0.551 12.64723 388 ASP A CA 1
ATOM 6443 C C A ASP A 1 388 ? -1.08118 20.82999 -12.79038 0.449 17.63883 388 ASP A C 1
ATOM 6444 C C B ASP A 1 388 ? -0.99107 21.09441 -12.70100 0.551 11.13436 388 ASP A C 1
ATOM 6445 O O A ASP A 1 388 ? -0.54280 20.59106 -13.88195 0.449 8.16834 388 ASP A O 1
ATOM 6446 O O B ASP A 1 388 ? -0.26787 21.31540 -13.67787 0.551 20.89912 388 ASP A O 1
ATOM 6463 N N . TRP A 1 389 ? -0.55900 20.40467 -11.63838 1.000 8.87691 389 TRP A N 1
ATOM 6464 C CA . TRP A 1 389 ? 0.73226 19.71578 -11.64534 1.000 8.45930 389 TRP A CA 1
ATOM 6465 C C . TRP A 1 389 ? 0.66507 18.43853 -12.47684 1.000 10.14270 389 TRP A C 1
ATOM 6466 O O . TRP A 1 389 ? 1.51954 18.19900 -13.34764 1.000 9.81828 389 TRP A O 1
ATOM 6488 N N . TYR A 1 390 ? -0.32513 17.58310 -12.20344 1.000 9.61932 390 TYR A N 1
ATOM 6489 C CA . TYR A 1 390 ? -0.42050 16.32087 -12.92575 1.000 8.19444 390 TYR A CA 1
ATOM 6490 C C . TYR A 1 390 ? -0.68854 16.51914 -14.41455 1.000 8.74215 390 TYR A C 1
ATOM 6491 O O . TYR A 1 390 ? -0.30862 15.66031 -15.21404 1.000 9.31281 390 TYR A O 1
ATOM 6509 N N . MET A 1 391 ? -1.37341 17.59855 -14.79866 1.000 8.88897 391 MET A N 1
ATOM 6510 C CA . MET A 1 391 ? -1.61219 17.87802 -16.21587 1.000 8.73790 391 MET A CA 1
ATOM 6511 C C . MET A 1 391 ? -0.33257 18.33310 -16.92262 1.000 10.76722 391 MET A C 1
ATOM 6512 O O . MET A 1 391 ? -0.21242 18.17591 -18.14510 1.000 11.74080 391 MET A O 1
ATOM 6526 N N . VAL A 1 392 ? 0.62065 18.91346 -16.19164 1.000 8.44891 392 VAL A N 1
ATOM 6527 C CA . VAL A 1 392 ? 1.84291 19.43153 -16.80278 1.000 9.06428 392 VAL A CA 1
ATOM 6528 C C . VAL A 1 392 ? 2.93092 18.37603 -16.90481 1.000 9.75633 392 VAL A C 1
ATOM 6529 O O . VAL A 1 392 ? 3.59463 18.25877 -17.94485 1.000 9.57824 392 VAL A O 1
ATOM 6542 N N . VAL A 1 393 ? 3.18883 17.62148 -15.83472 1.000 7.36007 393 VAL A N 1
ATOM 6543 C CA . VAL A 1 393 ? 4.51179 17.00459 -15.71793 1.000 7.63140 393 VAL A CA 1
ATOM 6544 C C . VAL A 1 393 ? 4.61574 15.61684 -16.33709 1.000 8.67684 393 VAL A C 1
ATOM 6545 O O . VAL A 1 393 ? 5.73460 15.10437 -16.46387 1.000 9.33815 393 VAL A O 1
ATOM 6558 N N . PHE A 1 394 ? 3.50867 15.01372 -16.77763 1.000 7.57484 394 PHE A N 1
ATOM 6559 C CA . PHE A 1 394 ? 3.51999 13.66046 -17.32475 1.000 6.68763 394 PHE A CA 1
ATOM 6560 C C . PHE A 1 394 ? 3.05467 13.68481 -18.77315 1.000 8.41387 394 PHE A C 1
ATOM 6561 O O . PHE A 1 394 ? 2.09865 14.38457 -19.11661 1.000 10.25130 394 PHE A O 1
ATOM 6578 N N . ALA A 1 395 ? 3.72730 12.89338 -19.61693 1.000 7.56899 395 ALA A N 1
ATOM 6579 C CA . ALA A 1 395 ? 3.45400 12.92893 -21.04769 1.000 9.08625 395 ALA A CA 1
ATOM 6580 C C . ALA A 1 395 ? 2.23145 12.12206 -21.46888 1.000 11.16392 395 ALA A C 1
ATOM 6581 O O . ALA A 1 395 ? 1.93240 12.09290 -22.66799 1.000 12.68486 395 ALA A O 1
ATOM 6588 N N . ASP A 1 396 ? 1.52298 11.47303 -20.53849 1.000 7.88127 396 ASP A N 1
ATOM 6589 C CA . ASP A 1 396 ? 0.26000 10.79869 -20.81596 1.000 9.21543 396 ASP A CA 1
ATOM 6590 C C . ASP A 1 396 ? -0.94693 11.60160 -20.32696 1.000 7.56483 396 ASP A C 1
ATOM 6591 O O . ASP A 1 396 ? -2.07332 11.07825 -20.32827 1.000 8.50202 396 ASP A O 1
ATOM 6600 N N . ALA A 1 397 ? -0.76307 12.87011 -19.97439 1.000 6.94583 397 ALA A N 1
ATOM 6601 C CA . ALA A 1 397 ? -1.79979 13.61583 -19.27240 1.000 7.27527 397 ALA A CA 1
ATOM 6602 C C . ALA A 1 397 ? -2.80510 14.24602 -20.23528 1.000 8.03779 397 ALA A C 1
ATOM 6603 O O . ALA A 1 397 ? -2.44895 15.09247 -21.07083 1.000 9.06718 397 ALA A O 1
ATOM 6610 N N . TYR A 1 398 ? -4.06674 13.85267 -20.07889 1.000 7.21999 398 TYR A N 1
ATOM 6611 C CA . TYR A 1 398 ? -5.26126 14.40697 -20.71393 1.000 8.76145 398 TYR A CA 1
ATOM 6612 C C . TYR A 1 398 ? -6.32440 14.45582 -19.62496 1.000 8.79300 398 TYR A C 1
ATOM 6613 O O . TYR A 1 398 ? -6.36652 13.57755 -18.75142 1.000 8.81760 398 TYR A O 1
ATOM 6631 N N . GLU A 1 399 ? -7.19706 15.46333 -19.66873 1.000 9.66444 399 GLU A N 1
ATOM 6632 C CA . GLU A 1 399 ? -8.02952 15.71144 -18.49595 1.000 8.82063 399 GLU A CA 1
ATOM 6633 C C . GLU A 1 399 ? -8.93132 14.52034 -18.15512 1.000 9.17358 399 GLU A C 1
ATOM 6634 O O . GLU A 1 399 ? -9.15666 14.22885 -16.97828 1.000 9.39307 399 GLU A O 1
ATOM 6646 N N . TRP A 1 400 ? -9.45030 13.81102 -19.16358 1.000 8.29165 400 TRP A N 1
ATOM 6647 C CA . TRP A 1 400 ? -10.40855 12.74223 -18.89697 1.000 8.48732 400 TRP A CA 1
ATOM 6648 C C . TRP A 1 400 ? -9.82099 11.64285 -18.03141 1.000 8.82644 400 TRP A C 1
ATOM 6649 O O . TRP A 1 400 ? -10.57576 10.92963 -17.35471 1.000 8.89180 400 TRP A O 1
ATOM 6670 N N . VAL A 1 401 ? -8.49991 11.44865 -18.06786 1.000 8.48504 401 VAL A N 1
ATOM 6671 C CA . VAL A 1 401 ? -7.84264 10.40771 -17.28965 1.000 6.65876 401 VAL A CA 1
ATOM 6672 C C . VAL A 1 401 ? -7.10188 10.99144 -16.08707 1.000 9.34298 401 VAL A C 1
ATOM 6673 O O . VAL A 1 401 ? -7.16456 10.43088 -14.98991 1.000 8.32987 401 VAL A O 1
ATOM 6686 N N . GLU A 1 402 ? -6.45328 12.14806 -16.25083 1.000 7.59912 402 GLU A N 1
ATOM 6687 C CA . GLU A 1 402 ? -5.80209 12.80071 -15.12357 1.000 7.03766 402 GLU A CA 1
ATOM 6688 C C . GLU A 1 402 ? -6.78775 13.11558 -14.00398 1.000 7.56570 402 GLU A C 1
ATOM 6689 O O . GLU A 1 402 ? -6.50538 12.86743 -12.81651 1.000 8.41100 402 GLU A O 1
ATOM 6701 N N . MET A 1 403 ? -7.90352 13.75539 -14.33469 1.000 8.21835 403 MET A N 1
ATOM 6702 C CA . MET A 1 403 ? -8.73637 14.32139 -13.26821 1.000 8.30603 403 MET A CA 1
ATOM 6703 C C . MET A 1 403 ? -9.36366 13.26789 -12.36377 1.000 7.94337 403 MET A C 1
ATOM 6704 O O . MET A 1 403 ? -9.26824 13.40773 -11.13097 1.000 9.06811 403 MET A O 1
ATOM 6718 N N . PRO A 1 404 ? -9.97873 12.19846 -12.87296 1.000 7.79732 404 PRO A N 1
ATOM 6719 C CA . PRO A 1 404 ? -10.54012 11.21092 -11.93506 1.000 8.47805 404 PRO A CA 1
ATOM 6720 C C . PRO A 1 404 ? -9.47106 10.48691 -11.13139 1.000 9.22965 404 PRO A C 1
ATOM 6721 O O . PRO A 1 404 ? -9.75213 10.07873 -9.99453 1.000 10.06585 404 PRO A O 1
ATOM 6732 N N . ASN A 1 405 ? -8.25401 10.34213 -11.66455 1.000 7.61966 405 ASN A N 1
ATOM 6733 C CA . ASN A 1 405 ? -7.16975 9.71927 -10.90270 1.000 7.61194 405 ASN A CA 1
ATOM 6734 C C . ASN A 1 405 ? -6.61625 10.64206 -9.83725 1.000 9.04993 405 ASN A C 1
ATOM 6735 O O . ASN A 1 405 ? -6.07922 10.17854 -8.83195 1.000 9.74073 405 ASN A O 1
ATOM 6746 N N . THR A 1 406 ? -6.70389 11.95516 -10.05225 1.000 7.95288 406 THR A N 1
ATOM 6747 C CA . THR A 1 406 ? -6.04345 12.92317 -9.18458 1.000 8.87307 406 THR A CA 1
ATOM 6748 C C . THR A 1 406 ? -7.03020 13.55852 -8.21390 1.000 10.46853 406 THR A C 1
ATOM 6749 O O . THR A 1 406 ? -6.91028 13.41363 -6.99452 1.000 11.08029 406 THR A O 1
ATOM 6760 N N . ARG A 1 407 ? -8.01408 14.27624 -8.74630 1.000 10.00237 407 ARG A N 1
ATOM 6761 C CA . ARG A 1 407 ? -9.08663 14.82678 -7.92031 1.000 10.27301 407 ARG A CA 1
ATOM 6762 C C . ARG A 1 407 ? -9.88827 13.72440 -7.24574 1.000 9.78527 407 ARG A C 1
ATOM 6763 O O . ARG A 1 407 ? -10.49911 13.94970 -6.18866 1.000 11.58923 407 ARG A O 1
ATOM 6784 N N . GLY A 1 408 ? -9.92294 12.53435 -7.83682 1.000 10.18824 408 GLY A N 1
ATOM 6785 C CA . GLY A 1 408 ? -10.63581 11.39972 -7.29360 1.000 9.89348 408 GLY A CA 1
ATOM 6786 C C . GLY A 1 408 ? -9.69983 10.48999 -6.52363 1.000 12.07468 408 GLY A C 1
ATOM 6787 O O . GLY A 1 408 ? -9.55617 10.62918 -5.29803 1.000 11.66368 408 GLY A O 1
ATOM 6791 N N . MET A 1 409 ? -9.04615 9.53732 -7.20502 1.000 10.58677 409 MET A N 1
ATOM 6792 C CA . MET A 1 409 ? -8.39457 8.43171 -6.49033 1.000 8.69266 409 MET A CA 1
ATOM 6793 C C . MET A 1 409 ? -7.32603 8.93836 -5.52362 1.000 9.46703 409 MET A C 1
ATOM 6794 O O . MET A 1 409 ? -7.28892 8.53849 -4.34339 1.000 12.03469 409 MET A O 1
ATOM 6808 N N . ALA A 1 410 ? -6.46915 9.85684 -5.97931 1.000 10.90003 410 ALA A N 1
ATOM 6809 C CA . ALA A 1 410 ? -5.30056 10.19958 -5.18380 1.000 10.13006 410 ALA A CA 1
ATOM 6810 C C . ALA A 1 410 ? -5.56958 11.21706 -4.08007 1.000 12.22257 410 ALA A C 1
ATOM 6811 O O . ALA A 1 410 ? -4.82114 11.22843 -3.10021 1.000 13.65607 410 ALA A O 1
ATOM 6818 N N . THR A 1 411 ? -6.61765 12.04157 -4.17395 1.000 11.66393 411 THR A N 1
ATOM 6819 C CA . THR A 1 411 ? -6.80044 13.08353 -3.16127 1.000 12.47913 411 THR A CA 1
ATOM 6820 C C . THR A 1 411 ? -8.17179 13.14262 -2.52143 1.000 11.29643 411 THR A C 1
ATOM 6821 O O . THR A 1 411 ? -8.36133 13.95414 -1.59771 1.000 13.58983 411 THR A O 1
ATOM 6832 N N . PHE A 1 412 ? -9.13737 12.34252 -2.97855 1.000 11.73231 412 PHE A N 1
ATOM 6833 C CA . PHE A 1 412 ? -10.44835 12.24483 -2.34173 1.000 15.25923 412 PHE A CA 1
ATOM 6834 C C . PHE A 1 412 ? -11.22026 13.55803 -2.40311 1.000 14.98985 412 PHE A C 1
ATOM 6835 O O . PHE A 1 412 ? -12.23110 13.71196 -1.71013 1.000 15.38388 412 PHE A O 1
ATOM 6852 N N . ALA A 1 413 ? -10.82071 14.48215 -3.28618 1.000 12.91628 413 ALA A N 1
ATOM 6853 C CA . ALA A 1 413 ? -11.57833 15.71795 -3.48437 1.000 12.82380 413 ALA A CA 1
ATOM 6854 C C . ALA A 1 413 ? -12.95469 15.46754 -4.09179 1.000 14.25581 413 ALA A C 1
ATOM 6855 O O . ALA A 1 413 ? -13.85392 16.31989 -3.95377 1.000 15.94437 413 ALA A O 1
ATOM 6862 N N . ASP A 1 414 ? -13.15532 14.32140 -4.73736 1.000 12.88675 414 ASP A N 1
ATOM 6863 C CA . ASP A 1 414 ? -14.47165 13.94855 -5.23245 1.000 14.29941 414 ASP A CA 1
ATOM 6864 C C . ASP A 1 414 ? -15.28680 13.20723 -4.18060 1.000 14.86880 414 ASP A C 1
ATOM 6865 O O . ASP A 1 414 ? -16.40123 12.76067 -4.47459 1.000 17.14755 414 ASP A O 1
ATOM 6874 N N . GLY A 1 415 ? -14.78102 13.10697 -2.95086 1.000 15.52163 415 GLY A N 1
ATOM 6875 C CA . GLY A 1 415 ? -15.52762 12.47844 -1.87529 1.000 15.52189 415 GLY A CA 1
ATOM 6876 C C . GLY A 1 415 ? -15.65606 10.97515 -1.97213 1.000 18.92994 415 GLY A C 1
ATOM 6877 O O . GLY A 1 415 ? -16.46523 10.38469 -1.23448 1.000 18.47297 415 GLY A O 1
ATOM 6881 N N . GLY A 1 416 ? -14.89562 10.34027 -2.86077 1.000 14.17978 416 GLY A N 1
ATOM 6882 C CA . GLY A 1 416 ? -14.87143 8.89782 -2.97042 1.000 14.68026 416 GLY A CA 1
ATOM 6883 C C . GLY A 1 416 ? -15.54937 8.32367 -4.19256 1.000 14.16572 416 GLY A C 1
ATOM 6884 O O . GLY A 1 416 ? -15.63716 7.09534 -4.30192 1.000 15.32368 416 GLY A O 1
ATOM 6888 N N . ILE A 1 417 ? -16.00741 9.15793 -5.12538 1.000 12.44919 417 ILE A N 1
ATOM 6889 C CA . ILE A 1 417 ? -16.69834 8.63407 -6.30556 1.000 11.95989 417 ILE A CA 1
ATOM 6890 C C . ILE A 1 417 ? -15.84249 7.59373 -7.02196 1.000 13.13887 417 ILE A C 1
ATOM 6891 O O . ILE A 1 417 ? -16.32199 6.49835 -7.36236 1.000 13.80723 417 ILE A O 1
ATOM 6907 N N . VAL A 1 418 ? -14.56753 7.91754 -7.27658 1.000 12.69851 418 VAL A N 1
ATOM 6908 C CA . VAL A 1 418 ? -13.70584 7.02663 -8.04425 1.000 10.33662 418 VAL A CA 1
ATOM 6909 C C . VAL A 1 418 ? -13.13562 5.91326 -7.17521 1.000 9.94175 418 VAL A C 1
ATOM 6910 O O . VAL A 1 418 ? -13.09758 4.74210 -7.57975 1.000 12.44916 418 VAL A O 1
ATOM 6923 N N . GLY A 1 419 ? -12.64814 6.27776 -5.98653 1.000 12.89936 419 GLY A N 1
ATOM 6924 C CA . GLY A 1 419 ? -11.79201 5.41751 -5.20208 1.000 15.16653 419 GLY A CA 1
ATOM 6925 C C . GLY A 1 419 ? -12.41799 4.79772 -3.97368 1.000 14.20123 419 GLY A C 1
ATOM 6926 O O . GLY A 1 419 ? -11.79333 3.93009 -3.36001 1.000 21.86252 419 GLY A O 1
ATOM 6930 N N . SER A 1 420 ? -13.59750 5.28312 -3.56792 1.000 15.66700 420 SER A N 1
ATOM 6931 C CA . SER A 1 420 ? -14.39132 4.77954 -2.44490 1.000 17.30234 420 SER A CA 1
ATOM 6932 C C . SER A 1 420 ? -13.85229 5.20447 -1.08350 1.000 20.80373 420 SER A C 1
ATOM 6933 O O . SER A 1 420 ? -14.62692 5.36908 -0.13870 1.000 27.19893 420 SER A O 1
ATOM 6941 N N . LYS A 1 421 ? -12.54247 5.38742 -0.96347 1.000 16.55325 421 LYS A N 1
ATOM 6942 C CA . LYS A 1 421 ? -11.92046 5.78035 0.29508 1.000 19.08192 421 LYS A CA 1
ATOM 6943 C C . LYS A 1 421 ? -10.68416 6.59715 -0.03218 1.000 17.75996 421 LYS A C 1
ATOM 6944 O O . LYS A 1 421 ? -10.14406 6.48097 -1.14225 1.000 16.57001 421 LYS A O 1
ATOM 6963 N N . PRO A 1 422 ? -10.18444 7.39773 0.91386 1.000 15.93704 422 PRO A N 1
ATOM 6964 C CA . PRO A 1 422 ? -8.87278 8.03137 0.70837 1.000 14.74477 422 PRO A CA 1
ATOM 6965 C C . PRO A 1 422 ? -7.75865 7.00093 0.76348 1.000 20.55773 422 PRO A C 1
ATOM 6966 O O . PRO A 1 422 ? -7.77888 6.09751 1.60158 1.000 21.63729 422 PRO A O 1
ATOM 6977 N N . TYR A 1 423 ? -6.76731 7.15655 -0.11625 1.000 15.62707 423 TYR A N 1
ATOM 6978 C CA . TYR A 1 423 ? -5.55482 6.33020 -0.12114 1.000 17.01377 423 TYR A CA 1
ATOM 6979 C C . TYR A 1 423 ? -4.44743 6.99402 0.69070 1.000 18.11581 423 TYR A C 1
ATOM 6980 O O . TYR A 1 423 ? -3.28059 7.08080 0.30296 1.000 19.28264 423 TYR A O 1
ATOM 6998 N N . ALA A 1 424 ? -4.84538 7.51114 1.84721 1.000 16.20196 424 ALA A N 1
ATOM 6999 C CA . ALA A 1 424 ? -3.91947 8.12265 2.78558 1.000 16.76382 424 ALA A CA 1
ATOM 7000 C C . ALA A 1 424 ? -2.96625 7.09532 3.37881 1.000 17.83895 424 ALA A C 1
ATOM 7001 O O . ALA A 1 424 ? -3.36415 5.97850 3.73648 1.000 17.60195 424 ALA A O 1
ATOM 7008 N N . ALA A 1 425 ? -1.70886 7.49174 3.52395 1.000 15.24138 425 ALA A N 1
ATOM 7009 C CA . ALA A 1 425 ? -0.70507 6.62646 4.11533 1.000 14.71078 425 ALA A CA 1
ATOM 7010 C C . ALA A 1 425 ? 0.39709 7.44245 4.76639 1.000 17.21617 425 ALA A C 1
ATOM 7011 O O . ALA A 1 425 ? 0.72155 8.55634 4.33208 1.000 15.39769 425 ALA A O 1
ATOM 7018 N N . SER A 1 426 ? 0.96149 6.86942 5.82613 1.000 16.65371 426 SER A N 1
ATOM 7019 C CA . SER A 1 426 ? 2.12742 7.43058 6.48139 1.000 14.98049 426 SER A CA 1
ATOM 7020 C C . SER A 1 426 ? 3.40084 6.96448 5.78155 1.000 15.68697 426 SER A C 1
ATOM 7021 O O . SER A 1 426 ? 3.37284 6.21983 4.79223 1.000 17.13135 426 SER A O 1
ATOM 7029 N N . GLY A 1 427 ? 4.53818 7.40675 6.31082 1.000 15.40673 427 GLY A N 1
ATOM 7030 C CA . GLY A 1 427 ? 5.81845 6.96882 5.78462 1.000 16.14595 427 GLY A CA 1
ATOM 7031 C C . GLY A 1 427 ? 6.03560 5.47616 5.90066 1.000 16.50004 427 GLY A C 1
ATOM 7032 O O . GLY A 1 427 ? 6.81491 4.91012 5.13022 1.000 17.86857 427 GLY A O 1
ATOM 7036 N N . ALA A 1 428 ? 5.34948 4.81627 6.84043 1.000 17.85760 428 ALA A N 1
ATOM 7037 C CA . ALA A 1 428 ? 5.49796 3.37012 6.97482 1.000 18.68901 428 ALA A CA 1
ATOM 7038 C C . ALA A 1 428 ? 5.12928 2.63770 5.69250 1.000 16.55655 428 ALA A C 1
ATOM 7039 O O . ALA A 1 428 ? 5.73084 1.60796 5.37051 1.000 18.79238 428 ALA A O 1
ATOM 7046 N N . TYR A 1 429 ? 4.14505 3.14464 4.94997 1.000 15.62942 429 TYR A N 1
ATOM 7047 C CA . TYR A 1 429 ? 3.77697 2.51747 3.69017 1.000 15.23175 429 TYR A CA 1
ATOM 7048 C C . TYR A 1 429 ? 4.90375 2.63321 2.68046 1.000 15.91794 429 TYR A C 1
ATOM 7049 O O . TYR A 1 429 ? 5.26983 1.65962 2.00954 1.000 15.70848 429 TYR A O 1
ATOM 7067 N N . ILE A 1 430 ? 5.42962 3.84809 2.52527 1.000 16.08621 430 ILE A N 1
ATOM 7068 C CA . ILE A 1 430 ? 6.52256 4.07474 1.58992 1.000 14.78228 430 ILE A CA 1
ATOM 7069 C C . ILE A 1 430 ? 7.74237 3.24168 1.98600 1.000 12.89548 430 ILE A C 1
ATOM 7070 O O . ILE A 1 430 ? 8.42206 2.67988 1.12179 1.000 15.00035 430 ILE A O 1
ATOM 7086 N N . ASP A 1 431 ? 8.01238 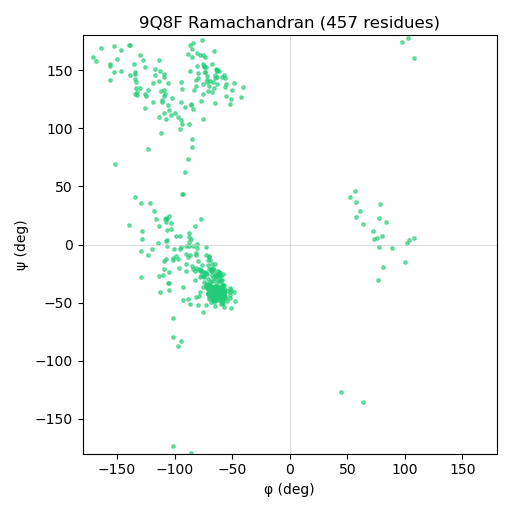3.11565 3.29086 1.000 14.02590 431 ASP A N 1
ATOM 7087 C CA . ASP A 1 431 ? 9.13564 2.29908 3.75379 1.000 14.93813 431 ASP A CA 1
ATOM 7088 C C . ASP A 1 431 ? 8.95190 0.83605 3.35920 1.000 15.17387 431 ASP A C 1
ATOM 7089 O O . ASP A 1 431 ? 9.89183 0.18971 2.87746 1.000 16.48095 431 ASP A O 1
ATOM 7098 N N . ARG A 1 432 ? 7.73290 0.31416 3.52442 1.000 15.41571 432 ARG A N 1
ATOM 7099 C CA . ARG A 1 432 ? 7.43163 -1.07779 3.19883 1.000 15.28731 432 ARG A CA 1
ATOM 7100 C C . ARG A 1 432 ? 7.56112 -1.36288 1.70468 1.000 17.11183 432 ARG A C 1
ATOM 7101 O O . ARG A 1 432 ? 7.97512 -2.46245 1.30697 1.000 17.04121 432 ARG A O 1
ATOM 7122 N N . MET A 1 433 ? 7.20419 -0.39818 0.85804 1.000 13.12063 433 MET A N 1
ATOM 7123 C CA . MET A 1 433 ? 7.07369 -0.62523 -0.57389 1.000 12.98169 433 MET A CA 1
ATOM 7124 C C . MET A 1 433 ? 8.26767 -0.13335 -1.37949 1.000 16.95219 433 MET A C 1
ATOM 7125 O O . MET A 1 433 ? 8.28966 -0.32355 -2.60162 1.000 14.28308 433 MET A O 1
ATOM 7139 N N . SER A 1 434 ? 9.24962 0.50168 -0.73682 1.000 15.15212 434 SER A N 1
ATOM 7140 C CA . SER A 1 434 ? 10.34918 1.14795 -1.44223 1.000 15.43436 434 SER A CA 1
ATOM 7141 C C . SER A 1 434 ? 11.67920 0.93090 -0.72878 1.000 13.12976 434 SER A C 1
ATOM 7142 O O . SER A 1 434 ? 11.73750 0.47137 0.42001 1.000 16.66866 434 SER A O 1
ATOM 7150 N N . ASP A 1 435 ? 12.75539 1.35445 -1.40728 1.000 14.59910 435 ASP A N 1
ATOM 7151 C CA . ASP A 1 435 ? 14.08541 1.45574 -0.82132 1.000 13.95092 435 ASP A CA 1
ATOM 7152 C C . ASP A 1 435 ? 14.49873 2.90103 -0.52561 1.000 14.18939 435 ASP A C 1
ATOM 7153 O O . ASP A 1 435 ? 15.69515 3.19635 -0.43246 1.000 14.90180 435 ASP A O 1
ATOM 7162 N N . TYR A 1 436 ? 13.53447 3.80003 -0.34592 1.000 13.40690 436 TYR A N 1
ATOM 7163 C CA . TYR A 1 436 ? 13.85345 5.21268 -0.17452 1.000 13.54997 436 TYR A CA 1
ATOM 7164 C C . TYR A 1 436 ? 14.35680 5.55153 1.22565 1.000 15.65799 436 TYR A C 1
ATOM 7165 O O . TYR A 1 436 ? 15.25323 6.38903 1.36862 1.000 17.35282 436 TYR A O 1
ATOM 7183 N N 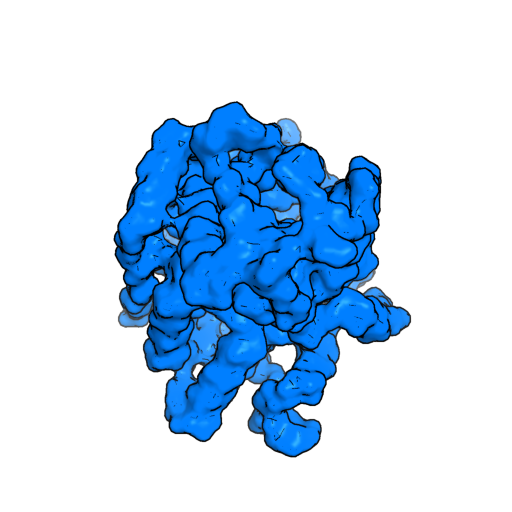. CYS A 1 437 ? 13.75339 4.97920 2.27509 1.000 15.11579 437 CYS A N 1
ATOM 7184 C CA . CYS A 1 437 ? 13.85307 5.60529 3.59071 1.000 14.43245 437 CYS A CA 1
ATOM 7185 C C . CYS A 1 437 ? 15.22276 5.42559 4.24753 1.000 21.84154 437 CYS A C 1
ATOM 7186 O O . CYS A 1 437 ? 15.61837 6.27136 5.06033 1.000 20.38138 437 CYS A O 1
ATOM 7193 N N . LYS A 1 438 ? 15.96139 4.35803 3.91743 1.000 23.73793 438 LYS A N 1
ATOM 7194 C CA . LYS A 1 438 ? 17.26944 4.15163 4.54325 1.000 23.81149 438 LYS A CA 1
ATOM 7195 C C . LYS A 1 438 ? 18.19280 5.33182 4.26916 1.000 27.93263 438 LYS A C 1
ATOM 7196 O O . LYS A 1 438 ? 18.89998 5.80169 5.16805 1.000 32.56641 438 LYS A O 1
ATOM 7215 N N . GLY A 1 439 ? 18.19201 5.82943 3.03998 1.000 25.17165 439 GLY A N 1
ATOM 7216 C CA . GLY A 1 439 ? 19.04108 6.92840 2.63847 1.000 30.47660 439 GLY A CA 1
ATOM 7217 C C . GLY A 1 439 ? 18.44410 8.29857 2.81225 1.000 38.35589 439 GLY A C 1
ATOM 7218 O O . GLY A 1 439 ? 19.10911 9.29991 2.53628 1.000 32.27732 439 GLY A O 1
ATOM 7222 N N . CYS A 1 440 ? 17.20510 8.37977 3.27707 1.000 20.10045 440 CYS A N 1
ATOM 7223 C CA . CYS A 1 440 ? 16.55002 9.66976 3.44055 1.000 18.47145 440 CYS A CA 1
ATOM 7224 C C . CYS A 1 440 ? 17.11493 10.41634 4.64760 1.000 20.59735 440 CYS A C 1
ATOM 7225 O O . CYS A 1 440 ? 17.50543 9.82037 5.65722 1.000 21.63299 440 CYS A O 1
ATOM 7232 N N . ARG A 1 441 ? 17.12072 11.74915 4.53994 1.000 17.84235 441 ARG A N 1
ATOM 7233 C CA . ARG A 1 441 ? 17.46026 12.61104 5.66467 1.000 22.07060 441 ARG A CA 1
ATOM 7234 C C . ARG A 1 441 ? 16.52872 12.39587 6.85304 1.000 23.35854 441 ARG A C 1
ATOM 7235 O O . ARG A 1 441 ? 16.95441 12.49644 8.00726 1.000 23.78254 441 ARG A O 1
ATOM 7256 N N . TYR A 1 442 ? 15.25317 12.13134 6.59381 1.000 20.06044 442 TYR A N 1
ATOM 7257 C CA . TYR A 1 442 ? 14.26266 11.98540 7.64392 1.000 19.35115 442 TYR A CA 1
ATOM 7258 C C . TYR A 1 442 ? 14.24578 10.56337 8.18861 1.000 22.00724 442 TYR A C 1
ATOM 7259 O O . TYR A 1 442 ? 14.68363 9.61139 7.53939 1.000 21.07289 442 TYR A O 1
ATOM 7277 N N . ASP A 1 443 ? 13.67531 10.42578 9.38020 1.000 21.48205 443 ASP A N 1
ATOM 7278 C CA . ASP A 1 443 ? 13.60468 9.15841 10.09726 1.000 20.93625 443 ASP A CA 1
ATOM 7279 C C . ASP A 1 443 ? 12.15400 8.66872 10.05381 1.000 19.57666 443 ASP A C 1
ATOM 7280 O O . ASP A 1 443 ? 11.27969 9.23085 10.72504 1.000 20.61762 443 ASP A O 1
ATOM 7289 N N . VAL A 1 444 ? 11.89668 7.62402 9.26014 1.000 21.53739 444 VAL A N 1
ATOM 7290 C CA . VAL A 1 444 ? 10.53249 7.12858 9.07066 1.000 21.42064 444 VAL A CA 1
ATOM 7291 C C . VAL A 1 444 ? 9.97810 6.46011 10.31816 1.000 20.36576 444 VAL A C 1
ATOM 7292 O O . VAL A 1 444 ? 8.77314 6.18846 10.39091 1.000 21.96617 444 VAL A O 1
ATOM 7305 N N . LYS A 1 445 ? 10.81787 6.22649 11.31813 1.000 21.98960 445 LYS A N 1
ATOM 7306 C CA . LYS A 1 445 ? 10.35635 5.67903 12.58496 1.000 28.47931 445 LYS A CA 1
ATOM 7307 C C . LYS A 1 445 ? 9.90558 6.75649 13.56086 1.000 22.28702 445 LYS A C 1
ATOM 7308 O O . LYS A 1 445 ? 9.46411 6.41845 14.66690 1.000 27.24908 445 LYS A O 1
ATOM 7327 N N . LYS A 1 446 ? 10.00000 8.03360 13.19081 1.000 23.21660 446 LYS A N 1
ATOM 7328 C CA . LYS A 1 446 ? 9.64666 9.13548 14.07351 1.000 22.26195 446 LYS A CA 1
ATOM 7329 C C . LYS A 1 446 ? 8.48543 9.94903 13.51458 1.000 28.51422 446 LYS A C 1
ATOM 7330 O O . LYS A 1 446 ? 8.36312 10.14310 12.29947 1.000 22.01202 446 LYS A O 1
ATOM 7349 N N . ARG A 1 447 ? 7.64378 10.45235 14.41886 1.000 23.15672 447 ARG A N 1
ATOM 7350 C CA . ARG A 1 447 ? 6.51203 11.29509 14.05741 1.000 21.00382 447 ARG A CA 1
ATOM 7351 C C . ARG A 1 447 ? 6.71875 12.76573 14.37622 1.000 19.83281 447 ARG A C 1
ATOM 7352 O O . ARG A 1 447 ? 6.20400 13.62238 13.64717 1.000 21.36522 447 ARG A O 1
ATOM 7373 N N . LEU A 1 448 ? 7.45391 13.07149 15.44743 1.000 22.36629 448 LEU A N 1
ATOM 7374 C CA . LEU A 1 448 ? 7.60159 14.42341 15.96206 1.000 22.82228 448 LEU A CA 1
ATOM 7375 C C . LEU A 1 448 ? 9.05519 14.87547 15.87470 1.000 20.09677 448 LEU A C 1
ATOM 7376 O O . LEU A 1 448 ? 9.98443 14.06342 15.92366 1.000 22.43787 448 LEU A O 1
ATOM 7392 N N . GLY A 1 449 ? 9.24535 16.18055 15.73383 1.000 24.26854 449 GLY A N 1
ATOM 7393 C CA . GLY A 1 449 ? 10.57371 16.75730 15.74484 1.000 27.65252 449 GLY A CA 1
ATOM 7394 C C . GLY A 1 449 ? 11.12318 16.99497 14.34844 1.000 32.91098 449 GLY A C 1
ATOM 7395 O O . GLY A 1 449 ? 10.53894 16.61512 13.32793 1.000 25.34568 449 GLY A O 1
ATOM 7399 N N . ASP A 1 450 ? 12.29760 17.62985 14.32140 1.000 26.31142 450 ASP A N 1
ATOM 7400 C CA . ASP A 1 450 ? 12.88287 18.05631 13.05775 1.000 25.87611 450 ASP A CA 1
ATOM 7401 C C . ASP A 1 450 ? 13.33866 16.89308 12.18054 1.000 21.34554 450 ASP A C 1
ATOM 7402 O O . ASP A 1 450 ? 13.49847 17.08683 10.97049 1.000 28.72174 450 ASP A O 1
ATOM 7411 N N . ASP A 1 451 ? 13.57572 15.70916 12.75516 1.000 22.05142 451 ASP A N 1
ATOM 7412 C CA . ASP A 1 451 ? 14.06313 14.56803 11.99089 1.000 23.42217 451 ASP A CA 1
ATOM 7413 C C . ASP A 1 451 ? 12.94957 13.64118 11.52859 1.000 22.41908 451 ASP A C 1
ATOM 7414 O O . ASP A 1 451 ? 13.22219 12.68952 10.80021 1.000 21.90035 451 ASP A O 1
ATOM 7423 N N . ALA A 1 452 ? 11.71061 13.89591 11.91924 1.000 19.55102 452 ALA A N 1
ATOM 7424 C CA . ALA A 1 452 ? 10.63365 12.97170 11.61026 1.000 20.01740 452 ALA A CA 1
ATOM 7425 C C . ALA A 1 452 ? 10.20562 13.06195 10.15146 1.000 18.10360 452 ALA A C 1
ATOM 7426 O O . ALA A 1 452 ? 10.04884 14.15007 9.60006 1.000 19.57358 452 ALA A O 1
ATOM 7433 N N . CYS A 1 453 ? 9.96251 11.90456 9.55017 1.000 16.04473 453 CYS A N 1
ATOM 7434 C CA . CYS A 1 453 ? 9.35189 11.82869 8.22777 1.000 16.37341 453 CYS A CA 1
ATOM 7435 C C . CYS A 1 453 ? 8.06525 12.65983 8.20625 1.000 16.77179 453 CYS A C 1
ATOM 7436 O O . CYS A 1 453 ? 7.15236 12.39500 9.00663 1.000 16.52192 453 CYS A O 1
ATOM 7443 N N . PRO A 1 454 ? 7.95559 13.67113 7.33586 1.000 15.92260 454 PRO A N 1
ATOM 7444 C CA . PRO A 1 454 ? 6.73856 14.49999 7.35728 1.000 17.91524 454 PRO A CA 1
ATOM 7445 C C . PRO A 1 454 ? 5.45495 13.71826 7.12655 1.000 15.44880 454 PRO A C 1
ATOM 7446 O O . PRO A 1 454 ? 4.39727 14.13263 7.62232 1.000 16.21008 454 PRO A O 1
ATOM 7457 N N . PHE A 1 455 ? 5.48437 12.62017 6.35446 1.000 14.55032 455 PHE A N 1
ATOM 7458 C CA . PHE A 1 455 ? 4.24156 11.89480 6.09888 1.000 17.06781 455 PHE A CA 1
ATOM 7459 C C . PHE A 1 455 ? 3.59683 11.37046 7.38789 1.000 15.66250 455 PHE A C 1
ATOM 7460 O O . PHE A 1 455 ? 2.37886 11.15862 7.42583 1.000 16.45972 455 PHE A O 1
ATOM 7477 N N . ASN A 1 456 ? 4.38348 11.15772 8.44957 1.000 17.07870 456 ASN A N 1
ATOM 7478 C CA . ASN A 1 456 ? 3.86093 10.46846 9.62766 1.000 15.80379 456 ASN A CA 1
ATOM 7479 C C . ASN A 1 456 ? 2.90532 11.35968 10.40232 1.000 16.13223 456 ASN A C 1
ATOM 7480 O O . ASN A 1 456 ? 1.77078 10.95995 10.68535 1.000 17.89874 456 ASN A O 1
ATOM 7491 N N . ALA A 1 457 ? 3.32586 12.58192 10.74199 1.000 20.34111 457 ALA A N 1
ATOM 7492 C CA . ALA A 1 457 ? 2.39313 13.48801 11.41094 1.000 16.84240 457 ALA A CA 1
ATOM 7493 C C . ALA A 1 457 ? 1.29174 13.96427 10.46713 1.000 18.54906 457 ALA A C 1
ATOM 7494 O O . ALA A 1 457 ? 0.15261 14.16541 10.89389 1.000 18.93741 457 ALA A O 1
ATOM 7501 N N . LEU A 1 458 ? 1.60499 14.17059 9.18054 1.000 16.87284 458 LEU A N 1
ATOM 7502 C CA . LEU A 1 458 ? 0.57696 14.62939 8.25177 1.000 15.05162 458 LEU A CA 1
ATOM 7503 C C . LEU A 1 458 ? -0.51348 13.58106 8.08732 1.000 17.53259 458 LEU A C 1
ATOM 7504 O O . LEU A 1 458 ? -1.69406 13.92209 7.96224 1.000 16.60491 458 LEU A O 1
ATOM 7520 N N . TYR A 1 459 ? -0.13926 12.29671 8.07427 1.000 16.89822 459 TYR A N 1
ATOM 7521 C CA . TYR A 1 459 ? -1.14858 11.24110 7.96223 1.000 16.92803 459 TYR A CA 1
ATOM 7522 C C . TYR A 1 459 ? -2.12830 11.29954 9.12672 1.000 19.33594 459 TYR A C 1
ATOM 7523 O O . TYR A 1 459 ? -3.34988 11.32621 8.92547 1.000 17.21172 459 TYR A O 1
ATOM 7541 N N . TRP A 1 460 ? -1.60857 11.33583 10.35583 1.000 18.62046 460 TRP A N 1
ATOM 7542 C CA . TRP A 1 460 ? -2.48934 11.29128 11.52394 1.000 20.48047 460 TRP A CA 1
ATOM 7543 C C . TRP A 1 460 ? -3.30586 12.56587 11.65638 1.000 23.21149 460 TRP A C 1
ATOM 7544 O O . TRP A 1 460 ? -4.47749 12.49924 12.04210 1.000 20.87516 460 TRP A O 1
ATOM 7565 N N . ASP A 1 461 ? -2.73987 13.72245 11.30040 1.000 19.47214 461 ASP A N 1
ATOM 7566 C CA . ASP A 1 461 ? -3.52194 14.95114 11.34976 1.000 24.14759 461 ASP A CA 1
ATOM 7567 C C . ASP A 1 461 ? -4.63924 14.92112 10.32151 1.000 25.38323 461 ASP A C 1
ATOM 7568 O O . ASP A 1 461 ? -5.70923 15.48616 10.55536 1.000 20.75416 461 ASP A O 1
ATOM 7577 N N . PHE A 1 462 ? -4.42299 14.24479 9.19377 1.000 19.05060 462 PHE A N 1
ATOM 7578 C CA . PHE A 1 462 ? -5.47133 14.10970 8.19535 1.000 17.92289 462 PHE A CA 1
ATOM 7579 C C . PHE A 1 462 ? -6.60241 13.22067 8.70237 1.000 19.52105 462 PHE A C 1
ATOM 7580 O O . PHE A 1 462 ? -7.78460 13.56673 8.57726 1.000 21.90116 462 PHE A O 1
ATOM 7597 N N . ILE A 1 463 ? -6.25814 12.05167 9.23651 1.000 21.57838 463 ILE A N 1
ATOM 7598 C CA . ILE A 1 463 ? -7.27353 11.17244 9.80786 1.000 22.55338 463 ILE A CA 1
ATOM 7599 C C . ILE A 1 463 ? -8.01190 11.88921 10.92892 1.000 27.93044 463 ILE A C 1
ATOM 7600 O O . ILE A 1 463 ? -9.23635 11.78514 11.04964 1.000 25.98182 463 ILE A O 1
ATOM 7616 N N . ASP A 1 464 ? -7.27933 12.64882 11.74645 1.000 22.81086 464 ASP A N 1
ATOM 7617 C CA . ASP A 1 464 ? -7.89316 13.37331 12.85978 1.000 23.12668 464 ASP A CA 1
ATOM 7618 C C . ASP A 1 464 ? -8.85991 14.44038 12.36626 1.000 27.23862 464 ASP A C 1
ATOM 7619 O O . ASP A 1 464 ? -10.00757 14.52966 12.82602 1.000 30.27774 464 ASP A O 1
ATOM 7628 N N . ARG A 1 465 ? -8.38158 15.29536 11.47245 1.000 24.39748 465 ARG A N 1
ATOM 7629 C CA . ARG A 1 465 ? -9.18388 16.36395 10.89696 1.000 25.94205 465 ARG A CA 1
ATOM 7630 C C . ARG A 1 465 ? -10.49774 15.84678 10.33654 1.000 38.58541 465 ARG A C 1
ATOM 7631 O O . ARG A 1 465 ? -11.54613 16.47465 10.51488 1.000 35.33875 465 ARG A O 1
ATOM 7652 N N . HIS A 1 466 ? -10.46222 14.71767 9.62929 1.000 29.07549 466 HIS A N 1
ATOM 7653 C CA . HIS A 1 466 ? -11.62389 14.24680 8.88704 1.000 25.29419 466 HIS A CA 1
ATOM 7654 C C . HIS A 1 466 ? -12.27193 13.02543 9.53188 1.000 28.88891 466 HIS A C 1
ATOM 7655 O O . HIS A 1 466 ? -13.02217 12.30625 8.87002 1.000 30.89774 466 HIS A O 1
ATOM 7669 N N . ALA A 1 467 ? -12.04646 12.81303 10.83110 1.000 34.09156 467 ALA A N 1
ATOM 7670 C CA . ALA A 1 467 ? -12.43270 11.55073 11.45396 1.000 41.69095 467 ALA A CA 1
ATOM 7671 C C . ALA A 1 467 ? -13.92927 11.28776 11.32988 1.000 35.34276 467 ALA A C 1
ATOM 7672 O O . ALA A 1 467 ? -14.34606 10.15649 11.05992 1.000 32.22195 467 ALA A O 1
ATOM 7679 N N . GLN A 1 468 ? -14.75381 12.31053 11.55043 1.000 38.19693 468 GLN A N 1
ATOM 7680 C CA . GLN A 1 468 ? -16.19711 12.11114 11.48099 1.000 42.80841 468 GLN A CA 1
ATOM 7681 C C . GLN A 1 468 ? -16.61600 11.74379 10.06586 1.000 35.50477 468 GLN A C 1
ATOM 7682 O O . GLN A 1 468 ? -17.38195 10.79549 9.85557 1.000 44.64390 468 GLN A O 1
ATOM 7696 N N . ARG A 1 469 ? -16.10385 12.47806 9.07522 1.000 33.56184 469 ARG A N 1
ATOM 7697 C CA A ARG A 1 469 ? -16.46596 12.19693 7.69084 0.442 36.70567 469 ARG A CA 1
ATOM 7698 C CA B ARG A 1 469 ? -16.46523 12.19596 7.68949 0.558 36.29110 469 ARG A CA 1
ATOM 7699 C C . ARG A 1 469 ? -16.04366 10.79095 7.28440 1.000 46.97795 469 ARG A C 1
ATOM 7700 O O . ARG A 1 469 ? -16.76959 10.10201 6.55802 1.000 45.41937 469 ARG A O 1
ATOM 7739 N N . LEU A 1 470 ? -14.87106 10.35055 7.73341 1.000 41.07544 470 LEU A N 1
ATOM 7740 C CA . LEU A 1 470 ? -14.39605 9.02309 7.37779 1.000 42.12571 470 LEU A CA 1
ATOM 7741 C C . LEU A 1 470 ? -15.12730 7.93441 8.14309 1.000 37.87787 470 LEU A C 1
ATOM 7742 O O . LEU A 1 470 ? -15.15325 6.78610 7.69386 1.000 37.66609 470 LEU A O 1
ATOM 7758 N N . ALA A 1 471 ? -15.69866 8.26319 9.30261 1.000 39.39996 471 ALA A N 1
ATOM 7759 C CA . ALA A 1 471 ? -16.58151 7.31731 9.96867 1.000 44.62775 471 ALA A CA 1
ATOM 7760 C C . ALA A 1 471 ? -17.80038 7.03966 9.10508 1.000 47.16806 471 ALA A C 1
ATOM 7761 O O . ALA A 1 471 ? -18.18529 5.88099 8.91060 1.000 39.27528 471 ALA A O 1
ATOM 7768 N N . GLY A 1 472 ? -18.38855 8.09038 8.53621 1.000 77.92963 472 GLY A N 1
ATOM 7769 C CA . GLY A 1 472 ? -19.46887 7.94141 7.58404 1.000 79.07461 472 GLY A CA 1
ATOM 7770 C C . GLY A 1 472 ? -18.98831 7.52841 6.20724 1.000 84.42451 472 GLY A C 1
ATOM 7771 O O . GLY A 1 472 ? -19.67392 7.76054 5.20694 1.000 95.87527 472 GLY A O 1
ATOM 7775 N N . ASN A 1 473 ? -17.79982 6.92873 6.14383 0.645 55.31468 473 ASN A N 1
ATOM 7776 C CA . ASN A 1 473 ? -17.28909 6.31272 4.92614 0.668 57.11744 473 ASN A CA 1
ATOM 7777 C C . ASN A 1 473 ? -17.14947 4.80035 5.04040 0.695 55.39205 473 ASN A C 1
ATOM 7778 O O . ASN A 1 473 ? -17.24220 4.10912 4.02368 0.723 56.95132 473 ASN A O 1
ATOM 7789 N N . GLY A 1 474 ? -16.94037 4.27384 6.25435 1.000 54.82347 474 GLY A N 1
ATOM 7790 C CA . GLY A 1 474 ? -16.99783 2.84842 6.52167 1.000 62.03039 474 GLY A CA 1
ATOM 7791 C C . GLY A 1 474 ? -15.75772 2.05810 6.16511 1.000 43.75415 474 GLY A C 1
ATOM 7792 O O . GLY A 1 474 ? -15.57699 0.94358 6.67386 1.000 46.91351 474 GLY 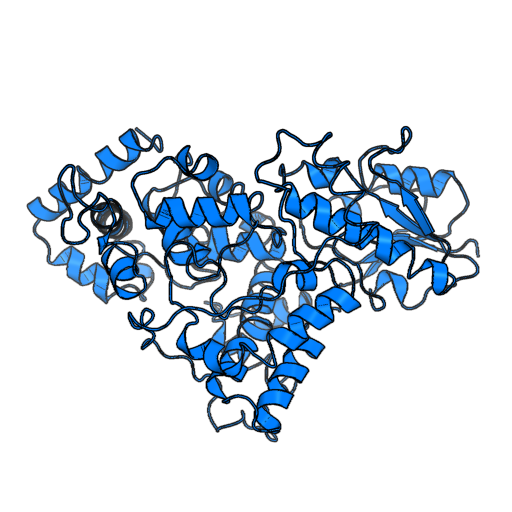A O 1
ATOM 7796 N N . ARG A 1 475 ? -14.89664 2.59324 5.31005 1.000 41.60173 475 ARG A N 1
ATOM 7797 C CA . ARG A 1 475 ? -13.74541 1.87797 4.78319 1.000 42.47382 475 ARG A CA 1
ATOM 7798 C C . ARG A 1 475 ? -12.43949 2.31020 5.45124 1.000 29.08671 475 ARG A C 1
ATOM 7799 O O . ARG A 1 475 ? -11.35614 2.06481 4.90881 1.000 37.09549 475 ARG A O 1
ATOM 7820 N N . MET A 1 476 ? -12.52363 2.94579 6.61426 1.000 30.47158 476 MET A N 1
ATOM 7821 C CA . MET A 1 476 ? -11.35516 3.46180 7.31729 1.000 26.98174 476 MET A CA 1
ATOM 7822 C C . MET A 1 476 ? -11.35028 3.00734 8.77081 1.000 34.43881 476 MET A C 1
ATOM 7823 O O . MET A 1 476 ? -10.89310 3.72372 9.66323 1.000 32.25854 476 MET A O 1
ATOM 7837 N N . MET A 1 477 ? -11.81509 1.78412 9.02945 0.661 28.25138 477 MET A N 1
ATOM 7838 C CA . MET A 1 477 ? -11.98850 1.36951 10.42093 0.784 30.92075 477 MET A CA 1
ATOM 7839 C C . MET A 1 477 ? -10.65329 1.14147 11.12977 1.000 28.84152 477 MET A C 1
ATOM 7840 O O . MET A 1 477 ? -10.50963 1.50380 12.30259 1.000 34.74121 477 MET A O 1
ATOM 7854 N N . MET A 1 478 ? -9.67256 0.51893 10.47368 1.000 32.71341 478 MET A N 1
ATOM 7855 C CA . MET A 1 478 ? -8.40490 0.28601 11.16666 0.904 29.11819 478 MET A CA 1
ATOM 7856 C C . MET A 1 478 ? -7.74202 1.59047 11.61695 0.441 37.50900 478 MET A C 1
ATOM 7857 O O . MET A 1 478 ? -7.27117 1.64746 12.76663 1.000 46.91675 478 MET A O 1
ATOM 7871 N N . PRO A 1 479 ? -7.68835 2.65581 10.80900 1.000 33.39710 479 PRO A N 1
ATOM 7872 C CA . PRO A 1 479 ? -7.05340 3.89898 11.29121 1.000 28.49073 479 PRO A CA 1
ATOM 7873 C C . PRO A 1 479 ? -7.88815 4.69182 12.28021 1.000 27.42781 479 PRO A C 1
ATOM 7874 O O . PRO A 1 479 ? -7.33041 5.31349 13.19213 1.000 30.91800 479 PRO A O 1
ATOM 7885 N N . LEU A 1 480 ? -9.21200 4.73082 12.11569 1.000 32.59223 480 LEU A N 1
ATOM 7886 C CA . LEU A 1 480 ? -10.01763 5.58478 12.98177 1.000 38.68698 480 LEU A CA 1
ATOM 7887 C C . LEU A 1 480 ? -10.01826 5.07451 14.41485 1.000 61.73981 480 LEU A C 1
ATOM 7888 O O . LEU A 1 480 ? -10.05361 5.86411 15.36837 1.000 39.45237 480 LEU A O 1
ATOM 7904 N N . ARG A 1 481 ? -9.99922 3.76011 14.59053 1.000 31.56198 481 ARG A N 1
ATOM 7905 C CA . ARG A 1 481 ? -9.98737 3.21841 15.94241 1.000 74.08373 481 ARG A CA 1
ATOM 7906 C C . ARG A 1 481 ? -8.60976 3.32209 16.57866 1.000 45.51301 481 ARG A C 1
ATOM 7907 O O . ARG A 1 481 ? -8.50515 3.36289 17.80909 1.000 43.06103 481 ARG A O 1
ATOM 7928 N N . THR A 1 482 ? -7.55495 3.41127 15.77525 1.000 41.89643 482 THR A N 1
ATOM 7929 C CA . THR A 1 482 ? -6.25220 3.77319 16.32051 1.000 32.79344 482 THR A CA 1
ATOM 7930 C C . THR A 1 482 ? -6.26958 5.21653 16.82187 1.000 40.73911 482 THR A C 1
ATOM 7931 O O . THR A 1 482 ? -5.88352 5.49694 17.96293 1.000 33.19587 482 THR A O 1
ATOM 7942 N N . LEU A 1 483 ? -6.78306 6.13558 16.00234 1.000 28.17540 483 LEU A N 1
ATOM 7943 C CA . LEU A 1 483 ? -6.91448 7.52493 16.42582 1.000 28.07366 483 LEU A CA 1
ATOM 7944 C C . LEU A 1 483 ? -7.62376 7.62461 17.76946 1.000 30.87145 483 LEU A C 1
ATOM 7945 O O . LEU A 1 483 ? -7.11945 8.25135 18.70692 1.000 30.17129 483 LEU A O 1
ATOM 7961 N N . GLU A 1 484 ? -8.81781 7.02931 17.87013 1.000 36.20605 484 GLU A N 1
ATOM 7962 C CA . GLU A 1 484 ? -9.63734 7.23053 19.06348 1.000 68.92369 484 GLU A CA 1
ATOM 7963 C C . GLU A 1 484 ? -8.94316 6.70395 20.31239 1.000 72.21922 484 GLU A C 1
ATOM 7964 O O . GLU A 1 484 ? -9.20496 7.18673 21.42163 1.000 48.04086 484 GLU A O 1
ATOM 7976 N N . LYS A 1 485 ? -8.06237 5.71661 20.15466 1.000 30.39205 485 LYS A N 1
ATOM 7977 C CA . LYS A 1 485 ? -7.29762 5.17619 21.27596 1.000 34.69592 485 LYS A CA 1
ATOM 7978 C C . LYS A 1 485 ? -6.07530 6.01882 21.64810 1.000 80.88711 485 LYS A C 1
ATOM 7979 O O . LYS A 1 485 ? -5.43808 5.73551 22.66866 1.000 35.29435 485 LYS A O 1
ATOM 7998 N N . MET A 1 486 ? -5.71989 7.04672 20.86410 1.000 35.18618 486 MET A N 1
ATOM 7999 C CA . MET A 1 486 ? -4.59938 7.87264 21.31426 1.000 32.99716 486 MET A CA 1
ATOM 8000 C C . MET A 1 486 ? -5.06694 8.88972 22.34644 1.000 29.99614 486 MET A C 1
ATOM 8001 O O . MET A 1 486 ? -6.16043 9.44816 22.21238 1.000 32.63587 486 MET A O 1
ATOM 8015 N N . PRO A 1 487 ? -4.26103 9.15535 23.37661 1.000 29.61571 487 PRO A N 1
ATOM 8016 C CA . PRO A 1 487 ? -4.60960 10.21339 24.33074 1.000 29.91550 487 PRO A CA 1
ATOM 8017 C C . PRO A 1 487 ? -4.53313 11.58057 23.67001 1.000 29.47236 487 PRO A C 1
ATOM 8018 O O . PRO A 1 487 ? -3.83779 11.78474 22.66585 1.000 28.66330 487 PRO A O 1
ATOM 8029 N N . ASP A 1 488 ? -5.28765 12.51953 24.24871 1.000 31.06863 488 ASP A N 1
ATOM 8030 C CA . ASP A 1 488 ? -5.34090 13.87634 23.70992 1.000 29.23502 488 ASP A CA 1
ATOM 8031 C C . ASP A 1 488 ? -3.94263 14.45927 23.52753 1.000 39.18949 488 ASP A C 1
ATOM 8032 O O . ASP A 1 488 ? -3.68919 15.18351 22.55765 1.000 29.36022 488 ASP A O 1
ATOM 8041 N N . ALA A 1 489 ? -3.01901 14.16001 24.45300 1.000 29.51504 489 ALA A N 1
ATOM 8042 C CA . ALA A 1 489 ? -1.67608 14.73159 24.37034 1.000 28.32843 489 ALA A CA 1
ATOM 8043 C C . ALA A 1 489 ? -0.93732 14.25375 23.12521 1.000 28.96015 489 ALA A C 1
ATOM 8044 O O . ALA A 1 489 ? -0.18776 15.01874 22.50930 1.000 29.46721 489 ALA A O 1
ATOM 8051 N N . GLU A 1 490 ? -1.11061 12.98369 22.75884 1.000 27.56588 490 GLU A N 1
ATOM 8052 C CA . GLU A 1 490 ? -0.51388 12.47310 21.52827 1.000 27.10838 490 GLU A CA 1
ATOM 8053 C C . GLU A 1 490 ? -1.11750 13.14895 20.30566 1.000 26.55779 490 GLU A C 1
ATOM 8054 O O . GLU A 1 490 ? -0.40385 13.47534 19.35033 1.000 26.49276 490 GLU A O 1
ATOM 8066 N N . ARG A 1 491 ? -2.42879 13.37947 20.32460 1.000 26.95074 491 ARG A N 1
ATOM 8067 C CA . ARG A 1 491 ? -3.09680 13.96701 19.17031 1.000 26.60291 491 ARG A CA 1
ATOM 8068 C C . ARG A 1 491 ? -2.71437 15.43607 19.02844 1.000 35.44945 491 ARG A C 1
ATOM 8069 O O . ARG A 1 491 ? -2.44492 15.91692 17.92313 1.000 25.92308 491 ARG A O 1
ATOM 8090 N N . GLU A 1 492 ? -2.64798 16.16092 20.14425 0.996 26.47548 492 GLU A N 1
ATOM 8091 C CA . GLU A 1 492 ? -2.20204 17.54745 20.07679 0.996 26.08435 492 GLU A CA 1
ATOM 8092 C C . GLU A 1 492 ? -0.78580 17.62958 19.53492 0.996 25.39919 492 GLU A C 1
ATOM 8093 O O . GLU A 1 492 ? -0.44448 18.55671 18.78588 0.996 29.02378 492 GLU A O 1
ATOM 8105 N N . ALA A 1 493 ? 0.05406 16.66569 19.90203 1.000 25.98668 493 ALA A N 1
ATOM 8106 C CA . ALA A 1 493 ? 1.44272 16.68195 19.46545 1.000 24.82361 493 ALA A CA 1
ATOM 8107 C C . ALA A 1 493 ? 1.55541 16.57726 17.94249 1.000 26.48219 493 ALA A C 1
ATOM 8108 O O . ALA A 1 493 ? 2.31774 17.32499 17.31683 1.000 23.77545 493 ALA A O 1
ATOM 8115 N N . PHE A 1 494 ? 0.80669 15.66228 17.31676 1.000 26.50416 494 PHE A N 1
ATOM 8116 C CA . PHE A 1 494 ? 0.93145 15.55739 15.86032 1.000 23.75952 494 PHE A CA 1
ATOM 8117 C C . PHE A 1 494 ? 0.15009 16.65690 15.14466 1.000 24.42082 494 PHE A C 1
ATOM 8118 O O . PHE A 1 494 ? 0.50815 17.01862 14.01632 1.000 23.85414 494 PHE A O 1
ATOM 8135 N N . ARG A 1 495 ? -0.84686 17.26661 15.79963 1.000 24.06740 495 ARG A N 1
ATOM 8136 C CA . ARG A 1 495 ? -1.50289 18.42233 15.19568 1.000 25.31426 495 ARG A CA 1
ATOM 8137 C C . ARG A 1 495 ? -0.53854 19.59416 15.05880 1.000 23.26329 495 ARG A C 1
ATOM 8138 O O . ARG A 1 495 ? -0.52479 20.28150 14.03185 1.000 24.51903 495 ARG A O 1
ATOM 8159 N N . LYS A 1 496 ? 0.23418 19.87593 16.11833 1.000 26.50803 496 LYS A N 1
ATOM 8160 C CA . LYS A 1 496 ? 1.20990 20.96462 16.06165 1.000 22.93980 496 LYS A CA 1
ATOM 8161 C C . LYS A 1 496 ? 2.29602 20.67746 15.03177 1.000 22.26034 496 LYS A C 1
ATOM 8162 O O . LYS A 1 496 ? 2.72151 21.57719 14.29318 0.856 21.73479 496 LYS A O 1
ATOM 8181 N N A GLN A 1 497 ? 2.75675 19.42665 14.96107 0.009 27.05625 497 GLN A N 1
ATOM 8182 N N B GLN A 1 497 ? 2.76865 19.43034 14.97826 0.991 22.55365 497 GLN A N 1
ATOM 8183 C CA A GLN A 1 497 ? 3.77532 19.06772 13.97864 0.009 26.79294 497 GLN A CA 1
ATOM 8184 C CA B GLN A 1 497 ? 3.77824 19.04886 13.99264 0.991 23.68354 497 GLN A CA 1
ATOM 8185 C C A GLN A 1 497 ? 3.25371 19.25785 12.55840 0.009 26.35264 497 GLN A C 1
ATOM 8186 C C B GLN A 1 497 ? 3.25857 19.25524 12.56841 0.991 21.24897 497 GLN A C 1
ATOM 8187 O O A GLN A 1 497 ? 3.94262 19.82208 11.70077 0.009 25.58460 497 GLN A O 1
ATOM 8188 O O B GLN A 1 497 ? 3.93839 19.85656 11.72962 0.991 21.06083 497 GLN A O 1
ATOM 8215 N N . ALA A 1 498 ? 2.03125 18.79157 12.29171 1.000 22.36310 498 ALA A N 1
ATOM 8216 C CA . ALA A 1 498 ? 1.45853 18.93473 10.95849 1.000 21.40247 498 ALA A CA 1
ATOM 8217 C C . ALA A 1 498 ? 1.23417 20.39518 10.59442 1.000 20.90914 498 ALA A C 1
ATOM 8218 O O . ALA A 1 498 ? 1.43652 20.80108 9.44608 1.000 20.36142 498 ALA A O 1
ATOM 8226 N N . ARG A 1 499 ? 0.76341 21.19576 11.54516 1.000 22.12278 499 ARG A N 1
ATOM 8227 C CA . ARG A 1 499 ? 0.61105 22.62535 11.29550 1.000 21.49138 499 ARG A CA 1
ATOM 8228 C C . ARG A 1 499 ? 1.95428 23.25507 10.93243 1.000 20.45685 499 ARG A C 1
ATOM 8229 O O . ARG A 1 499 ? 2.05748 24.00756 9.95592 1.000 21.21882 499 ARG A O 1
ATOM 8250 N N . ALA A 1 500 ? 3.00923 22.93927 11.68979 1.000 21.11955 500 ALA A N 1
ATOM 8251 C CA . ALA A 1 500 ? 4.31664 23.52209 11.38999 1.000 23.64989 500 ALA A CA 1
ATOM 8252 C C . ALA A 1 500 ? 4.82220 23.08460 10.01945 1.000 21.76606 500 ALA A C 1
ATOM 8253 O O . ALA A 1 500 ? 5.43053 23.87715 9.28590 1.000 21.11075 500 ALA A O 1
ATOM 8260 N N . LEU A 1 501 ? 4.57464 21.82431 9.65328 1.000 20.91367 501 LEU A N 1
ATOM 8261 C CA . LEU A 1 501 ? 4.98853 21.34047 8.33999 1.000 18.91927 501 LEU A CA 1
ATOM 8262 C C . LEU A 1 501 ? 4.27771 22.09580 7.21715 1.000 20.44447 501 LEU A C 1
ATOM 8263 O O . LEU A 1 501 ? 4.89806 22.45206 6.21361 1.000 19.68444 501 LEU A O 1
ATOM 8279 N N . ARG A 1 502 ? 2.97775 22.37361 7.37588 1.000 20.85565 502 ARG A N 1
ATOM 8280 C CA . ARG A 1 502 ? 2.26192 23.08727 6.32406 1.000 18.71284 502 ARG A CA 1
ATOM 8281 C C . ARG A 1 502 ? 2.80085 24.50663 6.14171 1.000 18.27984 502 ARG A C 1
ATOM 8282 O O . ARG A 1 502 ? 2.87718 24.99912 5.01463 1.000 20.67468 502 ARG 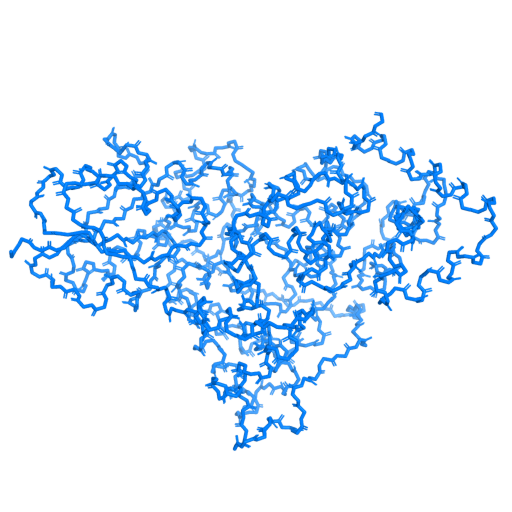A O 1
ATOM 8303 N N . VAL A 1 503 ? 3.19963 25.18743 7.23002 1.000 20.81176 503 VAL A N 1
ATOM 8304 C CA . VAL A 1 503 ? 3.78709 26.51952 7.06507 1.000 21.09431 503 VAL A CA 1
ATOM 8305 C C . VAL A 1 503 ? 5.16652 26.43105 6.41194 1.000 17.55509 503 VAL A C 1
ATOM 8306 O O . VAL A 1 503 ? 5.47861 27.17089 5.46880 1.000 20.84659 503 VAL A O 1
ATOM 8319 N N . LYS A 1 504 ? 6.00926 25.52556 6.89970 1.000 18.12213 504 LYS A N 1
ATOM 8320 C CA . LYS A 1 504 ? 7.35684 25.38185 6.35122 1.000 19.94311 504 LYS A CA 1
ATOM 8321 C C . LYS A 1 504 ? 7.32347 25.10531 4.85092 1.000 16.60855 504 LYS A C 1
ATOM 8322 O O . LYS A 1 504 ? 8.17272 25.58433 4.08762 1.000 20.24423 504 LYS A O 1
ATOM 8341 N N . MET A 1 505 ? 6.35881 24.30642 4.41074 1.000 18.69569 505 MET A N 1
ATOM 8342 C CA . MET A 1 505 ? 6.26607 23.85752 3.03307 1.000 17.32982 505 MET A CA 1
ATOM 8343 C C . MET A 1 505 ? 5.55892 24.87045 2.15308 1.000 18.24537 505 MET A C 1
ATOM 8344 O O . MET A 1 505 ? 5.44051 24.64567 0.94480 1.000 19.08607 505 MET A O 1
ATOM 8358 N N . GLY A 1 506 ? 5.10519 25.98854 2.73424 1.000 17.57512 506 GLY A N 1
ATOM 8359 C CA . GLY A 1 506 ? 4.46213 27.03404 1.96320 1.000 20.26875 506 GLY A CA 1
ATOM 8360 C C . GLY A 1 506 ? 3.02342 26.74661 1.58153 1.000 16.30058 506 GLY A C 1
ATOM 8361 O O . GLY A 1 506 ? 2.53225 27.30657 0.59119 1.000 23.07637 506 GLY A O 1
ATOM 8365 N N . VAL A 1 507 ? 2.34611 25.87073 2.31873 1.000 17.41350 507 VAL A N 1
ATOM 8366 C CA . VAL A 1 507 ? 0.99696 25.44404 1.96523 1.000 17.10483 507 VAL A CA 1
ATOM 8367 C C . VAL A 1 507 ? -0.06626 26.38045 2.52370 1.000 17.48608 507 VAL A C 1
ATOM 8368 O O . VAL A 1 507 ? -0.97057 26.81384 1.80968 1.000 19.26342 507 VAL A O 1
ATOM 8381 N N . SER A 1 508 ? -0.01193 26.68095 3.81085 1.000 20.38556 508 SER A N 1
ATOM 8382 C CA . SER A 1 508 ? -1.04232 27.50732 4.42840 1.000 22.61814 508 SER A CA 1
ATOM 8383 C C . SER A 1 508 ? -0.52453 27.89830 5.79209 1.000 33.15920 508 SER A C 1
ATOM 8384 O O . SER A 1 508 ? 0.35526 27.23391 6.34120 1.000 31.30019 508 SER A O 1
ATOM 8392 N N . GLY A 1 509 ? -1.06867 28.99402 6.31964 1.000 38.81209 509 GLY A N 1
ATOM 8393 C CA . GLY A 1 509 ? -0.63962 29.54511 7.59447 1.000 37.46636 509 GLY A CA 1
ATOM 8394 C C . GLY A 1 509 ? 0.37007 30.66177 7.42458 1.000 52.63505 509 GLY A C 1
ATOM 8395 O O . GLY A 1 509 ? 0.89420 30.86692 6.32609 1.000 34.59857 509 GLY A O 1
#

Sequence (509 aa):
MAGALRLVLGDQLSDNLSALVDADLSRDQVLMVESRVEATAWKHHKQALVLVWSAMRQFAERRLRARGFNVRYVTLEDPDDNTGSIIGGELRRALEARAFDRVIRTACGKKWGLESSHLLSLDLPVPMMETREDDRFLCSRAQFAAWAEEGRRELRMEFFYREEMRRRKTGLLMDGDQQPAGGRWNFDAENRRKLPPGLRPPERLRIPPNPTTQTTVLEQVSSRGFDDHFGEVEGFGWPTNPDEATAILDHFIIADMLPSFGDWQDAMSWRRPFLWHSLISPALNIGLLDPLDICRRAEAAWREGRAPLNAVEGFIRRQIIGWREFVRGIIYWLKMPEYAQQRNALDAQGKLPGFYWTGQTDMACVADTVRAAHDHAYAHHIIQRLMVTGNLAMLLGVHPDAVDDDWYMVVFADAYEWVEMPNTRGMATFADGGIVGSKPYAASGAYIDRMSDYCKGCRYDVKKRLGDDACPFNALYWDFIDRHAQRRLAGNGRMMMPLRTLEKMPDAEREAFRKQQARALRVKMGVSG

Organism: Caulobacter vibrioides (strain ATCC 19089 / CIP 103742 / CB 15) (NCBI:txid190650)

Foldseek 3Di:
DQAEEQEAELLRLACVWVSHPPGPLVRYEYEYELAQCVCVVFVAALLLSLQSVLLSVVSQVVCVVVRHHYDYYDPPHPPRPRDPLVVVQVVCVVGPYQEYEYEQDQAVVVSVVVVPDDHPHYYHYHYGVLALAGLVNLCVVCPPPPADDLLVQLVVLCQSLVFCDDDPAHPPRDLAPDDPPAFADDPPDDFDDAAFADDDPSSVVSLVVSVVPSVVAFADSPPHGDDRALVSLVVLLVCLLQPQLQCCRRQVQFAEFPPFCRSHSPNLLVVSSHSDGLSVSLVSLSVCCVVPRHPPNSSSVVNCVRSRVQSLLLNVLVVDPDCLVVFQPLQQDWAAFPCLRVLPDLQQLSSRQSVCLRHPLDGHDNSLAAPRLLVCQLLSFGQVNQLSSNQHRHSSHDCSNSRCVRCNARRCSSVHNNNLAHPHDAVVVVVGRYPGQVPGQAHCVDQADPRHRLSRLSRLLSCVSCVVSVVVSVPCVVNSVVNVPDDPVVNVRSNVVSVVVSVVRRIHD